Protein AF-A0A259NUP7-F1 (afdb_monomer)

Foldseek 3Di:
DDDPPVLCQFPPDCCGPHQLNVQLVVVVVVLVVCVVVVNDDPVRSVVVSVVSSVVSSVVSVVVSVVVVVLVVVLVVLVVVLVVLVVVLVVLVVVLVVLVVVLVVLVVVVVVVVVVVVVVVVVVVVVVVVVVVVVVVVVVVVVVVVVVVVVVVVVVVVVVVVVVVVVVVVVVVVVVVVVVVVVVVVVCVVCVVPDPDDDPPPVPVVVVVVVVVVVVVVVVVVVVVVVVVVVVVVVVVVVVVVVVVVVVVVVVVVVVVVVVVVVVVVVVVVVVVVVVVVVVSVVVSVVSVVVSVVSVVVSVVSVVVSVVSVVVSLVSCVVPPVPPDDCPDPSNVVVVVVVVVVVVVVLVVLVVVLVVLVVVVVVCVVDDHPDDQDVVVQNDPVSSVVSVVVNVVPVPD

Radius of gyration: 72.41 Å; Cα contacts (8 Å, |Δi|>4): 118; chains: 1; bounding box: 136×45×206 Å

Secondary structure (DSSP, 8-state):
-----HHHH--SSTT--SHHHHHHHHHHHHHHHHHHTTSS-HHHHHHHHHHHHHHHHHHHHHHHHHHHHHHHHHHHHHHHHHHHHHHHHHHHHHHHHHHHHHHHHHHHHHHHHHHHHHHHHHHHHHHHHHHHHHHHHHHHHHHHHHHHHHHHHHHHHHHHHHHHHHHHHHHHHHHHHHHHHHHHHHHHHHTTS-TTSSTTSHHHHHHHHHHHHHHHHHHHHHHHHHHHHHHHHHHHHHHHHHHHHHHHHHHHHHHHHHHHHHHHHHHHHHHHHHHHHHHHHHHHHHHHHHHHHHHHHHHHHHHHHHHHHHHHHHHHHHH-STT--TTSHHHHHHHHHHHHHHHHHHHHHHHHHHHHHHHHHHHHHS---S---TTTT-SHHHHHHHHHHHHHTS--

Mean predicted aligned error: 19.87 Å

Sequence (396 aa):
MSEIPTSALTEAKVDGTGLFDILMQATKAHLEQEYTKGRIKGPEYAQVYLGSLTQILQTSASFLLEQRKSALEEQMLQAQIAETNARVLLVQAQTELAKQEKLNAENQWLLLAEQKAKMTAETALLGEQVLNAQADRDILTWQKQKIEAEVQILGEQVITAAVERELMEAQRDKARNDIAISAQQKINLATENLLMIEQRAKVVAETAMITQQKANAVKEGEILSEQKLKVVAEVAMLNQQKANAVIEGQVMTEQKIKVAAESKLLGQNYLNAQVEFQVLEQQVCKLKAEFDLLQEQKLKVIQETTLLGQKVQTEKAQTVALGVDADSVIGRQKLLYKAQTDGFKRDAEQKAAKLLVDSWNVRRTTDEGTVADSTNMLNDATIGRAVKKLMAGVEA

pLDDT: mean 81.07, std 10.04, range [42.0, 93.69]

Structure (mmCIF, N/CA/C/O backbone):
data_AF-A0A259NUP7-F1
#
_entry.id   AF-A0A259NUP7-F1
#
loop_
_atom_site.group_PDB
_atom_site.id
_atom_site.type_symbol
_atom_site.label_atom_id
_atom_site.label_alt_id
_atom_site.label_comp_id
_atom_site.label_asym_id
_atom_site.label_entity_id
_atom_site.label_seq_id
_atom_site.pdbx_PDB_ins_code
_atom_site.Cartn_x
_atom_site.Cartn_y
_atom_site.Cartn_z
_atom_site.occupancy
_atom_site.B_iso_or_equiv
_atom_site.auth_seq_id
_atom_site.auth_comp_id
_atom_site.auth_asym_id
_atom_site.auth_atom_id
_atom_site.pdbx_PDB_model_num
ATOM 1 N N . MET A 1 1 ? -16.994 15.512 45.311 1.00 47.38 1 MET A N 1
ATOM 2 C CA . MET A 1 1 ? -17.634 14.394 46.037 1.00 47.38 1 MET A CA 1
ATOM 3 C C . MET A 1 1 ? -18.508 14.997 47.116 1.00 47.38 1 MET A C 1
ATOM 5 O O . MET A 1 1 ? -17.981 15.744 47.922 1.00 47.38 1 MET A O 1
ATOM 9 N N . SER A 1 2 ? -19.820 14.763 47.090 1.00 53.69 2 SER A N 1
ATOM 10 C CA . SER A 1 2 ? -20.697 15.233 48.172 1.00 53.69 2 SER A CA 1
ATOM 11 C C . SER A 1 2 ? -20.518 14.321 49.386 1.00 53.69 2 SER A C 1
ATOM 13 O O . SER A 1 2 ? -20.668 13.103 49.242 1.00 53.69 2 SER A O 1
ATOM 15 N N . GLU A 1 3 ? -20.173 14.885 50.541 1.00 63.09 3 GLU A N 1
ATOM 16 C CA . GLU A 1 3 ? -20.185 14.187 51.833 1.00 63.09 3 GLU A CA 1
ATOM 17 C C . GLU A 1 3 ? -21.602 13.694 52.162 1.00 63.09 3 GLU A C 1
ATOM 19 O O . GLU A 1 3 ? -22.582 14.241 51.647 1.00 63.09 3 GLU A O 1
ATOM 24 N N . ILE A 1 4 ? -21.713 12.648 52.991 1.00 70.50 4 ILE A N 1
ATOM 25 C CA . ILE A 1 4 ? -22.996 12.281 53.602 1.00 70.50 4 ILE A CA 1
ATOM 26 C C . ILE A 1 4 ? -23.333 13.429 54.558 1.00 70.50 4 ILE A C 1
ATOM 28 O O . ILE A 1 4 ? -22.603 13.613 55.535 1.00 70.50 4 ILE A O 1
ATOM 32 N N . PRO A 1 5 ? -24.377 14.230 54.290 1.00 77.69 5 PRO A N 1
ATOM 33 C CA . PRO A 1 5 ? -24.715 15.315 55.188 1.00 77.69 5 PRO A CA 1
ATOM 34 C C . PRO A 1 5 ? -25.143 14.710 56.523 1.00 77.69 5 PRO A C 1
ATOM 36 O O . PRO A 1 5 ? -25.856 13.706 56.559 1.00 77.69 5 PRO A O 1
ATOM 39 N N . THR A 1 6 ? -24.722 15.320 57.628 1.00 74.88 6 THR A N 1
ATOM 40 C CA . THR A 1 6 ? -25.058 14.857 58.981 1.00 74.88 6 THR A CA 1
ATOM 41 C C . THR A 1 6 ? -26.566 14.705 59.172 1.00 74.88 6 THR A C 1
ATOM 43 O O . THR A 1 6 ? -26.982 13.765 59.841 1.00 74.88 6 THR A O 1
ATOM 46 N N . SER A 1 7 ? -27.370 15.524 58.482 1.00 81.00 7 SER A N 1
ATOM 47 C CA . SER A 1 7 ? -28.835 15.438 58.444 1.00 81.00 7 SER A CA 1
ATOM 48 C C . SER A 1 7 ? -29.392 14.112 57.914 1.00 81.00 7 SER A C 1
ATOM 50 O O . SER A 1 7 ? -30.491 13.729 58.298 1.00 81.00 7 SER A O 1
ATOM 52 N N . ALA A 1 8 ? -28.657 13.378 57.069 1.00 79.94 8 ALA A N 1
ATOM 53 C CA . ALA A 1 8 ? -29.079 12.050 56.614 1.00 79.94 8 ALA A CA 1
ATOM 54 C C . ALA A 1 8 ? -29.005 11.008 57.743 1.00 79.94 8 ALA A C 1
ATOM 56 O O . ALA A 1 8 ? -29.806 10.071 57.780 1.00 79.94 8 ALA A O 1
ATOM 57 N N . LEU A 1 9 ? -28.063 11.182 58.678 1.00 85.25 9 LEU A N 1
ATOM 58 C CA . LEU A 1 9 ? -27.943 10.345 59.867 1.00 85.25 9 LEU A CA 1
ATOM 59 C C . LEU A 1 9 ? -28.870 10.845 60.976 1.00 85.25 9 LEU A C 1
ATOM 61 O O . LEU A 1 9 ? -29.708 10.075 61.433 1.00 85.25 9 LEU A O 1
ATOM 65 N N . THR A 1 10 ? -28.743 12.107 61.387 1.00 83.56 10 THR A N 1
ATOM 66 C CA . THR A 1 10 ? -29.527 12.720 62.467 1.00 83.56 10 THR A CA 1
ATOM 67 C C . THR A 1 10 ? -29.635 14.237 62.298 1.00 83.56 10 THR A C 1
ATOM 69 O O . THR A 1 10 ? -28.703 14.906 61.851 1.00 83.56 10 THR A O 1
ATOM 72 N N . GLU A 1 11 ? -30.758 14.802 62.719 1.00 85.31 11 GLU A N 1
ATOM 73 C CA . GLU A 1 11 ? -30.993 16.245 62.817 1.00 85.31 11 GLU A CA 1
ATOM 74 C C . GLU A 1 11 ? -30.820 16.773 64.249 1.00 85.31 11 GLU A C 1
ATOM 76 O O . GLU A 1 11 ? -31.199 17.907 64.541 1.00 85.31 11 GLU A O 1
ATOM 81 N N . ALA A 1 12 ? -30.248 15.959 65.145 1.00 80.56 12 ALA A N 1
ATOM 82 C CA . ALA A 1 12 ? -30.005 16.284 66.552 1.00 80.56 12 ALA A CA 1
ATOM 83 C C . ALA A 1 12 ? -31.271 16.712 67.325 1.00 80.56 12 ALA A C 1
ATOM 85 O O . ALA A 1 12 ? -31.200 17.479 68.288 1.00 80.56 12 ALA A O 1
ATOM 86 N N . LYS A 1 13 ? -32.436 16.198 66.922 1.00 80.19 13 LYS A N 1
A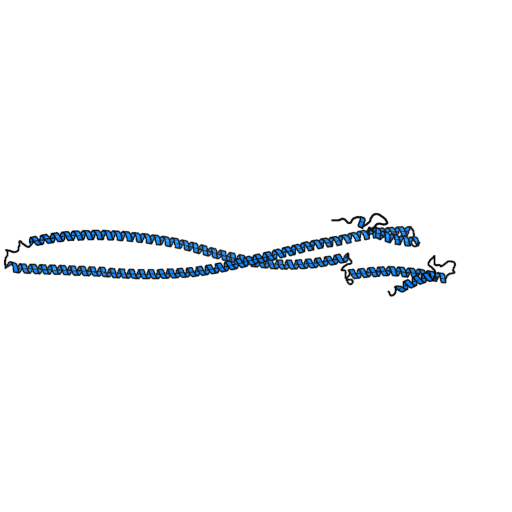TOM 87 C CA . LYS A 1 13 ? -33.733 16.450 67.559 1.00 80.19 13 LYS A CA 1
ATOM 88 C C . LYS A 1 13 ? -34.535 15.156 67.673 1.00 80.19 13 LYS A C 1
ATOM 90 O O . LYS A 1 13 ? -34.374 14.235 66.879 1.00 80.19 13 LYS A O 1
ATOM 95 N N . VAL A 1 14 ? -35.399 15.081 68.684 1.00 72.69 14 VAL A N 1
ATOM 96 C CA . VAL A 1 14 ? -36.145 13.854 69.026 1.00 72.69 14 VAL A CA 1
ATOM 97 C C . VAL A 1 14 ? -37.166 13.487 67.941 1.00 72.69 14 VAL A C 1
ATOM 99 O O . VAL A 1 14 ? -37.463 12.313 67.753 1.00 72.69 14 VAL A O 1
ATOM 102 N N . ASP A 1 15 ? -37.656 14.477 67.202 1.00 79.12 15 ASP A N 1
ATOM 103 C CA . ASP A 1 15 ? -38.590 14.387 66.075 1.00 79.12 15 ASP A CA 1
ATOM 104 C C . ASP A 1 15 ? -37.884 14.522 64.702 1.00 79.12 15 ASP A C 1
ATOM 106 O O . ASP A 1 15 ? -38.477 14.960 63.717 1.00 79.12 15 ASP A O 1
ATOM 110 N N . GLY A 1 16 ? -36.592 14.183 64.633 1.00 82.44 16 GLY A N 1
ATOM 111 C CA . GLY A 1 16 ? -35.782 14.294 63.420 1.00 82.44 16 GLY A CA 1
ATOM 112 C C . GLY A 1 16 ? -36.179 13.338 62.300 1.00 82.44 16 GLY A C 1
ATOM 113 O O . GLY A 1 16 ? -36.775 12.286 62.537 1.00 82.44 16 GLY A O 1
ATOM 114 N N . THR A 1 17 ? -35.834 13.718 61.067 1.00 86.00 17 THR A N 1
ATOM 115 C CA . THR A 1 17 ? -36.060 12.910 59.858 1.00 86.00 17 THR A CA 1
ATOM 116 C C . THR A 1 17 ? -34.831 12.127 59.391 1.00 86.00 17 THR A C 1
ATOM 118 O O . THR A 1 17 ? -34.911 11.410 58.393 1.00 86.00 17 THR A O 1
ATOM 121 N N . GLY A 1 18 ? -33.709 12.210 60.114 1.00 85.94 18 GLY A N 1
ATOM 122 C CA . GLY A 1 18 ? -32.542 11.366 59.863 1.00 85.94 18 GLY A CA 1
ATOM 123 C C . GLY A 1 18 ? -32.843 9.889 60.133 1.00 85.94 18 GLY A C 1
ATOM 124 O O . GLY A 1 18 ? -33.717 9.554 60.936 1.00 85.94 18 GLY A O 1
ATOM 125 N N . LEU A 1 19 ? -32.112 8.980 59.479 1.00 85.38 19 LEU A N 1
ATOM 126 C CA . LEU A 1 19 ? -32.356 7.538 59.613 1.00 85.38 19 LEU A CA 1
ATOM 127 C C . LEU A 1 19 ? -32.255 7.062 61.072 1.00 85.38 19 LEU A C 1
ATOM 129 O O . LEU A 1 19 ? -33.068 6.249 61.514 1.00 85.38 19 LEU A O 1
ATOM 133 N N . PHE A 1 20 ? -31.293 7.601 61.826 1.00 87.81 20 PHE A N 1
ATOM 134 C CA . PHE A 1 20 ? -31.155 7.326 63.254 1.00 87.81 20 PHE A CA 1
ATOM 135 C C . PHE A 1 20 ? -32.360 7.844 64.042 1.00 87.81 20 PHE A C 1
ATOM 137 O O . PHE A 1 20 ? -32.910 7.111 64.861 1.00 87.81 20 PHE A O 1
ATOM 144 N N . ASP A 1 21 ? -32.799 9.076 63.771 1.00 87.00 21 ASP A N 1
ATOM 145 C CA . ASP A 1 21 ? -33.898 9.716 64.500 1.00 87.00 21 ASP A CA 1
ATOM 146 C C . ASP A 1 21 ? -35.212 8.943 64.321 1.00 87.00 21 ASP A C 1
ATOM 148 O O . ASP A 1 21 ? -35.905 8.663 65.299 1.00 87.00 21 ASP A O 1
ATOM 152 N N . ILE A 1 22 ? -35.516 8.516 63.090 1.00 86.12 22 ILE A N 1
ATOM 153 C CA . ILE A 1 22 ? -36.723 7.743 62.761 1.00 86.12 22 ILE A CA 1
ATOM 154 C C . ILE A 1 22 ? -36.708 6.377 63.460 1.00 86.12 22 ILE A C 1
ATOM 156 O O . ILE A 1 22 ? -37.693 5.977 64.090 1.00 86.12 22 ILE A O 1
ATOM 160 N N . LEU A 1 23 ? -35.590 5.647 63.375 1.00 86.44 23 LEU A N 1
ATOM 161 C CA . LEU A 1 23 ? -35.462 4.337 64.020 1.00 86.44 23 LEU A CA 1
ATOM 162 C C . LEU A 1 23 ? -35.516 4.453 65.552 1.00 86.44 23 LEU A C 1
ATOM 164 O O . LEU A 1 23 ? -36.096 3.593 66.227 1.00 86.44 23 LEU A O 1
ATOM 168 N N . MET A 1 24 ? -34.966 5.535 66.107 1.00 87.81 24 MET A N 1
ATOM 169 C CA . MET A 1 24 ? -34.981 5.794 67.542 1.00 87.81 24 MET A CA 1
ATOM 170 C C . MET A 1 24 ? -36.365 6.232 68.040 1.00 87.81 24 MET A C 1
ATOM 172 O O . MET A 1 24 ? -36.779 5.795 69.113 1.00 87.81 24 MET A O 1
ATOM 176 N N . GLN A 1 25 ? -37.136 6.998 67.261 1.00 86.19 25 GLN A N 1
ATOM 177 C CA . GLN A 1 25 ? -38.542 7.306 67.566 1.00 86.19 25 GLN A CA 1
ATOM 178 C C . GLN A 1 25 ? -39.397 6.043 67.640 1.00 86.19 25 GLN A C 1
ATOM 180 O O . GLN A 1 25 ? -40.134 5.856 68.611 1.00 86.19 25 GLN A O 1
ATOM 185 N N . ALA A 1 26 ? -39.273 5.155 66.649 1.00 85.94 26 ALA A N 1
ATOM 186 C CA . ALA A 1 26 ? -40.008 3.893 66.629 1.00 85.94 26 ALA A CA 1
ATOM 187 C C . ALA A 1 26 ? -39.663 3.029 67.852 1.00 85.94 26 ALA A C 1
ATOM 189 O O . ALA A 1 26 ? -40.543 2.498 68.531 1.00 85.94 26 ALA A O 1
ATOM 190 N N . THR A 1 27 ? -38.375 2.940 68.179 1.00 86.00 27 THR A N 1
ATOM 191 C CA . THR A 1 27 ? -37.907 2.129 69.307 1.00 86.00 27 THR A CA 1
ATOM 192 C C . THR A 1 27 ? -38.312 2.726 70.651 1.00 86.00 27 THR A C 1
ATOM 194 O O . THR A 1 27 ? -38.767 1.996 71.533 1.00 86.00 27 THR A O 1
ATOM 197 N N . LYS A 1 28 ? -38.243 4.055 70.791 1.00 85.81 28 LYS A N 1
ATOM 198 C CA . LYS A 1 28 ? -38.748 4.773 71.963 1.00 85.81 28 LYS A CA 1
ATOM 199 C C . LYS A 1 28 ? -40.245 4.528 72.153 1.00 85.81 28 LYS A C 1
ATOM 201 O O . LYS A 1 28 ? -40.643 4.184 73.257 1.00 85.81 28 LYS A O 1
ATOM 206 N N . ALA A 1 29 ? -41.055 4.603 71.094 1.00 85.50 29 ALA A N 1
ATOM 207 C CA . ALA A 1 29 ? -42.493 4.343 71.180 1.00 85.50 29 ALA A CA 1
ATOM 208 C C . ALA A 1 29 ? -42.808 2.928 71.709 1.00 85.50 29 ALA A C 1
ATOM 210 O O . ALA A 1 29 ? -43.704 2.765 72.539 1.00 85.50 29 ALA A O 1
ATOM 211 N N . HIS A 1 30 ? -42.045 1.912 71.290 1.00 84.31 30 HIS A N 1
ATOM 212 C CA . HIS A 1 30 ? -42.178 0.547 71.812 1.00 84.31 30 HIS A CA 1
ATOM 213 C C . HIS A 1 30 ? -41.743 0.419 73.277 1.00 84.31 30 HIS A C 1
ATOM 215 O O . HIS A 1 30 ? -42.447 -0.189 74.083 1.00 84.31 30 HIS A O 1
ATOM 221 N N . LEU A 1 31 ? -40.605 1.009 73.636 1.00 85.56 31 LEU A N 1
ATOM 222 C CA . LEU A 1 31 ? -40.099 1.029 75.010 1.00 85.56 31 LEU A CA 1
ATOM 223 C C . LEU A 1 31 ? -41.083 1.713 75.965 1.00 85.56 31 LEU A C 1
ATOM 225 O O . LEU A 1 31 ? -41.409 1.182 77.026 1.00 85.56 31 LEU A O 1
ATOM 229 N N . GLU A 1 32 ? -41.594 2.872 75.572 1.00 85.12 32 GLU A N 1
ATOM 230 C CA . GLU A 1 32 ? -42.513 3.690 76.361 1.00 85.12 32 GLU A CA 1
ATOM 231 C C . GLU A 1 32 ? -43.866 2.985 76.524 1.00 85.12 32 GLU A C 1
ATOM 233 O O . GLU A 1 32 ? -44.438 2.962 77.616 1.00 85.12 32 GLU A O 1
ATOM 238 N N . GLN A 1 33 ? -44.326 2.280 75.487 1.00 87.38 33 GLN A N 1
ATOM 239 C CA . GLN A 1 33 ? -45.497 1.414 75.567 1.00 87.38 33 GLN A CA 1
ATOM 240 C C . GLN A 1 33 ? -45.331 0.294 76.613 1.00 87.38 33 GLN A C 1
ATOM 242 O O . GLN A 1 33 ? -46.254 0.047 77.394 1.00 87.38 33 GLN A O 1
ATOM 247 N N . GLU A 1 34 ? -44.192 -0.398 76.647 1.00 82.06 34 GLU A N 1
ATOM 248 C CA . GLU A 1 34 ? -43.974 -1.507 77.588 1.00 82.06 34 GLU A CA 1
ATOM 249 C C . GLU A 1 34 ? -43.711 -1.019 79.025 1.00 82.06 34 GLU A C 1
ATOM 251 O O . GLU A 1 34 ? -44.126 -1.679 79.984 1.00 82.06 34 GLU A O 1
ATOM 256 N N . TYR A 1 35 ? -43.122 0.171 79.180 1.00 83.19 35 TYR A N 1
ATOM 257 C CA . TYR A 1 35 ? -42.968 0.853 80.468 1.00 83.19 35 TYR A CA 1
ATOM 258 C C . TYR A 1 35 ? -44.314 1.280 81.058 1.00 83.19 35 TYR A C 1
ATOM 260 O O . TYR A 1 35 ? -44.614 0.972 82.210 1.00 83.19 35 TYR A O 1
ATOM 268 N N . THR A 1 36 ? -45.172 1.910 80.249 1.00 85.44 36 THR A N 1
ATOM 269 C CA . THR A 1 36 ? -46.499 2.378 80.690 1.00 85.44 36 THR A CA 1
ATOM 270 C C . THR A 1 36 ? -47.405 1.211 81.100 1.00 85.44 36 THR A C 1
ATOM 272 O O . THR A 1 36 ? -48.238 1.342 81.992 1.00 85.44 36 THR A O 1
ATOM 275 N N . LYS A 1 37 ? -47.212 0.031 80.495 1.00 88.62 37 LYS A N 1
ATOM 276 C CA . LYS A 1 37 ? -47.893 -1.220 80.872 1.00 88.62 37 LYS A CA 1
ATOM 277 C C . LYS A 1 37 ? -47.275 -1.926 82.091 1.00 88.62 37 LYS A C 1
ATOM 279 O O . LYS A 1 37 ? -47.740 -3.007 82.446 1.00 88.62 37 LYS A O 1
ATOM 284 N N . GLY A 1 38 ? -46.225 -1.371 82.700 1.00 84.81 38 GLY A N 1
ATOM 285 C CA . GLY A 1 38 ? -45.572 -1.907 83.899 1.00 84.81 38 GLY A CA 1
ATOM 286 C C . GLY A 1 38 ? -44.754 -3.187 83.686 1.00 84.81 38 GLY A C 1
ATOM 287 O O . GLY A 1 38 ? -44.458 -3.882 84.656 1.00 84.81 38 GLY A O 1
ATOM 288 N N . ARG A 1 39 ? -44.405 -3.531 82.439 1.00 81.44 39 ARG A N 1
ATOM 289 C CA . ARG A 1 39 ? -43.707 -4.790 82.101 1.00 81.44 39 ARG A CA 1
ATOM 290 C C . ARG A 1 39 ? -42.189 -4.699 82.237 1.00 81.44 39 ARG A C 1
ATOM 292 O O . ARG A 1 39 ? -41.534 -5.717 82.425 1.00 81.44 39 ARG A O 1
ATOM 299 N N . ILE A 1 40 ? -41.652 -3.486 82.156 1.00 81.94 40 ILE A N 1
ATOM 300 C CA . ILE A 1 40 ? -40.248 -3.140 82.390 1.00 81.94 40 ILE A CA 1
ATOM 301 C C . ILE A 1 40 ? -40.205 -1.993 83.400 1.00 81.94 40 ILE A C 1
ATOM 303 O O . ILE A 1 40 ? -41.030 -1.079 83.330 1.00 81.94 40 ILE A O 1
ATOM 307 N N . LYS A 1 41 ? -39.283 -2.036 84.363 1.00 81.75 41 LYS A N 1
ATOM 308 C CA . LYS A 1 41 ? -39.106 -0.997 85.386 1.00 81.75 41 LYS A CA 1
ATOM 309 C C . LYS A 1 41 ? -37.930 -0.097 85.012 1.00 81.75 41 LYS A C 1
ATOM 311 O O . LYS A 1 41 ? -37.200 -0.356 84.061 1.00 81.75 41 LYS A O 1
ATOM 316 N N . GLY A 1 42 ? -37.763 1.004 85.748 1.00 81.06 42 GLY A N 1
ATOM 317 C CA . GLY A 1 42 ? -36.783 2.057 85.435 1.00 81.06 42 GLY A CA 1
ATOM 318 C C . GLY A 1 42 ? -35.367 1.559 85.085 1.00 81.06 42 GLY A C 1
ATOM 319 O O . GLY A 1 42 ? -34.823 2.013 84.078 1.00 81.06 42 GLY A O 1
ATOM 320 N N . PRO A 1 43 ? -34.783 0.607 85.840 1.00 85.12 43 PRO A N 1
ATOM 321 C CA . PRO A 1 43 ? -33.471 0.047 85.515 1.00 85.12 43 PRO A CA 1
ATOM 322 C C . PRO A 1 43 ? -33.452 -0.749 84.201 1.00 85.12 43 PRO A C 1
ATOM 324 O O . PRO A 1 43 ? -32.559 -0.536 83.381 1.00 85.12 43 PRO A O 1
ATOM 327 N N . GLU A 1 44 ? -34.447 -1.613 83.954 1.00 81.56 44 GLU A N 1
ATOM 328 C CA . GLU A 1 44 ? -34.514 -2.385 82.704 1.00 81.56 44 GLU A CA 1
ATOM 329 C C . GLU A 1 44 ? -34.814 -1.486 81.497 1.00 81.56 44 GLU A C 1
ATOM 331 O O . GLU A 1 44 ? -34.257 -1.694 80.421 1.00 81.56 44 GLU A O 1
ATOM 336 N N . TYR A 1 45 ? -35.631 -0.443 81.679 1.00 82.12 45 TYR A N 1
ATOM 337 C CA . TYR A 1 45 ? -35.908 0.555 80.646 1.00 82.12 45 TYR A CA 1
ATOM 338 C C . TYR A 1 45 ? -34.627 1.254 80.188 1.00 82.12 45 TYR A C 1
ATOM 340 O O . TYR A 1 45 ? -34.357 1.310 78.992 1.00 82.12 45 TYR A O 1
ATOM 348 N N . ALA A 1 46 ? -33.812 1.750 81.125 1.00 82.62 46 ALA A N 1
ATOM 349 C CA . ALA A 1 46 ? -32.558 2.428 80.801 1.00 82.62 46 ALA A CA 1
ATOM 350 C C . ALA A 1 46 ? -31.563 1.493 80.095 1.00 82.62 46 ALA A C 1
ATOM 352 O O . ALA A 1 46 ? -30.897 1.904 79.144 1.00 82.62 46 ALA A O 1
ATOM 353 N N . GLN A 1 47 ? -31.496 0.229 80.519 1.00 84.2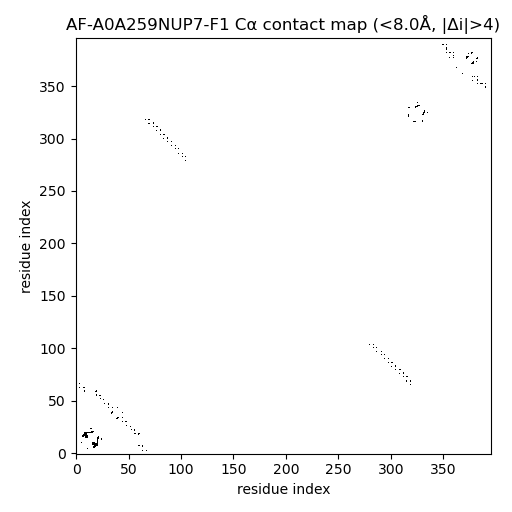5 47 GLN A N 1
ATOM 354 C CA . GLN A 1 47 ? -30.596 -0.763 79.936 1.00 84.25 47 GLN A CA 1
ATOM 355 C C . GLN A 1 47 ? -31.010 -1.157 78.509 1.00 84.25 47 GLN A C 1
ATOM 357 O O . GLN A 1 47 ? -30.166 -1.187 77.611 1.00 84.25 47 GLN A O 1
ATOM 362 N N . VAL A 1 48 ? -32.304 -1.397 78.271 1.00 84.44 48 VAL A N 1
ATOM 363 C CA . VAL A 1 48 ? -32.835 -1.699 76.931 1.00 84.44 48 VAL A CA 1
ATOM 364 C C . VAL A 1 48 ? -32.767 -0.464 76.029 1.00 84.44 48 VAL A C 1
ATOM 366 O O . VAL A 1 48 ? -32.379 -0.582 74.868 1.00 84.44 48 VAL A O 1
ATOM 369 N N . TYR A 1 49 ? -33.056 0.730 76.556 1.00 85.25 49 TYR A N 1
ATOM 370 C CA . TYR A 1 49 ? -32.926 1.988 75.820 1.00 85.25 49 TYR A CA 1
ATOM 371 C C . TYR A 1 49 ? -31.482 2.216 75.361 1.00 85.25 49 TYR A C 1
ATOM 373 O O . TYR A 1 49 ? -31.255 2.415 74.173 1.00 85.25 49 TYR A O 1
ATOM 381 N N . LEU A 1 50 ? -30.493 2.098 76.253 1.00 83.25 50 LEU A N 1
ATOM 382 C CA . LEU A 1 50 ? -29.081 2.270 75.897 1.00 83.25 50 LEU A CA 1
ATOM 383 C C . LEU A 1 50 ? -28.606 1.213 74.885 1.00 83.25 50 LEU A C 1
ATOM 385 O O . LEU A 1 50 ? -27.931 1.550 73.910 1.00 83.25 50 LEU A O 1
ATOM 389 N N . GLY A 1 51 ? -28.989 -0.054 75.079 1.00 85.12 51 GLY A N 1
ATOM 390 C CA . GLY A 1 51 ? -28.659 -1.134 74.145 1.00 85.12 51 GLY A CA 1
ATOM 391 C C . GLY A 1 51 ? -29.258 -0.901 72.757 1.00 85.12 51 GLY A C 1
ATOM 392 O O . GLY A 1 51 ? -28.555 -0.997 71.751 1.00 85.12 51 GLY A O 1
ATOM 393 N N . SER A 1 52 ? -30.532 -0.510 72.702 1.00 84.50 52 SER A N 1
ATOM 394 C CA . SER A 1 52 ? -31.212 -0.184 71.447 1.00 84.50 52 SER A CA 1
ATOM 395 C C . SER A 1 52 ? -30.626 1.054 70.769 1.00 84.50 52 SER A C 1
ATOM 397 O O . SER A 1 52 ? -30.387 1.020 69.568 1.00 84.50 52 SER A O 1
ATOM 399 N N . LEU A 1 53 ? -30.290 2.102 71.523 1.00 85.69 53 LEU A N 1
ATOM 400 C CA . LEU A 1 53 ? -29.685 3.326 71.000 1.00 85.69 53 LEU A CA 1
ATOM 401 C C . LEU A 1 53 ? -28.323 3.049 70.357 1.00 85.69 53 LEU A C 1
ATOM 403 O O . LEU A 1 53 ? -28.059 3.511 69.247 1.00 85.69 53 LEU A O 1
ATOM 407 N N . THR A 1 54 ? -27.490 2.241 71.015 1.00 84.62 54 THR A N 1
ATOM 408 C CA . THR A 1 54 ? -26.181 1.838 70.480 1.00 84.62 54 THR A CA 1
ATOM 409 C C . THR A 1 54 ? -26.349 1.015 69.197 1.00 84.62 54 THR A C 1
ATOM 411 O O . THR A 1 54 ? -25.712 1.311 68.186 1.00 84.62 54 THR A O 1
ATOM 414 N N . GLN A 1 55 ? -27.270 0.043 69.196 1.00 85.56 55 GLN A N 1
ATOM 415 C CA . GLN A 1 55 ? -27.540 -0.813 68.036 1.00 85.56 55 GLN A CA 1
ATOM 416 C C . GLN A 1 55 ? -28.126 -0.031 66.850 1.00 85.56 55 GLN A C 1
ATOM 418 O O . GLN A 1 55 ? -27.739 -0.259 65.701 1.00 85.56 55 GLN A O 1
ATOM 423 N N . ILE A 1 56 ? -29.050 0.895 67.109 1.00 87.31 56 ILE A N 1
ATOM 424 C CA . ILE A 1 56 ? -29.687 1.726 66.084 1.00 87.31 56 ILE A CA 1
ATOM 425 C C . ILE A 1 56 ? -28.666 2.682 65.486 1.00 87.31 56 ILE A C 1
ATOM 427 O O . ILE A 1 56 ? -28.596 2.772 64.264 1.00 87.31 56 ILE A O 1
ATOM 431 N N . LEU A 1 57 ? -27.827 3.334 66.298 1.00 85.88 57 LEU A N 1
ATOM 432 C CA . LEU A 1 57 ? -26.757 4.200 65.794 1.00 85.88 57 LEU A CA 1
ATOM 433 C C . LEU A 1 57 ? -25.821 3.433 64.858 1.00 85.88 57 LEU A C 1
ATOM 435 O O . LEU A 1 57 ? -25.556 3.875 63.739 1.00 85.88 57 LEU A O 1
ATOM 439 N N . GLN A 1 58 ? -25.384 2.249 65.287 1.00 85.12 58 GLN A N 1
ATOM 440 C CA . GLN A 1 58 ? -24.466 1.410 64.524 1.00 85.12 58 GLN A CA 1
ATOM 441 C C . GLN A 1 58 ? -25.101 0.901 63.219 1.00 85.12 58 GLN A C 1
ATOM 443 O O . GLN A 1 58 ? -24.462 0.933 62.165 1.00 85.12 58 GLN A O 1
ATOM 448 N N . THR A 1 59 ? -26.379 0.511 63.256 1.00 84.38 59 THR A N 1
ATOM 449 C CA . THR A 1 59 ? -27.131 0.056 62.073 1.00 84.38 59 THR A CA 1
ATOM 450 C C . THR A 1 59 ? -27.398 1.206 61.097 1.00 84.38 59 THR A C 1
ATOM 452 O O . THR A 1 59 ? -27.211 1.044 59.894 1.00 84.38 59 THR A O 1
ATOM 455 N N . SER A 1 60 ? -27.770 2.386 61.602 1.00 84.50 60 SER A N 1
ATOM 456 C CA . SER A 1 60 ? -28.070 3.575 60.790 1.00 84.50 60 SER A CA 1
ATOM 457 C C . SER A 1 60 ? -26.830 4.079 60.056 1.00 84.50 60 SER A C 1
ATOM 459 O O . SER A 1 60 ? -26.876 4.330 58.852 1.00 84.50 60 SER A O 1
ATOM 461 N N . ALA A 1 61 ? -25.703 4.179 60.768 1.00 83.94 61 ALA A N 1
ATOM 462 C CA . ALA A 1 61 ? -24.428 4.575 60.181 1.00 83.94 61 ALA A CA 1
ATOM 463 C C . ALA A 1 61 ? -23.961 3.564 59.121 1.00 83.94 61 ALA A C 1
ATOM 465 O O . ALA A 1 61 ? -23.550 3.966 58.033 1.00 83.94 61 ALA A O 1
ATOM 466 N N . SER A 1 62 ? -24.086 2.262 59.403 1.00 83.81 62 SER A N 1
ATOM 467 C CA . SER A 1 62 ? -23.713 1.202 58.455 1.00 83.81 62 SER A CA 1
ATOM 468 C C . SER A 1 62 ? -24.586 1.222 57.198 1.00 83.81 62 SER A C 1
ATOM 470 O O . SER A 1 62 ? -24.060 1.136 56.094 1.00 83.81 62 SER A O 1
ATOM 472 N N . PHE A 1 63 ? -25.904 1.400 57.337 1.00 84.75 63 PHE A N 1
ATOM 473 C CA . PHE A 1 63 ? -26.824 1.464 56.199 1.00 84.75 63 PHE A CA 1
ATOM 474 C C . PHE A 1 63 ? -26.533 2.656 55.279 1.00 84.75 63 PHE A C 1
ATOM 476 O O . PHE A 1 63 ? -26.485 2.493 54.062 1.00 84.75 63 PHE A O 1
ATOM 483 N N . LEU A 1 64 ? -26.300 3.847 55.844 1.00 83.06 64 LEU A N 1
ATOM 484 C CA . LEU A 1 64 ? -25.970 5.041 55.056 1.00 83.06 64 LEU A CA 1
ATOM 485 C C . LEU A 1 64 ? -24.623 4.903 54.337 1.00 83.06 64 LEU A C 1
ATOM 487 O O . LEU A 1 64 ? -24.497 5.319 53.184 1.00 83.06 64 LEU A O 1
ATOM 491 N N . LEU A 1 65 ? -23.628 4.304 54.997 1.00 84.50 65 LEU A N 1
ATOM 492 C CA . LEU A 1 65 ? -22.337 4.005 54.379 1.00 84.50 65 LEU A CA 1
ATOM 493 C C . LEU A 1 65 ? -22.485 3.009 53.222 1.00 84.50 65 LEU A C 1
ATOM 495 O O . LEU A 1 65 ? -21.941 3.262 52.148 1.00 84.50 65 LEU A O 1
ATOM 499 N N . GLU A 1 66 ? -23.257 1.935 53.398 1.00 82.12 66 GLU A N 1
ATOM 500 C CA . GLU A 1 66 ? -23.470 0.926 52.353 1.00 82.12 66 GLU A CA 1
ATOM 501 C C . GLU A 1 66 ? -24.265 1.496 51.167 1.00 82.12 66 GLU A C 1
ATOM 503 O O . GLU A 1 66 ? -23.873 1.326 50.012 1.00 82.12 66 GLU A O 1
ATOM 508 N N . GLN A 1 67 ? -25.319 2.276 51.437 1.00 82.06 67 GLN A N 1
ATOM 509 C CA . GLN A 1 67 ? -26.081 2.981 50.401 1.00 82.06 67 GLN A CA 1
ATOM 510 C C . GLN A 1 67 ? -25.179 3.925 49.593 1.00 82.06 67 GLN A C 1
ATOM 512 O O . GLN A 1 67 ? -25.281 4.002 48.365 1.00 82.06 67 GLN A O 1
ATOM 517 N N . ARG A 1 68 ? -24.270 4.642 50.269 1.00 82.94 68 ARG A N 1
ATOM 518 C CA . ARG A 1 68 ? -23.328 5.547 49.607 1.00 82.94 68 ARG A CA 1
ATOM 519 C C . ARG A 1 68 ? -22.302 4.789 48.774 1.00 82.94 68 ARG A C 1
ATOM 521 O O . ARG A 1 68 ? -22.011 5.222 47.659 1.00 82.94 68 ARG A O 1
ATOM 528 N N . LYS A 1 69 ? -21.771 3.690 49.303 1.00 81.88 69 LYS A N 1
ATOM 529 C CA . LYS A 1 69 ? -20.801 2.833 48.622 1.00 81.88 69 LYS A CA 1
ATOM 530 C C . LYS A 1 69 ? -21.383 2.264 47.327 1.00 81.88 69 LYS A C 1
ATOM 532 O O . LYS A 1 69 ? -20.780 2.475 46.280 1.00 81.88 69 LYS A O 1
ATOM 537 N N . SER A 1 70 ? -22.593 1.702 47.370 1.00 74.38 70 SER A N 1
ATOM 538 C CA . SER A 1 70 ? -23.282 1.183 46.177 1.00 74.38 70 SER A CA 1
ATOM 539 C C . SER A 1 70 ? -23.534 2.280 45.126 1.00 74.38 70 SER A C 1
ATOM 541 O O . SER A 1 70 ? -23.259 2.093 43.942 1.00 74.38 70 SER A O 1
ATOM 543 N N . ALA A 1 71 ? -23.942 3.488 45.543 1.00 80.62 71 ALA A N 1
ATOM 544 C CA . ALA A 1 71 ? -24.130 4.609 44.613 1.00 80.62 71 ALA A CA 1
ATOM 545 C C . ALA A 1 71 ? -22.818 5.084 43.947 1.00 80.62 71 ALA A C 1
ATOM 547 O O . ALA A 1 71 ? -22.814 5.480 42.780 1.00 80.62 71 ALA A O 1
ATOM 548 N N . LEU A 1 72 ? -21.701 5.073 44.685 1.00 82.69 72 LEU A N 1
ATOM 549 C CA . LEU A 1 72 ? -20.372 5.395 44.152 1.00 82.69 72 LEU A CA 1
ATOM 550 C C . LEU A 1 72 ? -19.860 4.308 43.202 1.00 82.69 72 LEU A C 1
ATOM 552 O O . LEU A 1 72 ? -19.294 4.638 42.160 1.00 82.69 72 LEU A O 1
ATOM 556 N N . GLU A 1 73 ? -20.086 3.038 43.533 1.00 82.69 73 GLU A N 1
ATOM 557 C CA . GLU A 1 73 ? -19.769 1.902 42.665 1.00 82.69 73 GLU A CA 1
ATOM 558 C C . GLU A 1 73 ? -20.566 1.969 41.353 1.00 82.69 73 GLU A C 1
ATOM 560 O O . GLU A 1 73 ? -19.975 1.810 40.284 1.00 82.69 73 GLU A O 1
ATOM 565 N N . GLU A 1 74 ? -21.855 2.333 41.393 1.00 80.81 74 GLU A N 1
ATOM 566 C CA . GLU A 1 74 ? -22.656 2.579 40.184 1.00 80.81 74 GLU A CA 1
ATOM 567 C C . GLU A 1 74 ? -22.072 3.716 39.331 1.00 80.81 74 GLU A C 1
ATOM 569 O O . GLU A 1 74 ? -21.912 3.561 38.118 1.00 80.81 74 GLU A O 1
ATOM 574 N N . GLN A 1 75 ? -21.732 4.858 39.942 1.00 85.56 75 GLN A N 1
ATOM 575 C CA . GLN A 1 75 ? -21.155 5.996 39.215 1.00 85.56 75 GLN A CA 1
ATOM 576 C C . GLN A 1 75 ? -19.812 5.653 38.566 1.00 85.56 75 GLN A C 1
ATOM 578 O O . GLN A 1 75 ? -19.579 6.010 37.410 1.00 85.56 75 GLN A O 1
ATOM 583 N N . MET A 1 76 ? -18.938 4.952 39.288 1.00 83.81 76 MET A N 1
ATOM 584 C CA . MET A 1 76 ? -17.655 4.493 38.760 1.00 83.81 76 MET A CA 1
ATOM 585 C C . MET A 1 76 ? -17.863 3.538 37.581 1.00 83.81 76 MET A C 1
ATOM 587 O O . MET A 1 76 ? -17.211 3.682 36.548 1.00 83.81 76 MET A O 1
ATOM 591 N N . LEU A 1 77 ? -18.810 2.608 37.703 1.00 83.56 77 LEU A N 1
ATOM 592 C CA . LEU A 1 77 ? -19.130 1.645 36.657 1.00 83.56 77 LEU A CA 1
ATOM 593 C C . LEU A 1 77 ? -19.712 2.326 35.406 1.00 83.56 77 LEU A C 1
ATOM 595 O O . LEU A 1 77 ? -19.326 1.990 34.288 1.00 83.56 77 LEU A O 1
ATOM 599 N N . GLN A 1 78 ? -20.570 3.336 35.581 1.00 83.56 78 GLN A N 1
ATOM 600 C CA . GLN A 1 78 ? -21.074 4.180 34.489 1.00 83.56 78 GLN A CA 1
ATOM 601 C C . GLN A 1 78 ? -19.951 4.954 33.790 1.00 83.56 78 GLN A C 1
ATOM 603 O O . GLN A 1 78 ? -19.895 4.983 32.560 1.00 83.56 78 GLN A O 1
ATOM 608 N N . ALA A 1 79 ? -19.029 5.543 34.555 1.00 84.81 79 ALA A N 1
ATOM 609 C CA . ALA A 1 79 ? -17.865 6.223 33.993 1.00 84.81 79 ALA A CA 1
ATOM 610 C C . ALA A 1 79 ? -16.976 5.254 33.193 1.00 84.81 79 ALA A C 1
ATOM 612 O O . ALA A 1 79 ? -16.528 5.589 32.096 1.00 84.81 79 ALA A O 1
ATOM 613 N N . GLN A 1 80 ? -16.790 4.029 33.691 1.00 85.69 80 GLN A N 1
ATOM 614 C CA . GLN A 1 80 ? -16.021 2.989 33.013 1.00 85.69 80 GLN A CA 1
ATOM 615 C C . GLN A 1 80 ? -16.703 2.529 31.712 1.00 85.69 80 GLN A C 1
ATOM 617 O O . GLN A 1 80 ? -16.032 2.376 30.693 1.00 85.69 80 GLN A O 1
ATOM 622 N N . ILE A 1 81 ? -18.037 2.395 31.691 1.00 86.88 81 ILE A N 1
ATOM 623 C CA . ILE A 1 81 ? -18.815 2.130 30.465 1.00 86.88 81 ILE A CA 1
ATOM 624 C C . ILE A 1 81 ? -18.637 3.266 29.449 1.00 86.88 81 ILE A C 1
ATOM 626 O O . ILE A 1 81 ? -18.428 2.998 28.266 1.00 86.88 81 ILE A O 1
ATOM 630 N N . ALA A 1 82 ? -18.686 4.525 29.892 1.00 86.88 82 ALA A N 1
ATOM 631 C CA . ALA A 1 82 ? -18.490 5.678 29.016 1.00 86.88 82 ALA A CA 1
ATOM 632 C C . ALA A 1 82 ? -17.078 5.704 28.400 1.00 86.88 82 ALA A C 1
ATOM 634 O O . ALA A 1 82 ? -16.951 5.902 27.191 1.00 86.88 82 ALA A O 1
ATOM 635 N N . GLU A 1 83 ? -16.032 5.431 29.190 1.00 88.00 83 GLU A N 1
ATOM 636 C CA . GLU A 1 83 ? -14.657 5.285 28.681 1.00 88.00 83 GLU A CA 1
ATOM 637 C C . GLU A 1 83 ? -14.564 4.143 27.658 1.00 88.00 83 GLU A C 1
ATOM 639 O O . GLU A 1 83 ? -13.987 4.296 26.580 1.00 88.00 83 GLU A O 1
ATOM 644 N N . THR A 1 84 ? -15.181 3.006 27.972 1.00 83.19 84 THR A N 1
ATOM 645 C CA . THR A 1 84 ? -15.189 1.816 27.116 1.00 83.19 84 THR A CA 1
ATOM 646 C C . THR A 1 84 ? -15.883 2.105 25.780 1.00 83.19 84 THR A C 1
ATOM 648 O O . THR A 1 84 ? -15.343 1.789 24.721 1.00 83.19 84 THR A O 1
ATOM 651 N N . ASN A 1 85 ? -17.022 2.805 25.794 1.00 85.31 85 ASN A N 1
ATOM 652 C CA . ASN A 1 85 ? -17.720 3.250 24.584 1.00 85.31 85 ASN A CA 1
ATOM 653 C C . ASN A 1 85 ? -16.882 4.237 23.757 1.00 85.31 85 ASN A C 1
ATOM 655 O O . ASN A 1 85 ? -16.846 4.137 22.529 1.00 85.31 85 ASN A O 1
ATOM 659 N N . ALA A 1 86 ? -16.168 5.160 24.409 1.00 86.88 86 ALA A N 1
ATOM 660 C CA . ALA A 1 86 ? -15.242 6.059 23.723 1.00 86.88 86 ALA A CA 1
ATOM 661 C C . ALA A 1 86 ? -14.097 5.281 23.047 1.00 86.88 86 ALA A C 1
ATOM 663 O O . ALA A 1 86 ? -13.747 5.579 21.903 1.00 86.88 86 ALA A O 1
ATOM 664 N N . ARG A 1 87 ? -13.570 4.229 23.691 1.00 85.25 87 ARG A N 1
ATOM 665 C CA . ARG A 1 87 ? -12.601 3.315 23.063 1.00 85.25 87 ARG A CA 1
ATOM 666 C C . ARG A 1 87 ? -13.190 2.563 21.872 1.00 85.25 87 ARG A C 1
ATOM 668 O O . ARG A 1 87 ? -12.495 2.441 20.869 1.00 85.25 87 ARG A O 1
ATOM 675 N N . VAL A 1 88 ? -14.447 2.105 21.929 1.00 86.50 88 VAL A N 1
ATOM 676 C CA . VAL A 1 88 ? -15.113 1.475 20.768 1.00 86.50 88 VAL A CA 1
ATOM 677 C C . VAL A 1 88 ? -15.137 2.428 19.577 1.00 86.50 88 VAL A C 1
ATOM 679 O O . VAL A 1 88 ? -14.776 2.023 18.473 1.00 86.50 88 VAL A O 1
ATOM 682 N N . LEU A 1 89 ? -15.531 3.686 19.791 1.00 89.44 89 LEU A N 1
ATOM 683 C CA . LEU A 1 89 ? -15.567 4.699 18.732 1.00 89.44 89 LEU A CA 1
ATOM 684 C C . LEU A 1 89 ? -14.172 4.973 18.157 1.00 89.44 89 LEU A C 1
ATOM 686 O O . LEU A 1 89 ? -14.016 5.069 16.941 1.00 89.44 89 LEU A O 1
ATOM 690 N N . LEU A 1 90 ? -13.149 5.038 19.011 1.00 90.19 90 LEU A N 1
ATOM 691 C CA . LEU A 1 90 ? -11.766 5.223 18.577 1.00 90.19 90 LEU A CA 1
ATOM 692 C C . LEU A 1 90 ? -11.262 4.034 17.744 1.00 90.19 90 LEU A C 1
ATOM 694 O O . LEU A 1 90 ? -10.691 4.239 16.676 1.00 90.19 90 LEU A O 1
ATOM 698 N N . VAL A 1 91 ? -11.538 2.800 18.174 1.00 88.94 91 VAL A N 1
ATOM 699 C CA . VAL A 1 91 ? -11.195 1.582 17.418 1.00 88.94 91 VAL A CA 1
ATOM 700 C C . VAL A 1 91 ? -11.957 1.521 16.092 1.00 88.94 91 VAL A C 1
ATOM 702 O O . VAL A 1 91 ? -11.390 1.120 15.076 1.00 88.94 91 VAL A O 1
ATOM 705 N N . GLN A 1 92 ? -13.222 1.950 16.053 1.00 87.44 92 GLN A N 1
ATOM 706 C CA . GLN A 1 92 ? -13.985 2.060 14.805 1.00 87.44 92 GLN A CA 1
ATOM 707 C C . GLN A 1 92 ? -13.349 3.068 13.840 1.00 87.44 92 GLN A C 1
ATOM 709 O O . GLN A 1 92 ? -13.175 2.747 12.666 1.00 87.44 92 GLN A O 1
ATOM 714 N N . ALA A 1 93 ? -12.948 4.244 14.331 1.00 85.31 93 ALA A N 1
ATOM 715 C CA . ALA A 1 93 ? -12.258 5.243 13.520 1.00 85.31 93 ALA A CA 1
ATOM 716 C C . ALA A 1 93 ? -10.914 4.717 12.983 1.00 85.31 93 ALA A C 1
ATOM 718 O O . ALA A 1 93 ? -10.622 4.872 11.799 1.00 85.31 93 ALA A O 1
ATOM 719 N N . GLN A 1 94 ? -10.129 4.027 13.817 1.00 84.81 94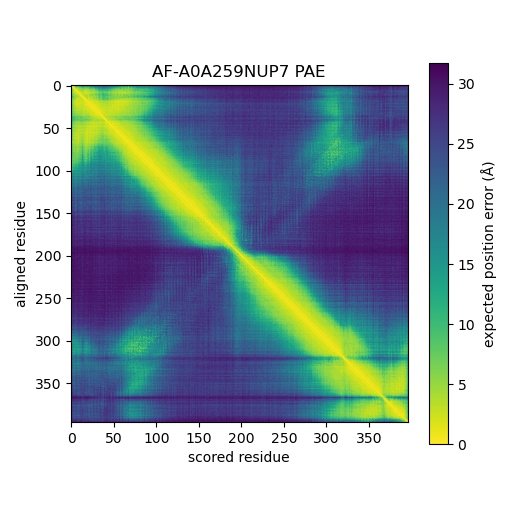 GLN A N 1
ATOM 720 C CA . GLN A 1 94 ? -8.876 3.383 13.401 1.00 84.81 94 GLN A CA 1
ATOM 721 C C . GLN A 1 94 ? -9.103 2.267 12.372 1.00 84.81 94 GLN A C 1
ATOM 723 O O . GLN A 1 94 ? -8.343 2.148 11.416 1.00 84.81 94 GLN A O 1
ATOM 728 N N . THR A 1 95 ? -10.173 1.481 12.526 1.00 84.94 95 THR A N 1
ATOM 729 C CA . THR A 1 95 ? -10.554 0.434 11.564 1.00 84.94 95 THR A CA 1
ATOM 730 C C . THR A 1 95 ? -10.844 1.028 10.185 1.00 84.94 95 THR A C 1
ATOM 732 O O . THR A 1 95 ? -10.443 0.462 9.167 1.00 84.94 95 THR A O 1
ATOM 735 N N . GLU A 1 96 ? -11.554 2.157 10.138 1.00 88.88 96 GLU A N 1
ATOM 736 C CA . GLU A 1 96 ? -11.906 2.803 8.874 1.00 88.88 96 GLU A CA 1
ATOM 737 C C . GLU A 1 96 ? -10.686 3.457 8.212 1.00 88.88 96 GLU A C 1
ATOM 739 O O . GLU A 1 96 ? -10.503 3.316 7.003 1.00 88.88 96 GLU A O 1
ATOM 744 N N . LEU A 1 97 ? -9.791 4.060 9.004 1.00 88.31 97 LEU A N 1
ATOM 745 C CA . LEU A 1 97 ? -8.501 4.556 8.517 1.00 88.31 97 LEU A CA 1
ATOM 746 C C . LEU A 1 97 ? -7.663 3.425 7.896 1.00 88.31 97 LEU A C 1
ATOM 748 O O . LEU A 1 97 ? -7.198 3.557 6.766 1.00 88.31 97 LEU A O 1
ATOM 752 N N . ALA A 1 98 ? -7.548 2.282 8.580 1.00 83.19 98 ALA A N 1
ATOM 753 C CA . ALA A 1 98 ? -6.790 1.128 8.093 1.00 83.19 98 ALA A CA 1
ATOM 754 C C . ALA A 1 98 ? -7.358 0.550 6.781 1.00 83.19 98 ALA A C 1
ATOM 756 O O . ALA A 1 98 ? -6.601 0.159 5.889 1.00 83.19 98 ALA A O 1
ATOM 757 N N . LYS A 1 99 ? -8.690 0.524 6.608 1.00 87.69 99 LYS A N 1
ATOM 758 C CA . LYS A 1 99 ? -9.304 0.156 5.316 1.00 87.69 99 LY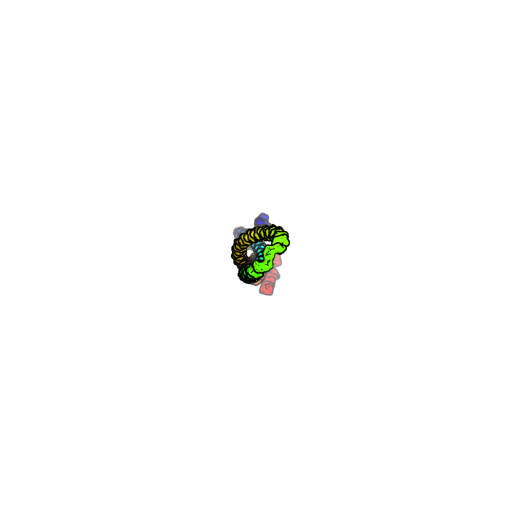S A CA 1
ATOM 759 C C . LYS A 1 99 ? -8.889 1.108 4.200 1.00 87.6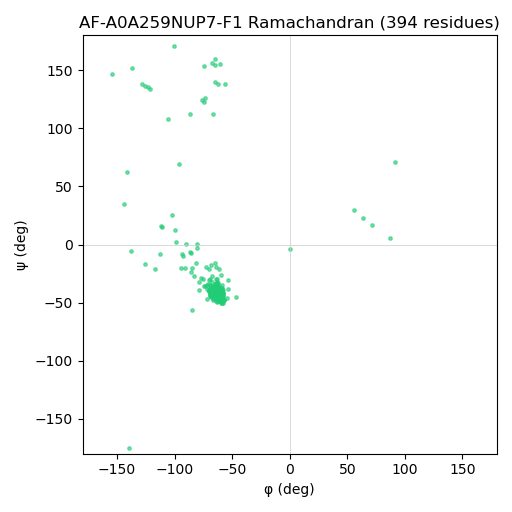9 99 LYS A C 1
ATOM 761 O O . LYS A 1 99 ? -8.643 0.661 3.081 1.00 87.69 99 LYS A O 1
ATOM 766 N N . GLN A 1 100 ? -8.851 2.404 4.490 1.00 86.44 100 GLN A N 1
ATOM 767 C CA . GLN A 1 100 ? -8.511 3.418 3.502 1.00 86.44 100 GLN A CA 1
ATOM 768 C C . GLN A 1 100 ? -7.029 3.341 3.112 1.00 86.44 100 GLN A C 1
ATOM 770 O O . GLN A 1 100 ? -6.704 3.406 1.928 1.00 86.44 100 GLN A O 1
ATOM 775 N N . GLU A 1 101 ? -6.139 3.104 4.078 1.00 86.06 101 GLU A N 1
ATOM 776 C CA . GLU A 1 101 ? -4.718 2.836 3.824 1.00 86.06 101 GLU A CA 1
ATOM 777 C C . GLU A 1 101 ? -4.512 1.576 2.976 1.00 86.06 101 GLU A C 1
ATOM 779 O O . GLU A 1 101 ? -3.756 1.609 2.003 1.00 86.06 101 GLU A O 1
ATOM 784 N N . LYS A 1 102 ? -5.248 0.494 3.266 1.00 87.25 102 LYS A N 1
ATOM 785 C CA . LYS A 1 102 ? -5.235 -0.723 2.445 1.00 87.25 102 LYS A CA 1
ATOM 786 C C . LYS A 1 102 ? -5.648 -0.438 0.996 1.00 87.25 102 LYS A C 1
ATOM 788 O O . LYS A 1 102 ? -4.957 -0.870 0.077 1.00 87.25 102 LYS A O 1
ATOM 793 N N . LEU A 1 103 ? -6.745 0.291 0.787 1.00 90.31 103 LEU A N 1
ATOM 794 C CA . LEU A 1 103 ? -7.218 0.639 -0.557 1.00 90.31 103 LEU A CA 1
ATOM 795 C C . LEU A 1 103 ? -6.190 1.498 -1.313 1.00 90.31 103 LEU A C 1
ATOM 797 O O . LEU A 1 103 ? -5.959 1.297 -2.504 1.00 90.31 103 LEU A O 1
ATOM 801 N N . ASN A 1 104 ? -5.540 2.437 -0.622 1.00 85.50 104 ASN A N 1
ATOM 802 C CA . ASN A 1 104 ? -4.480 3.252 -1.213 1.00 85.50 104 ASN A CA 1
ATOM 803 C C . ASN A 1 104 ? -3.280 2.396 -1.647 1.00 85.50 104 ASN A C 1
ATOM 805 O O . ASN A 1 104 ? -2.771 2.596 -2.751 1.00 85.50 104 ASN A O 1
ATOM 809 N N . ALA A 1 105 ? -2.868 1.422 -0.832 1.00 80.81 105 ALA A N 1
ATOM 810 C CA . ALA A 1 105 ? -1.802 0.484 -1.185 1.00 80.81 105 ALA A CA 1
ATOM 811 C C . ALA A 1 105 ? -2.183 -0.405 -2.387 1.00 80.81 105 ALA A C 1
ATOM 813 O O . ALA A 1 105 ? -1.372 -0.600 -3.291 1.00 80.81 105 ALA A O 1
ATOM 814 N N . GLU A 1 106 ? -3.429 -0.888 -2.452 1.00 86.44 106 GLU A N 1
ATOM 815 C CA . GLU A 1 106 ? -3.944 -1.657 -3.598 1.00 86.44 106 GLU A CA 1
ATOM 816 C C . GLU A 1 106 ? -3.938 -0.832 -4.898 1.00 86.44 106 GLU A C 1
ATOM 818 O O . GLU A 1 106 ? -3.536 -1.328 -5.952 1.00 86.44 106 GLU A O 1
ATOM 823 N N . ASN A 1 107 ? -4.309 0.450 -4.833 1.00 86.50 107 ASN A N 1
ATOM 824 C CA . ASN A 1 107 ? -4.249 1.346 -5.991 1.00 86.50 107 ASN A CA 1
ATOM 825 C C . ASN A 1 107 ? -2.804 1.625 -6.437 1.00 86.50 107 ASN A C 1
ATOM 827 O O . ASN A 1 107 ? -2.521 1.639 -7.637 1.00 86.50 107 ASN A O 1
ATOM 831 N N . GLN A 1 108 ? -1.876 1.813 -5.492 1.00 84.69 108 GLN A N 1
ATOM 832 C CA . GLN A 1 108 ? -0.448 1.969 -5.799 1.00 84.69 108 GLN A CA 1
ATOM 833 C C . GLN A 1 108 ? 0.129 0.714 -6.462 1.00 84.69 108 GLN A C 1
ATOM 835 O O . GLN A 1 108 ? 0.893 0.818 -7.423 1.00 84.69 108 GLN A O 1
ATOM 840 N N . TRP A 1 109 ? -0.284 -0.470 -6.010 1.00 81.75 109 TRP A N 1
ATOM 841 C CA . TRP A 1 109 ? 0.095 -1.735 -6.629 1.00 81.75 109 TRP A CA 1
ATOM 842 C C . TRP A 1 109 ? -0.369 -1.850 -8.082 1.00 81.75 109 TRP A C 1
ATOM 844 O O . TRP A 1 109 ? 0.406 -2.250 -8.953 1.00 81.75 109 TRP A O 1
ATOM 854 N N . LEU A 1 110 ? -1.626 -1.485 -8.352 1.00 89.12 110 LEU A N 1
ATOM 855 C CA . LEU A 1 110 ? -2.192 -1.531 -9.698 1.00 89.12 110 LEU A CA 1
ATOM 856 C C . LEU A 1 110 ? -1.411 -0.622 -10.660 1.00 89.12 110 LEU A C 1
ATOM 858 O O . LEU A 1 110 ? -1.064 -1.042 -11.764 1.00 89.12 110 LEU A O 1
ATOM 862 N N . LEU A 1 111 ? -1.065 0.587 -10.205 1.00 88.50 111 LEU A N 1
ATOM 863 C CA . LEU A 1 111 ? -0.255 1.533 -10.972 1.00 88.50 111 LEU A CA 1
ATOM 864 C C . LEU A 1 111 ? 1.138 0.967 -11.283 1.00 88.50 111 LEU A C 1
ATOM 866 O O . LEU A 1 111 ? 1.631 1.096 -12.404 1.00 88.50 111 LEU A O 1
ATOM 870 N N . LEU A 1 112 ? 1.770 0.308 -10.310 1.00 84.38 112 LEU A N 1
ATOM 871 C CA . LEU A 1 112 ? 3.089 -0.295 -10.496 1.00 84.38 112 LEU A CA 1
ATOM 872 C C . LEU A 1 112 ? 3.039 -1.477 -11.480 1.00 84.38 112 LEU A C 1
ATOM 874 O O . LEU A 1 112 ? 3.939 -1.642 -12.309 1.00 84.38 112 LEU A O 1
ATOM 878 N N . ALA A 1 113 ? 1.970 -2.277 -11.439 1.00 83.38 113 ALA A N 1
ATOM 879 C CA . ALA A 1 113 ? 1.737 -3.353 -12.401 1.00 83.38 113 ALA A CA 1
ATOM 880 C C . ALA A 1 113 ? 1.576 -2.813 -13.834 1.00 83.38 113 ALA A C 1
ATOM 882 O O . ALA A 1 113 ? 2.148 -3.377 -14.772 1.00 83.38 113 ALA A O 1
ATOM 883 N N . GLU A 1 114 ? 0.867 -1.694 -14.001 1.00 88.19 114 GLU A N 1
ATOM 884 C CA . GLU A 1 114 ? 0.725 -1.010 -15.288 1.00 88.19 114 GLU A CA 1
ATOM 885 C C . GLU A 1 114 ? 2.067 -0.449 -15.792 1.00 88.19 114 GLU A C 1
ATOM 887 O O . GLU A 1 114 ? 2.441 -0.668 -16.948 1.00 88.19 114 GLU A O 1
ATOM 892 N N . GLN A 1 115 ? 2.858 0.184 -14.918 1.00 87.06 115 GLN A N 1
ATOM 893 C CA . GLN A 1 115 ? 4.207 0.657 -15.260 1.00 87.06 115 GLN A CA 1
ATOM 894 C C . GLN A 1 115 ? 5.133 -0.490 -15.688 1.00 87.06 115 GLN A C 1
ATOM 896 O O . GLN A 1 115 ? 5.859 -0.362 -16.677 1.00 87.06 115 GLN A O 1
ATOM 901 N N . LYS A 1 116 ? 5.071 -1.641 -15.007 1.00 82.94 116 LYS A N 1
ATOM 902 C CA . LYS A 1 116 ? 5.821 -2.847 -15.386 1.00 82.94 116 LYS A CA 1
ATOM 903 C C . LYS A 1 116 ? 5.408 -3.364 -16.768 1.00 82.94 116 LYS A C 1
ATOM 905 O O . LYS A 1 116 ? 6.275 -3.745 -17.561 1.00 82.94 116 LYS A O 1
ATOM 910 N N . ALA A 1 117 ? 4.109 -3.371 -17.074 1.00 86.38 117 ALA A N 1
ATOM 911 C CA . ALA A 1 117 ? 3.609 -3.762 -18.391 1.00 86.38 117 ALA A CA 1
ATOM 912 C C . ALA A 1 117 ? 4.126 -2.814 -19.487 1.00 86.38 117 ALA A C 1
ATOM 914 O O . ALA A 1 117 ? 4.624 -3.279 -20.514 1.00 86.38 117 ALA A O 1
ATOM 915 N N . LYS A 1 118 ? 4.113 -1.499 -19.228 1.00 86.75 118 LYS A N 1
ATOM 916 C CA . LYS A 1 118 ? 4.668 -0.487 -20.136 1.00 86.75 118 LYS A CA 1
ATOM 917 C C . LYS A 1 118 ? 6.167 -0.684 -20.382 1.00 86.75 118 LYS A C 1
ATOM 919 O O . LYS A 1 118 ? 6.582 -0.727 -21.535 1.00 86.75 118 LYS A O 1
ATOM 924 N N . MET A 1 119 ? 6.962 -0.892 -19.332 1.00 85.69 119 MET A N 1
ATOM 925 C CA . MET A 1 119 ? 8.399 -1.189 -19.456 1.00 85.69 119 MET A CA 1
ATOM 926 C C . MET A 1 119 ? 8.665 -2.451 -20.285 1.00 85.69 119 MET A C 1
ATOM 928 O O . MET A 1 119 ? 9.614 -2.506 -21.066 1.00 85.69 119 MET A O 1
ATOM 932 N N . THR A 1 120 ? 7.825 -3.476 -20.126 1.00 85.75 120 THR A N 1
ATOM 933 C CA . THR A 1 120 ? 7.939 -4.721 -20.897 1.00 85.75 120 THR A CA 1
ATOM 934 C C . THR A 1 120 ? 7.675 -4.464 -22.383 1.00 85.75 120 THR A C 1
ATOM 936 O O . THR A 1 120 ? 8.435 -4.932 -23.229 1.00 85.75 120 THR A O 1
ATOM 939 N N . ALA A 1 121 ? 6.649 -3.669 -22.703 1.00 87.94 121 ALA A N 1
ATOM 940 C CA . ALA A 1 121 ? 6.348 -3.262 -24.075 1.00 87.94 121 ALA A CA 1
ATOM 941 C C . ALA A 1 121 ? 7.463 -2.391 -24.686 1.00 87.94 121 ALA A C 1
ATOM 943 O O . ALA A 1 121 ? 7.870 -2.630 -25.821 1.00 87.94 121 ALA A O 1
ATOM 944 N N . GLU A 1 122 ? 8.011 -1.435 -23.929 1.00 87.88 122 GLU A N 1
ATOM 945 C CA . GLU A 1 122 ? 9.153 -0.614 -24.361 1.00 87.88 122 GLU A CA 1
ATOM 946 C C . GLU A 1 122 ? 10.404 -1.466 -24.620 1.00 87.88 122 GLU A C 1
ATOM 948 O O . GLU A 1 122 ? 11.101 -1.254 -25.611 1.00 87.88 122 GLU A O 1
ATOM 953 N N . THR A 1 123 ? 10.657 -2.481 -23.787 1.00 79.38 123 THR A N 1
ATOM 954 C CA . THR A 1 123 ? 11.769 -3.428 -23.982 1.00 79.38 123 THR A CA 1
ATOM 955 C C . THR A 1 123 ? 11.590 -4.248 -25.263 1.00 79.38 123 THR A C 1
ATOM 957 O O . THR A 1 123 ? 12.555 -4.447 -26.001 1.00 79.38 123 THR A O 1
ATOM 960 N N . ALA A 1 124 ? 10.365 -4.697 -25.559 1.00 88.56 124 ALA A N 1
ATOM 961 C CA . ALA A 1 124 ? 10.061 -5.412 -26.798 1.00 88.56 124 ALA A CA 1
ATOM 962 C C . ALA A 1 124 ? 10.277 -4.522 -28.035 1.00 88.56 124 ALA A C 1
ATOM 964 O O . ALA A 1 124 ? 10.929 -4.949 -28.988 1.00 88.56 124 ALA A O 1
ATOM 965 N N . LEU A 1 125 ? 9.816 -3.266 -27.984 1.00 92.44 125 LEU A N 1
ATOM 966 C CA . LEU A 1 125 ? 10.019 -2.289 -29.057 1.00 92.44 125 LEU A CA 1
ATOM 967 C C . LEU A 1 125 ? 11.510 -2.014 -29.310 1.00 92.44 125 LEU A C 1
ATOM 969 O O . LEU A 1 125 ? 11.944 -1.967 -30.459 1.00 92.44 125 LEU A O 1
ATOM 973 N N . LEU A 1 126 ? 12.303 -1.873 -28.246 1.00 87.94 126 LEU A N 1
ATOM 974 C CA . LEU A 1 126 ? 13.760 -1.734 -28.332 1.00 87.94 126 LEU A CA 1
ATOM 975 C C . LEU A 1 126 ? 14.414 -2.956 -28.988 1.00 87.94 126 LEU A C 1
ATOM 977 O O . LEU A 1 126 ? 15.300 -2.798 -29.827 1.00 87.94 126 LEU A O 1
ATOM 981 N N . GLY A 1 127 ? 13.962 -4.166 -28.646 1.00 86.00 127 GLY A N 1
ATOM 982 C CA . GLY A 1 127 ? 14.418 -5.398 -29.292 1.00 86.00 127 GLY A CA 1
ATOM 983 C C . GLY A 1 127 ? 14.175 -5.386 -30.803 1.00 86.00 127 GLY A C 1
ATOM 984 O O . GLY A 1 127 ? 15.071 -5.724 -31.577 1.00 86.00 127 GLY A O 1
ATOM 985 N N . GLU A 1 128 ? 13.003 -4.923 -31.231 1.00 91.00 128 GLU A N 1
ATOM 986 C CA . GLU A 1 128 ? 12.658 -4.816 -32.650 1.00 91.00 128 GLU A CA 1
ATOM 987 C C . GLU A 1 128 ? 13.462 -3.724 -33.375 1.00 91.00 128 GLU A C 1
ATOM 989 O O . GLU A 1 128 ? 13.947 -3.941 -34.486 1.00 91.00 128 GLU A O 1
ATOM 994 N N . GLN A 1 129 ? 13.721 -2.586 -32.725 1.00 87.62 129 GLN A N 1
ATOM 995 C CA . GLN A 1 129 ? 14.610 -1.548 -33.263 1.00 87.62 129 GLN A CA 1
ATOM 996 C C . GLN A 1 129 ? 16.048 -2.047 -33.459 1.00 87.62 129 GLN A C 1
ATOM 998 O O . GLN A 1 129 ? 16.677 -1.716 -34.464 1.00 87.62 129 GLN A O 1
ATOM 1003 N N . VAL A 1 130 ? 16.568 -2.861 -32.534 1.00 89.56 130 VAL A N 1
ATOM 1004 C CA . VAL A 1 130 ? 17.899 -3.476 -32.668 1.00 89.56 130 VAL A CA 1
ATOM 1005 C C . VAL A 1 130 ? 17.940 -4.446 -33.850 1.00 89.56 130 VAL A C 1
ATOM 1007 O O . VAL A 1 130 ? 18.913 -4.431 -34.603 1.00 89.56 130 VAL A O 1
ATOM 1010 N N . LEU A 1 131 ? 16.893 -5.255 -34.044 1.00 91.06 131 LEU A N 1
ATOM 1011 C CA . LEU A 1 131 ? 16.790 -6.158 -35.196 1.00 91.06 131 LEU A CA 1
ATOM 1012 C C . LEU A 1 131 ? 16.753 -5.389 -36.520 1.00 91.06 131 LEU A C 1
ATOM 1014 O O . LEU A 1 131 ? 17.489 -5.739 -37.441 1.00 91.06 131 LEU A O 1
ATOM 1018 N N . ASN A 1 132 ? 15.973 -4.309 -36.594 1.00 88.56 132 ASN A N 1
ATOM 1019 C CA . ASN A 1 132 ? 15.919 -3.456 -37.782 1.00 88.56 132 ASN A CA 1
ATOM 1020 C C . ASN A 1 132 ? 17.275 -2.799 -38.072 1.00 88.56 132 ASN A C 1
ATOM 1022 O O . ASN A 1 132 ? 17.759 -2.862 -39.198 1.00 88.56 132 ASN A O 1
ATOM 1026 N N . ALA A 1 133 ? 17.948 -2.257 -37.053 1.00 86.56 133 ALA A N 1
ATOM 1027 C CA . ALA A 1 133 ? 19.282 -1.678 -37.216 1.00 86.56 133 ALA A CA 1
ATOM 1028 C C . ALA A 1 133 ? 20.329 -2.719 -37.658 1.00 86.56 133 ALA A C 1
ATOM 1030 O O . ALA A 1 133 ? 21.266 -2.395 -38.393 1.00 86.56 133 ALA A O 1
ATOM 1031 N N . GLN A 1 134 ? 20.188 -3.974 -37.220 1.00 90.31 134 GLN A N 1
ATOM 1032 C CA . GLN A 1 134 ? 21.037 -5.066 -37.685 1.00 90.31 134 GLN A CA 1
ATOM 1033 C C . GLN A 1 134 ? 20.745 -5.414 -39.152 1.00 90.31 134 GLN A C 1
ATOM 1035 O O . GLN A 1 134 ? 21.691 -5.563 -39.922 1.00 90.31 134 GLN A O 1
ATOM 1040 N N . ALA A 1 135 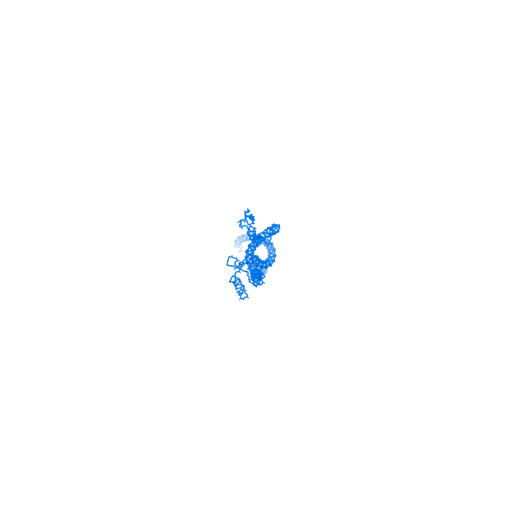? 19.473 -5.457 -39.560 1.00 90.31 135 ALA A N 1
ATOM 1041 C CA . ALA A 1 135 ? 19.097 -5.655 -40.959 1.00 90.31 135 ALA A CA 1
ATOM 1042 C C . ALA A 1 135 ? 19.651 -4.537 -41.864 1.00 90.31 135 ALA A C 1
ATOM 1044 O O . ALA A 1 135 ? 20.239 -4.828 -42.907 1.00 90.31 135 ALA A O 1
ATOM 1045 N N . ASP A 1 136 ? 19.561 -3.274 -41.436 1.00 90.19 136 ASP A N 1
ATOM 1046 C CA . ASP A 1 136 ? 20.144 -2.135 -42.157 1.00 90.19 136 ASP A CA 1
ATOM 1047 C C . ASP A 1 136 ? 21.668 -2.270 -42.295 1.00 90.19 136 ASP A C 1
ATOM 1049 O O . ASP A 1 136 ? 22.232 -2.031 -43.367 1.00 90.19 136 ASP A O 1
ATOM 1053 N N . ARG A 1 137 ? 22.357 -2.711 -41.233 1.00 90.38 137 ARG A N 1
ATOM 1054 C CA . ARG A 1 137 ? 23.802 -2.983 -41.275 1.00 90.38 137 ARG A CA 1
ATOM 1055 C C . ARG A 1 137 ? 24.145 -4.087 -42.275 1.00 90.38 137 ARG A C 1
ATOM 1057 O O . ARG A 1 137 ? 25.138 -3.960 -42.998 1.00 90.38 137 ARG A O 1
ATOM 1064 N N . ASP A 1 138 ? 23.361 -5.157 -42.319 1.00 92.62 138 ASP A N 1
ATOM 1065 C CA . ASP A 1 138 ? 23.591 -6.274 -43.236 1.00 92.62 138 ASP A CA 1
ATOM 1066 C C . ASP A 1 138 ? 23.389 -5.830 -44.696 1.00 92.62 138 ASP A C 1
ATOM 1068 O O . ASP A 1 138 ? 24.221 -6.135 -45.555 1.00 92.62 138 ASP A O 1
ATOM 1072 N N . ILE A 1 139 ? 22.365 -5.009 -44.966 1.00 92.31 139 ILE A N 1
ATOM 1073 C CA . ILE A 1 139 ? 22.135 -4.383 -46.280 1.00 92.31 139 ILE A CA 1
ATOM 1074 C C . ILE A 1 139 ? 23.326 -3.507 -46.685 1.00 92.31 139 ILE A C 1
ATOM 1076 O O . ILE A 1 139 ? 23.835 -3.640 -47.799 1.00 92.31 139 ILE A O 1
ATOM 1080 N N . LEU A 1 140 ? 23.803 -2.637 -45.791 1.00 91.56 140 LEU A N 1
ATOM 1081 C CA . LEU A 1 140 ? 24.960 -1.776 -46.060 1.00 91.56 140 LEU A CA 1
ATOM 1082 C C . LEU A 1 140 ? 26.234 -2.591 -46.314 1.00 91.56 140 LEU A C 1
ATOM 1084 O O . LEU A 1 140 ? 27.031 -2.252 -47.190 1.00 91.56 140 LEU A O 1
ATOM 1088 N N . THR A 1 141 ? 26.414 -3.692 -45.586 1.00 93.69 141 THR A N 1
ATOM 1089 C CA . THR A 1 141 ? 27.546 -4.608 -45.781 1.00 93.69 141 THR A CA 1
ATOM 1090 C C . THR A 1 141 ? 27.494 -5.250 -47.164 1.00 93.69 141 THR A C 1
ATOM 1092 O O . THR A 1 141 ? 28.505 -5.280 -47.869 1.00 93.69 141 THR A O 1
ATOM 1095 N N . TRP A 1 142 ? 26.313 -5.701 -47.589 1.00 93.19 142 TRP A N 1
ATOM 1096 C CA . TRP A 1 142 ? 26.112 -6.243 -48.930 1.00 93.19 142 TRP A CA 1
ATOM 1097 C C . TRP A 1 142 ? 26.361 -5.190 -50.022 1.00 93.19 142 TRP A C 1
ATOM 1099 O O . TRP A 1 142 ? 27.060 -5.461 -50.999 1.00 93.19 142 TRP A O 1
ATOM 1109 N N . GLN A 1 143 ? 25.859 -3.962 -49.843 1.00 90.81 143 GLN A N 1
ATOM 1110 C CA . GLN A 1 143 ? 26.103 -2.855 -50.776 1.00 90.81 143 GLN A CA 1
ATOM 1111 C C . GLN A 1 143 ? 27.596 -2.533 -50.906 1.00 90.81 143 GLN A C 1
ATOM 1113 O O . GLN A 1 143 ? 28.085 -2.340 -52.019 1.00 90.81 143 GLN A O 1
ATOM 1118 N N . LYS A 1 144 ? 28.335 -2.534 -49.790 1.00 90.56 144 LYS A N 1
ATOM 1119 C CA . LYS A 1 144 ? 29.788 -2.347 -49.789 1.00 90.56 144 LYS A CA 1
ATOM 1120 C C . LYS A 1 144 ? 30.495 -3.419 -50.625 1.00 90.56 144 LYS A C 1
ATOM 1122 O O . LYS A 1 144 ? 31.296 -3.067 -51.484 1.00 90.56 144 LYS A O 1
ATOM 1127 N N . GLN A 1 145 ? 30.169 -4.697 -50.420 1.00 92.12 145 GLN A N 1
ATOM 1128 C CA . GLN A 1 145 ? 30.765 -5.801 -51.186 1.00 92.12 145 GLN A CA 1
ATOM 1129 C C . GLN A 1 145 ? 30.476 -5.688 -52.687 1.00 92.12 145 GLN A C 1
ATOM 1131 O O . GLN A 1 145 ? 31.352 -5.945 -53.511 1.00 92.12 145 GLN A O 1
ATOM 1136 N N . LYS A 1 146 ? 29.259 -5.267 -53.052 1.00 92.00 146 LYS A N 1
ATOM 1137 C CA . LYS A 1 146 ? 28.896 -5.030 -54.452 1.00 92.00 146 LYS A CA 1
ATOM 1138 C C . LYS A 1 146 ? 29.766 -3.937 -55.082 1.00 92.00 146 LYS A C 1
ATOM 1140 O O . LYS A 1 146 ? 30.285 -4.139 -56.176 1.00 92.00 146 LYS A O 1
ATOM 1145 N N . ILE A 1 147 ? 29.956 -2.815 -54.386 1.00 89.25 147 ILE A N 1
ATOM 1146 C CA . ILE A 1 147 ? 30.809 -1.714 -54.859 1.00 89.25 147 ILE A CA 1
ATOM 1147 C C . ILE A 1 147 ? 32.269 -2.170 -54.976 1.00 89.25 147 ILE A C 1
ATOM 1149 O O . ILE A 1 147 ? 32.919 -1.872 -55.973 1.00 89.25 147 ILE A O 1
ATOM 1153 N N . GLU A 1 148 ? 32.788 -2.917 -53.997 1.00 90.12 148 GLU A N 1
ATOM 1154 C CA . GLU A 1 148 ? 34.152 -3.464 -54.048 1.00 90.12 148 GLU A CA 1
ATOM 1155 C C . GLU A 1 148 ? 34.362 -4.354 -55.287 1.00 90.12 148 GLU A C 1
ATOM 1157 O O . GLU A 1 148 ? 35.378 -4.220 -55.972 1.00 90.12 148 GLU A O 1
ATOM 1162 N N . ALA A 1 149 ? 33.378 -5.193 -55.631 1.00 87.25 149 ALA A N 1
ATOM 1163 C CA . ALA A 1 149 ? 33.415 -6.010 -56.843 1.00 87.25 149 ALA A CA 1
ATOM 1164 C C . ALA A 1 149 ? 33.353 -5.168 -58.133 1.00 87.25 149 ALA A C 1
ATOM 1166 O O . ALA A 1 149 ? 34.106 -5.424 -59.072 1.00 87.25 149 ALA A O 1
ATOM 1167 N N . GLU A 1 150 ? 32.499 -4.139 -58.185 1.00 87.69 150 GLU A N 1
ATOM 1168 C CA . GLU A 1 150 ? 32.424 -3.215 -59.329 1.00 87.69 150 GLU A CA 1
ATOM 1169 C C . GLU A 1 150 ? 33.750 -2.464 -59.544 1.00 87.69 150 GLU A C 1
ATOM 1171 O O . GLU A 1 150 ? 34.221 -2.353 -60.678 1.00 87.69 150 GLU A O 1
ATOM 1176 N N . VAL A 1 151 ? 34.399 -2.012 -58.464 1.00 87.62 151 VAL A N 1
ATOM 1177 C CA . VAL A 1 151 ? 35.724 -1.369 -58.512 1.00 87.62 151 VAL A CA 1
ATOM 1178 C C . VAL A 1 151 ? 36.790 -2.328 -59.042 1.00 87.62 151 VAL A C 1
ATOM 1180 O O . VAL A 1 151 ? 37.631 -1.918 -59.843 1.00 87.62 151 VAL A O 1
ATOM 1183 N N . GLN A 1 152 ? 36.755 -3.600 -58.640 1.00 89.38 152 GLN A N 1
ATOM 1184 C CA . GLN A 1 152 ? 37.701 -4.603 -59.130 1.00 89.38 152 GLN A CA 1
ATOM 1185 C C . GLN A 1 152 ? 37.551 -4.833 -60.643 1.00 89.38 152 GLN A C 1
ATOM 1187 O O . GLN A 1 152 ? 38.551 -4.814 -61.361 1.00 89.38 152 GLN A O 1
ATOM 1192 N N . ILE A 1 153 ? 36.313 -4.967 -61.135 1.00 87.94 153 ILE A N 1
ATOM 1193 C CA . ILE A 1 153 ? 36.021 -5.115 -62.572 1.00 87.94 153 ILE A CA 1
ATOM 1194 C C . ILE A 1 153 ? 36.515 -3.892 -63.356 1.00 87.94 153 ILE A C 1
ATOM 1196 O O . ILE A 1 153 ? 37.156 -4.035 -64.398 1.00 87.94 153 ILE A O 1
ATOM 1200 N N . LEU A 1 154 ? 36.259 -2.685 -62.846 1.00 84.12 154 LEU A N 1
ATOM 1201 C CA . LEU A 1 154 ? 36.771 -1.447 -63.441 1.00 84.12 154 LEU A CA 1
ATOM 1202 C C . LEU A 1 154 ? 38.308 -1.436 -63.492 1.00 84.12 154 LEU A C 1
ATOM 1204 O O . LEU A 1 154 ? 38.883 -1.027 -64.500 1.00 84.12 154 LEU A O 1
ATOM 1208 N N . GLY A 1 155 ? 38.979 -1.928 -62.448 1.00 83.88 155 GLY A N 1
ATOM 1209 C CA . GLY A 1 155 ? 40.435 -2.086 -62.423 1.00 83.88 155 GLY A CA 1
ATOM 1210 C C . GLY A 1 155 ? 40.961 -3.013 -63.525 1.00 83.88 155 GLY A C 1
ATOM 1211 O O . GLY A 1 155 ? 41.909 -2.658 -64.228 1.00 83.88 155 GLY A O 1
ATOM 1212 N N . GLU A 1 156 ? 40.321 -4.166 -63.734 1.00 81.75 156 GLU A N 1
ATOM 1213 C CA . GLU A 1 156 ? 40.676 -5.111 -64.806 1.00 81.75 156 GLU A CA 1
ATOM 1214 C C . GLU A 1 156 ? 40.468 -4.511 -66.208 1.00 81.75 156 GLU A C 1
ATOM 1216 O O . GLU A 1 156 ? 41.306 -4.690 -67.100 1.00 81.75 156 GLU A O 1
ATOM 1221 N N . GLN A 1 157 ? 39.400 -3.732 -66.402 1.00 81.75 157 GLN A N 1
ATOM 1222 C CA . GLN A 1 157 ? 39.145 -3.021 -67.660 1.00 81.75 157 GLN A CA 1
ATOM 1223 C C . GLN A 1 157 ? 40.222 -1.971 -67.966 1.00 81.75 157 GLN A C 1
ATOM 1225 O O . GLN A 1 157 ? 40.672 -1.875 -69.109 1.00 81.75 157 GLN A O 1
ATOM 1230 N N . VAL A 1 158 ? 40.683 -1.218 -66.959 1.00 82.75 158 VAL A N 1
ATOM 1231 C CA . VAL A 1 158 ? 41.767 -0.230 -67.120 1.00 82.75 158 VAL A CA 1
ATOM 1232 C C . VAL A 1 158 ? 43.074 -0.903 -67.550 1.00 82.75 158 VAL A C 1
ATOM 1234 O O . VAL A 1 158 ? 43.749 -0.403 -68.452 1.00 82.75 158 VAL A O 1
ATOM 1237 N N . ILE A 1 159 ? 43.418 -2.047 -66.951 1.00 83.94 159 ILE A N 1
ATOM 1238 C CA . ILE A 1 159 ? 44.612 -2.822 -67.330 1.00 83.94 159 ILE A CA 1
ATOM 1239 C C . ILE A 1 159 ? 44.486 -3.326 -68.773 1.00 83.94 159 ILE A C 1
ATOM 1241 O O . ILE A 1 159 ? 45.426 -3.191 -69.555 1.00 83.94 159 ILE A O 1
ATOM 1245 N N . THR A 1 160 ? 43.318 -3.847 -69.152 1.00 80.69 160 THR A N 1
ATOM 1246 C CA . THR A 1 160 ? 43.065 -4.343 -70.515 1.00 80.69 160 THR A CA 1
ATOM 1247 C C . THR A 1 160 ? 43.216 -3.227 -71.553 1.00 80.69 160 THR A C 1
ATOM 1249 O O . THR A 1 160 ? 43.928 -3.395 -72.542 1.00 80.69 160 THR A O 1
ATOM 1252 N N . ALA A 1 161 ? 42.645 -2.049 -71.289 1.00 79.75 161 ALA A N 1
ATOM 1253 C CA . ALA A 1 161 ? 42.776 -0.885 -72.165 1.00 79.75 161 ALA A CA 1
ATOM 1254 C C . ALA A 1 161 ? 44.233 -0.393 -72.295 1.00 79.75 161 ALA A C 1
ATOM 1256 O O . ALA A 1 161 ? 44.641 0.076 -73.361 1.00 79.75 161 ALA A O 1
ATOM 1257 N N . ALA A 1 162 ? 45.041 -0.506 -71.233 1.00 77.88 162 ALA A N 1
ATOM 1258 C CA . ALA A 1 162 ? 46.466 -0.180 -71.284 1.00 77.88 162 ALA A CA 1
ATOM 1259 C C . ALA A 1 162 ? 47.242 -1.142 -72.202 1.00 77.88 162 ALA A C 1
ATOM 1261 O O . ALA A 1 162 ? 48.035 -0.689 -73.027 1.00 77.88 162 ALA A O 1
ATOM 1262 N N . VAL A 1 163 ? 46.959 -2.447 -72.120 1.00 81.94 163 VAL A N 1
ATOM 1263 C CA . VAL A 1 163 ? 47.567 -3.467 -72.994 1.00 81.94 163 VAL A CA 1
ATOM 1264 C C . VAL A 1 163 ? 47.164 -3.259 -74.460 1.00 81.94 163 VAL A C 1
ATOM 1266 O O . VAL A 1 163 ? 48.009 -3.326 -75.355 1.00 81.94 163 VAL A O 1
ATOM 1269 N N . GLU A 1 164 ? 45.896 -2.945 -74.733 1.00 82.12 164 GLU A N 1
ATOM 1270 C CA . GLU A 1 164 ? 45.429 -2.623 -76.090 1.00 82.12 164 GLU A CA 1
ATOM 1271 C C . GLU A 1 164 ? 46.124 -1.378 -76.663 1.00 82.12 164 GLU A C 1
ATOM 1273 O O . GLU A 1 164 ? 46.479 -1.348 -77.845 1.00 82.12 164 GLU A O 1
ATOM 1278 N N . ARG A 1 165 ? 46.376 -0.360 -75.829 1.00 79.38 165 ARG A N 1
ATOM 1279 C CA . ARG A 1 165 ? 47.126 0.838 -76.225 1.00 79.38 165 ARG A CA 1
ATOM 1280 C C . ARG A 1 165 ? 48.566 0.506 -76.620 1.00 79.38 165 ARG A C 1
ATOM 1282 O O . ARG A 1 165 ? 49.014 1.000 -77.655 1.00 79.38 165 ARG A O 1
ATOM 1289 N N . GLU A 1 166 ? 49.267 -0.316 -75.841 1.00 81.25 166 GLU A N 1
ATOM 1290 C CA . GLU A 1 166 ? 50.631 -0.759 -76.171 1.00 81.25 166 GLU A CA 1
ATOM 1291 C C . GLU A 1 166 ? 50.669 -1.548 -77.488 1.00 81.25 166 GLU A C 1
ATOM 1293 O O . GLU A 1 166 ? 51.535 -1.313 -78.334 1.00 81.25 166 GLU A O 1
ATOM 1298 N N . LEU A 1 167 ? 49.687 -2.427 -77.721 1.00 80.69 167 LEU A N 1
ATOM 1299 C CA . LEU A 1 167 ? 49.570 -3.170 -78.978 1.00 80.69 167 LEU A CA 1
ATOM 1300 C C . LEU A 1 167 ? 49.358 -2.232 -80.178 1.00 80.69 167 LEU A C 1
ATOM 1302 O O . LEU A 1 167 ? 49.992 -2.398 -81.224 1.00 80.69 167 LEU A O 1
ATOM 1306 N N . MET A 1 168 ? 48.485 -1.235 -80.030 1.00 79.44 168 MET A N 1
ATOM 1307 C CA . MET A 1 168 ? 48.227 -0.226 -81.062 1.00 79.44 168 MET A CA 1
ATOM 1308 C C . MET A 1 168 ? 49.458 0.650 -81.335 1.00 79.44 168 MET A C 1
ATOM 1310 O O . MET A 1 168 ? 49.705 1.029 -82.482 1.00 79.44 168 MET A O 1
ATOM 1314 N N . GLU A 1 169 ? 50.250 0.964 -80.310 1.00 79.12 169 GLU A N 1
ATOM 1315 C CA . GLU A 1 169 ? 51.514 1.690 -80.450 1.00 79.12 169 GLU A CA 1
ATOM 1316 C C . GLU A 1 169 ? 52.555 0.863 -81.218 1.00 79.12 169 GLU A C 1
ATOM 1318 O O . GLU A 1 169 ? 53.111 1.350 -82.205 1.00 79.12 169 GLU A O 1
ATOM 1323 N N . ALA A 1 170 ? 52.701 -0.423 -80.894 1.00 75.44 170 ALA A N 1
ATOM 1324 C CA . ALA A 1 170 ? 53.562 -1.342 -81.638 1.00 75.44 170 ALA A CA 1
ATOM 1325 C C . ALA A 1 170 ? 53.133 -1.503 -83.113 1.00 75.44 170 ALA A C 1
ATOM 1327 O O . ALA A 1 170 ? 53.976 -1.549 -84.015 1.00 75.44 170 ALA A O 1
ATOM 1328 N N . GLN A 1 171 ? 51.825 -1.547 -83.398 1.00 77.38 171 GLN A N 1
ATOM 1329 C CA . GLN A 1 171 ? 51.311 -1.573 -84.775 1.00 77.38 171 GLN A CA 1
ATOM 1330 C C . GLN A 1 171 ? 51.600 -0.270 -85.531 1.00 77.38 171 GLN A C 1
ATOM 1332 O O . GLN A 1 171 ? 51.947 -0.310 -86.715 1.00 77.38 171 GLN A O 1
ATOM 1337 N N . ARG A 1 172 ? 51.494 0.881 -84.856 1.00 77.00 172 ARG A N 1
ATOM 1338 C CA . ARG A 1 172 ? 51.845 2.188 -85.427 1.00 77.00 172 ARG A CA 1
ATOM 1339 C C . ARG A 1 172 ? 53.324 2.241 -85.804 1.00 77.00 172 ARG A C 1
ATOM 1341 O O . ARG A 1 172 ? 53.651 2.730 -86.886 1.00 77.00 172 ARG A O 1
ATOM 1348 N N . ASP A 1 173 ? 54.199 1.718 -84.954 1.00 80.12 173 ASP A N 1
ATOM 1349 C CA . ASP A 1 173 ? 55.635 1.669 -85.228 1.00 80.12 173 ASP A CA 1
ATOM 1350 C C . ASP A 1 173 ? 55.971 0.708 -86.371 1.00 80.12 173 ASP A C 1
ATOM 1352 O O . ASP A 1 173 ? 56.768 1.055 -87.245 1.00 80.12 173 ASP A O 1
ATOM 1356 N N . LYS A 1 174 ? 55.291 -0.443 -86.459 1.00 75.69 174 LYS A N 1
ATOM 1357 C CA . LYS A 1 174 ? 55.391 -1.334 -87.625 1.00 75.69 174 LYS A CA 1
ATOM 1358 C C . LYS A 1 174 ? 54.981 -0.621 -88.920 1.00 75.69 174 LYS A C 1
ATOM 1360 O O . LYS A 1 174 ? 55.735 -0.648 -89.887 1.00 75.69 174 LYS A O 1
ATOM 1365 N N . ALA A 1 175 ? 53.844 0.079 -88.923 1.00 76.12 175 ALA A N 1
ATOM 1366 C CA . ALA A 1 175 ? 53.382 0.838 -90.086 1.00 76.12 175 ALA A CA 1
ATOM 1367 C C . ALA A 1 175 ? 54.350 1.973 -90.471 1.00 76.12 175 ALA A C 1
ATOM 1369 O O . ALA A 1 175 ? 54.593 2.202 -91.655 1.00 76.12 175 ALA A O 1
ATOM 1370 N N . ARG A 1 176 ? 54.952 2.663 -89.490 1.00 75.56 176 ARG A N 1
ATOM 1371 C CA . ARG A 1 176 ? 56.026 3.643 -89.738 1.00 75.56 176 ARG A CA 1
ATOM 1372 C C . ARG A 1 176 ? 57.234 3.001 -90.412 1.00 75.56 176 ARG A C 1
ATOM 1374 O O . ARG A 1 176 ? 57.793 3.601 -91.328 1.00 75.56 176 ARG A O 1
ATOM 1381 N N . ASN A 1 177 ? 57.616 1.800 -89.986 1.00 74.06 177 ASN A N 1
ATOM 1382 C CA . ASN A 1 177 ? 58.742 1.076 -90.565 1.00 74.06 177 ASN A CA 1
ATOM 1383 C C . ASN A 1 177 ? 58.439 0.620 -92.005 1.00 74.06 177 ASN A C 1
ATOM 1385 O O . ASN A 1 177 ? 59.266 0.812 -92.892 1.00 74.06 177 ASN A O 1
ATOM 1389 N N . ASP A 1 178 ? 57.225 0.133 -92.274 1.00 76.00 178 ASP A N 1
ATOM 1390 C CA . ASP A 1 178 ? 56.773 -0.223 -93.629 1.00 76.00 178 ASP A CA 1
ATOM 1391 C C . ASP A 1 178 ? 56.742 1.007 -94.562 1.00 76.00 178 ASP A C 1
ATOM 1393 O O . ASP A 1 178 ? 57.179 0.937 -95.715 1.00 76.00 178 ASP A O 1
ATOM 1397 N N . ILE A 1 179 ? 56.300 2.168 -94.056 1.00 73.69 179 ILE A N 1
ATOM 1398 C CA . ILE A 1 179 ? 56.361 3.449 -94.782 1.00 73.69 179 ILE A CA 1
ATOM 1399 C C . ILE A 1 179 ? 57.816 3.843 -95.071 1.00 73.69 179 ILE A C 1
ATOM 1401 O O . ILE A 1 179 ? 58.116 4.262 -96.190 1.00 73.69 179 ILE A O 1
ATOM 1405 N N . ALA A 1 180 ? 58.724 3.696 -94.102 1.00 74.56 180 ALA A N 1
ATOM 1406 C CA . ALA A 1 180 ? 60.145 3.997 -94.280 1.00 74.56 180 ALA A CA 1
ATOM 1407 C C . ALA A 1 180 ? 60.804 3.074 -95.323 1.00 74.56 180 ALA A C 1
ATOM 1409 O O . ALA A 1 180 ? 61.537 3.552 -96.189 1.00 74.56 180 ALA A O 1
ATOM 1410 N N . ILE A 1 181 ? 60.481 1.776 -95.309 1.00 73.38 181 ILE A N 1
ATOM 1411 C CA . ILE A 1 181 ? 60.943 0.796 -96.305 1.00 73.38 181 ILE A CA 1
ATOM 1412 C C . ILE A 1 181 ? 60.401 1.140 -97.702 1.00 73.38 181 ILE A C 1
ATOM 1414 O O . ILE A 1 181 ? 61.160 1.142 -98.675 1.00 73.38 181 ILE A O 1
ATOM 1418 N N . SER A 1 182 ? 59.118 1.503 -97.816 1.00 70.12 182 SER A N 1
ATOM 1419 C CA . SER A 1 182 ? 58.510 1.925 -99.087 1.00 70.12 182 SER A CA 1
ATOM 1420 C C . SER A 1 182 ? 59.121 3.229 -99.621 1.00 70.12 182 SER A C 1
ATOM 1422 O O . SER A 1 182 ? 59.374 3.361 -100.823 1.00 70.12 182 SER A O 1
ATOM 1424 N N . ALA A 1 183 ? 59.428 4.181 -98.735 1.00 66.19 183 ALA A N 1
ATOM 1425 C CA . ALA A 1 183 ? 60.146 5.403 -99.085 1.00 66.19 183 ALA A CA 1
ATOM 1426 C C . ALA A 1 183 ? 61.568 5.099 -99.593 1.00 66.19 183 ALA A C 1
ATOM 1428 O O . ALA A 1 183 ? 61.979 5.656 -100.611 1.00 66.19 183 ALA A O 1
ATOM 1429 N N . GLN A 1 184 ? 62.281 4.161 -98.960 1.00 61.72 184 GLN A N 1
ATOM 1430 C CA . GLN A 1 184 ? 63.614 3.730 -99.390 1.00 61.72 184 GLN A CA 1
ATOM 1431 C C . GLN A 1 184 ? 63.592 3.019 -100.759 1.00 61.72 184 GLN A C 1
ATOM 1433 O O . GLN A 1 184 ? 64.461 3.268 -101.595 1.00 61.72 184 GLN A O 1
ATOM 1438 N N . GLN A 1 185 ? 62.577 2.191 -101.042 1.00 63.19 185 GLN A N 1
ATOM 1439 C CA . GLN A 1 185 ? 62.382 1.565 -102.362 1.00 63.19 185 GLN A CA 1
ATOM 1440 C C . GLN A 1 185 ? 62.058 2.583 -103.466 1.00 63.19 185 GLN A C 1
ATOM 1442 O O . GLN A 1 185 ? 62.579 2.462 -104.577 1.00 63.19 185 GLN A O 1
ATOM 1447 N N . LYS A 1 186 ? 61.250 3.613 -103.170 1.00 60.16 186 LYS A N 1
ATOM 1448 C CA . LYS A 1 186 ? 60.991 4.720 -104.107 1.00 60.16 186 LYS A CA 1
ATOM 1449 C C . LYS A 1 186 ? 62.255 5.519 -104.429 1.00 60.16 186 LYS A C 1
ATOM 1451 O O . LYS A 1 186 ? 62.428 5.900 -105.580 1.00 60.16 186 LYS A O 1
ATOM 1456 N N . ILE A 1 187 ? 63.149 5.736 -103.461 1.00 57.44 187 ILE A N 1
ATOM 1457 C CA . ILE A 1 187 ? 64.428 6.437 -103.679 1.00 57.44 187 ILE A CA 1
ATOM 1458 C C . ILE A 1 187 ? 65.332 5.652 -104.641 1.00 57.44 187 ILE A C 1
ATOM 1460 O O . ILE A 1 187 ? 65.892 6.245 -105.561 1.00 57.44 187 ILE A O 1
ATOM 1464 N N . ASN A 1 188 ? 65.413 4.326 -104.511 1.00 58.41 188 ASN A N 1
ATOM 1465 C CA . ASN A 1 188 ? 66.231 3.499 -105.407 1.00 58.41 188 ASN A CA 1
ATOM 1466 C C . ASN A 1 188 ? 65.723 3.508 -106.865 1.00 58.41 188 ASN A C 1
ATOM 1468 O O . ASN A 1 188 ? 66.534 3.484 -107.783 1.00 58.41 188 ASN A O 1
ATOM 1472 N N . LEU A 1 189 ? 64.404 3.601 -107.082 1.00 57.09 189 LEU A N 1
ATOM 1473 C CA . LEU A 1 189 ? 63.791 3.696 -108.418 1.00 57.09 189 LEU A CA 1
ATOM 1474 C C . LEU A 1 189 ? 63.774 5.134 -108.982 1.00 57.09 189 LEU A C 1
ATOM 1476 O O . LEU A 1 189 ? 63.798 5.322 -110.194 1.00 57.09 189 LEU A O 1
ATOM 1480 N N . ALA A 1 190 ? 63.751 6.159 -108.123 1.00 51.06 190 ALA A N 1
ATOM 1481 C CA . ALA A 1 190 ? 63.757 7.576 -108.513 1.00 51.06 190 ALA A CA 1
ATOM 1482 C C . ALA A 1 190 ? 65.168 8.145 -108.770 1.00 51.06 190 ALA A C 1
ATOM 1484 O O . ALA A 1 190 ? 65.310 9.136 -109.485 1.00 51.06 190 ALA A O 1
ATOM 1485 N N . THR A 1 191 ? 66.219 7.502 -108.249 1.00 52.84 191 THR A N 1
ATOM 1486 C CA . THR A 1 191 ? 67.628 7.878 -108.499 1.00 52.84 191 THR A CA 1
ATOM 1487 C C . THR A 1 191 ? 68.030 7.692 -109.974 1.00 52.84 191 THR A C 1
ATOM 1489 O O . THR A 1 191 ? 68.995 8.299 -110.428 1.00 52.84 191 THR A O 1
ATOM 1492 N N . GLU A 1 192 ? 67.246 6.945 -110.758 1.00 46.88 192 GLU A N 1
ATOM 1493 C CA . GLU A 1 192 ? 67.469 6.735 -112.195 1.00 46.88 192 GLU A CA 1
ATOM 1494 C C . GLU A 1 192 ? 66.707 7.744 -113.098 1.00 46.88 192 GLU A C 1
ATOM 1496 O O . GLU A 1 192 ? 67.006 7.833 -114.283 1.00 46.88 192 GLU A O 1
ATOM 1501 N N . ASN A 1 193 ? 65.774 8.563 -112.568 1.00 47.97 193 ASN A N 1
ATOM 1502 C CA . ASN A 1 193 ? 64.857 9.407 -113.369 1.00 47.97 193 ASN A CA 1
ATOM 1503 C C . ASN A 1 193 ? 64.571 10.826 -112.785 1.00 47.97 193 ASN A C 1
ATOM 1505 O O . ASN A 1 193 ? 63.424 11.193 -112.564 1.00 47.97 193 ASN A O 1
ATOM 1509 N N . LEU A 1 194 ? 65.602 11.679 -112.652 1.00 44.81 194 LEU A N 1
ATOM 1510 C CA . LEU A 1 194 ? 65.533 13.163 -112.497 1.00 44.81 194 LEU A CA 1
ATOM 1511 C C . LEU A 1 194 ? 65.482 13.818 -111.091 1.00 44.81 194 LEU A C 1
ATOM 1513 O O . LEU A 1 194 ? 64.562 14.540 -110.717 1.00 44.81 194 LEU A O 1
ATOM 1517 N N . LEU A 1 195 ? 66.625 13.741 -110.420 1.00 51.25 195 LEU A N 1
ATOM 1518 C CA . LEU A 1 195 ? 67.466 14.799 -109.813 1.00 51.25 195 LEU A CA 1
ATOM 1519 C C . LEU A 1 195 ? 67.135 16.334 -109.859 1.00 51.25 195 LEU A C 1
ATOM 1521 O O . LEU A 1 195 ? 67.915 17.049 -109.244 1.00 51.25 195 LEU A O 1
ATOM 1525 N N . MET A 1 196 ? 66.110 16.939 -110.498 1.00 46.31 196 MET A N 1
ATOM 1526 C CA . MET A 1 196 ? 66.158 18.426 -110.710 1.00 46.31 196 MET A CA 1
ATOM 1527 C C . MET A 1 196 ? 64.926 19.338 -110.520 1.00 46.31 196 MET A C 1
ATOM 1529 O O . MET A 1 196 ? 65.117 20.550 -110.599 1.00 46.31 196 MET A O 1
ATOM 1533 N N . ILE A 1 197 ? 63.692 18.883 -110.252 1.00 53.91 197 ILE A N 1
ATOM 1534 C CA . ILE A 1 197 ? 62.532 19.825 -110.271 1.00 53.91 197 ILE A CA 1
ATOM 1535 C C . ILE A 1 197 ? 61.666 19.850 -108.988 1.00 53.91 197 ILE A C 1
ATOM 1537 O O . ILE A 1 197 ? 60.989 20.842 -108.728 1.00 53.91 197 ILE A O 1
ATOM 1541 N N . GLU A 1 198 ? 61.739 18.861 -108.094 1.00 49.75 198 GLU A N 1
ATOM 1542 C CA . GLU A 1 198 ? 60.731 18.702 -107.021 1.00 49.75 198 GLU A CA 1
ATOM 1543 C C . GLU A 1 198 ? 61.064 19.376 -105.659 1.00 49.75 198 GLU A C 1
ATOM 1545 O O . GLU A 1 198 ? 60.219 19.470 -104.769 1.00 49.75 198 GLU A O 1
ATOM 1550 N N . GLN A 1 199 ? 62.273 19.916 -105.458 1.00 44.75 199 GLN A N 1
ATOM 1551 C CA . GLN A 1 199 ? 62.801 20.202 -104.106 1.00 44.75 199 GLN A CA 1
ATOM 1552 C C . GLN A 1 199 ? 62.414 21.561 -103.469 1.00 44.75 199 GLN A C 1
ATOM 1554 O O . GLN A 1 199 ? 62.682 21.771 -102.288 1.00 44.75 199 GLN A O 1
ATOM 1559 N N . ARG A 1 200 ? 61.754 22.490 -104.185 1.00 52.06 200 ARG A N 1
ATOM 1560 C CA . ARG A 1 200 ? 61.401 23.834 -103.650 1.00 52.06 200 ARG A CA 1
ATOM 1561 C C . ARG A 1 200 ? 59.992 23.969 -103.048 1.00 52.06 200 ARG A C 1
ATOM 1563 O O . ARG A 1 200 ? 59.781 24.882 -102.257 1.00 52.06 200 ARG A O 1
ATOM 1570 N N . ALA A 1 201 ? 59.043 23.085 -103.365 1.00 51.41 201 ALA A N 1
ATOM 1571 C CA . ALA A 1 201 ? 57.647 23.213 -102.911 1.00 51.41 201 ALA A CA 1
ATOM 1572 C C . ALA A 1 201 ? 57.343 22.504 -101.567 1.00 51.41 201 ALA A C 1
ATOM 1574 O O . ALA A 1 201 ? 56.384 22.855 -100.884 1.00 51.41 201 ALA A O 1
ATOM 1575 N N . LYS A 1 202 ? 58.177 21.542 -101.149 1.00 50.12 202 LYS A N 1
ATOM 1576 C CA . LYS A 1 202 ? 57.949 20.677 -99.973 1.00 50.12 202 LYS A CA 1
ATOM 1577 C C . LYS A 1 202 ? 58.274 21.339 -98.615 1.00 50.12 202 LYS A C 1
ATOM 1579 O O . LYS A 1 202 ? 57.573 21.110 -97.634 1.00 50.12 202 LYS A O 1
ATOM 1584 N N . VAL A 1 203 ? 59.264 22.239 -98.573 1.00 55.84 203 VAL A N 1
ATOM 1585 C CA . VAL A 1 203 ? 59.783 22.875 -97.336 1.00 55.84 203 VAL A CA 1
ATOM 1586 C C . VAL A 1 203 ? 58.787 23.860 -96.689 1.00 55.84 203 VAL A C 1
ATOM 1588 O O . VAL A 1 203 ? 58.746 24.018 -95.467 1.00 55.84 203 VAL A O 1
ATOM 1591 N N . VAL A 1 204 ? 57.931 24.509 -97.487 1.00 57.94 204 VAL A N 1
ATOM 1592 C CA . VAL A 1 204 ? 56.925 25.467 -96.984 1.00 57.94 204 VAL A CA 1
ATOM 1593 C C . VAL A 1 204 ? 55.761 24.745 -96.288 1.00 57.94 204 VAL A C 1
ATOM 1595 O O . VAL A 1 204 ? 55.277 25.211 -95.257 1.00 57.94 204 VAL A O 1
ATOM 1598 N N . ALA A 1 205 ? 55.361 23.571 -96.789 1.00 56.16 205 ALA A N 1
ATOM 1599 C CA . ALA A 1 205 ? 54.315 22.745 -96.181 1.00 56.16 205 ALA A CA 1
ATOM 1600 C C . ALA A 1 205 ? 54.772 22.069 -94.868 1.00 56.16 205 ALA A C 1
ATOM 1602 O O . ALA A 1 205 ? 53.989 21.961 -93.923 1.00 56.16 205 ALA A O 1
ATOM 1603 N N . GLU A 1 206 ? 56.049 21.680 -94.764 1.00 54.28 206 GLU A N 1
ATOM 1604 C CA . GLU A 1 206 ? 56.636 21.102 -93.540 1.00 54.28 206 GLU A CA 1
ATOM 1605 C C . GLU A 1 206 ? 56.723 22.129 -92.387 1.00 54.28 206 GLU A C 1
ATOM 1607 O O . GLU A 1 206 ? 56.497 21.781 -91.226 1.00 54.28 206 GLU A O 1
ATOM 1612 N N . THR A 1 207 ? 56.933 23.416 -92.692 1.00 56.88 207 THR A N 1
ATOM 1613 C CA . THR A 1 207 ? 57.018 24.498 -91.686 1.00 56.88 207 THR A CA 1
ATOM 1614 C C . THR A 1 207 ? 55.652 24.820 -91.045 1.00 56.88 207 THR A C 1
ATOM 1616 O O . THR A 1 207 ? 55.560 25.105 -89.845 1.00 56.88 207 THR A O 1
ATOM 1619 N N . ALA A 1 208 ? 54.561 24.713 -91.811 1.00 59.41 208 ALA A N 1
ATOM 1620 C CA . ALA A 1 208 ? 53.197 24.918 -91.315 1.00 59.41 208 ALA A CA 1
ATOM 1621 C C . ALA A 1 208 ? 52.728 23.789 -90.370 1.00 59.41 208 ALA A C 1
ATOM 1623 O O . ALA A 1 208 ? 52.113 24.067 -89.338 1.00 59.41 208 ALA A O 1
ATOM 1624 N N . MET A 1 209 ? 53.081 22.526 -90.655 1.00 61.03 209 MET A N 1
ATOM 1625 C CA . MET A 1 209 ? 52.763 21.386 -89.777 1.00 61.03 209 MET A CA 1
ATOM 1626 C C . MET A 1 209 ? 53.485 21.447 -88.426 1.00 61.03 209 MET A C 1
ATOM 1628 O O . MET A 1 209 ? 52.862 21.175 -87.400 1.00 61.03 209 MET A O 1
ATOM 1632 N N . ILE A 1 210 ? 54.761 21.848 -88.398 1.00 66.94 210 ILE A N 1
ATOM 1633 C CA . ILE A 1 210 ? 55.525 21.993 -87.144 1.00 66.94 210 ILE A CA 1
ATOM 1634 C C . ILE A 1 210 ? 54.903 23.078 -86.246 1.00 66.94 210 ILE A C 1
ATOM 1636 O O . ILE A 1 210 ? 54.834 22.920 -85.025 1.00 66.94 210 ILE A O 1
ATOM 1640 N N . THR A 1 211 ? 54.384 24.158 -86.842 1.00 65.94 211 THR A N 1
ATOM 1641 C CA . THR A 1 211 ? 53.735 25.255 -86.103 1.00 65.94 211 THR A CA 1
ATOM 1642 C C . THR A 1 211 ? 52.399 24.809 -85.490 1.00 65.94 211 THR A C 1
ATOM 1644 O O . THR A 1 211 ? 52.124 25.114 -84.328 1.00 65.94 211 THR A O 1
ATOM 1647 N N . GLN A 1 212 ? 51.612 24.004 -86.216 1.00 68.00 212 GLN A N 1
ATOM 1648 C CA . GLN A 1 212 ? 50.379 23.387 -85.706 1.00 68.00 212 GLN A CA 1
ATOM 1649 C C . GLN A 1 212 ? 50.661 22.344 -84.605 1.00 68.00 212 GLN A C 1
ATOM 1651 O O . GLN A 1 212 ? 49.964 22.314 -83.590 1.00 68.00 212 GLN A O 1
ATOM 1656 N N . GLN A 1 213 ? 51.703 21.518 -84.759 1.00 63.09 213 GLN A N 1
ATOM 1657 C CA . GLN A 1 213 ? 52.108 20.527 -83.750 1.00 63.09 213 GLN A CA 1
ATOM 1658 C C . GLN A 1 213 ? 52.565 21.185 -82.440 1.00 63.09 213 GLN A C 1
ATOM 1660 O O . GLN A 1 213 ? 52.218 20.705 -81.362 1.00 63.09 213 GLN A O 1
ATOM 1665 N N . LYS A 1 214 ? 53.264 22.326 -82.513 1.00 70.50 214 LYS A N 1
ATOM 1666 C CA . LYS A 1 214 ? 53.659 23.097 -81.325 1.00 70.50 214 LYS A CA 1
ATOM 1667 C C . LYS A 1 214 ? 52.452 23.675 -80.573 1.00 70.50 214 LYS A C 1
ATOM 1669 O O . LYS A 1 214 ? 52.444 23.653 -79.347 1.00 70.50 214 LYS A O 1
ATOM 1674 N N . ALA A 1 215 ? 51.426 24.154 -81.282 1.00 68.56 215 ALA A N 1
ATOM 1675 C CA . ALA A 1 215 ? 50.196 24.664 -80.666 1.00 68.56 215 ALA A CA 1
ATOM 1676 C C . ALA A 1 215 ? 49.357 23.554 -80.001 1.00 68.56 215 ALA A C 1
ATOM 1678 O O . ALA A 1 215 ? 48.775 23.775 -78.939 1.00 68.56 215 ALA A O 1
ATOM 1679 N N . ASN A 1 216 ? 49.333 22.350 -80.584 1.00 72.19 216 ASN A N 1
ATOM 1680 C CA . ASN A 1 216 ? 48.657 21.196 -79.984 1.00 72.19 216 ASN A CA 1
ATOM 1681 C C . ASN A 1 216 ? 49.354 20.729 -78.693 1.00 72.19 216 ASN A C 1
ATOM 1683 O O . ASN A 1 216 ? 48.669 20.464 -77.710 1.00 72.19 216 ASN A O 1
ATOM 1687 N N . ALA A 1 217 ? 50.692 20.731 -78.647 1.00 69.06 217 ALA A N 1
ATOM 1688 C CA . ALA A 1 217 ? 51.447 20.388 -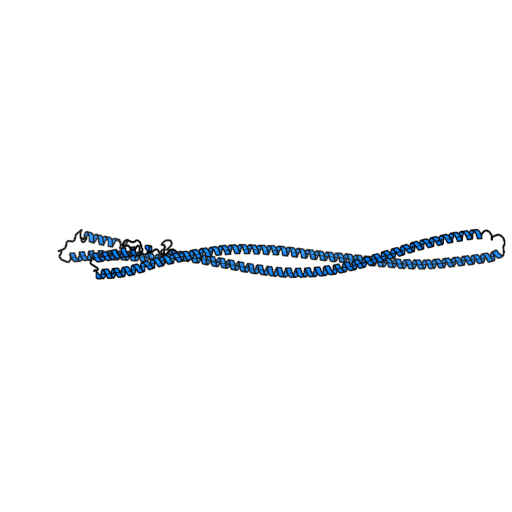77.438 1.00 69.06 217 ALA A CA 1
ATOM 1689 C C . ALA A 1 217 ? 51.202 21.368 -76.268 1.00 69.06 217 ALA A C 1
ATOM 1691 O O . ALA A 1 217 ? 51.202 20.963 -75.108 1.00 69.06 217 ALA A O 1
ATOM 1692 N N . VAL A 1 218 ? 50.951 22.653 -76.557 1.00 76.50 218 VAL A N 1
ATOM 1693 C CA . VAL A 1 218 ? 50.572 23.645 -75.530 1.00 76.50 218 VAL A CA 1
ATOM 1694 C C . VAL A 1 218 ? 49.184 23.338 -74.958 1.00 76.50 218 VAL A C 1
ATOM 1696 O O . VAL A 1 218 ? 49.033 23.314 -73.740 1.00 76.50 218 VAL A O 1
ATOM 1699 N N . LYS A 1 219 ? 48.201 23.016 -75.812 1.00 75.12 219 LYS A N 1
ATOM 1700 C CA . LYS A 1 219 ? 46.859 22.602 -75.361 1.00 75.12 219 LYS A CA 1
ATOM 1701 C C . LYS A 1 219 ? 46.886 21.308 -74.546 1.00 75.12 219 LYS A C 1
ATOM 1703 O O . LYS A 1 219 ? 46.181 21.206 -73.549 1.00 75.12 219 LYS A O 1
ATOM 1708 N N . GLU A 1 220 ? 47.712 20.335 -74.931 1.00 70.44 220 GLU A N 1
ATOM 1709 C CA . GLU A 1 220 ? 47.912 19.111 -74.141 1.00 70.44 220 GLU A CA 1
ATOM 1710 C C . GLU A 1 220 ? 48.508 19.419 -72.755 1.00 70.44 220 GLU A C 1
ATOM 1712 O O . GLU A 1 220 ? 48.068 18.845 -71.759 1.00 70.44 220 GLU A O 1
ATOM 1717 N N . GLY A 1 221 ? 49.440 20.376 -72.661 1.00 74.50 221 GLY A N 1
ATOM 1718 C CA . GLY A 1 221 ? 49.987 20.850 -71.385 1.00 74.50 221 GLY A CA 1
ATOM 1719 C C . GLY A 1 221 ? 48.963 21.570 -70.495 1.00 74.50 221 GLY A C 1
ATOM 1720 O O . GLY A 1 221 ? 48.950 21.356 -69.281 1.00 74.50 221 GLY A O 1
ATOM 1721 N N . GLU A 1 222 ? 48.079 22.381 -71.082 1.00 78.75 222 GLU A N 1
ATOM 1722 C CA . GLU A 1 222 ? 46.979 23.047 -70.365 1.00 78.75 222 GLU A CA 1
ATOM 1723 C C . GLU A 1 222 ? 45.965 22.032 -69.813 1.00 78.75 222 GLU A C 1
ATOM 1725 O O . GLU A 1 222 ? 45.627 22.094 -68.630 1.00 78.75 222 GLU A O 1
ATOM 1730 N N . ILE A 1 223 ? 45.570 21.034 -70.616 1.00 78.69 223 ILE A N 1
ATOM 1731 C CA . ILE A 1 223 ? 44.677 19.939 -70.189 1.00 78.69 223 ILE A CA 1
ATOM 1732 C C . ILE A 1 223 ? 45.300 19.142 -69.036 1.00 78.69 223 ILE A C 1
ATOM 1734 O O . ILE A 1 223 ? 44.620 18.820 -68.060 1.00 78.69 223 ILE A O 1
ATOM 1738 N N . LEU A 1 224 ? 46.601 18.847 -69.108 1.00 73.25 224 LEU A N 1
ATOM 1739 C CA . LEU A 1 224 ? 47.308 18.128 -68.046 1.00 73.25 224 LEU A CA 1
ATOM 1740 C C . LEU A 1 224 ? 47.358 18.943 -66.737 1.00 73.25 224 LEU A C 1
ATOM 1742 O O . LEU A 1 224 ? 47.229 18.386 -65.644 1.00 73.25 224 LEU A O 1
ATOM 1746 N N . SER A 1 225 ? 47.521 20.267 -66.837 1.00 78.62 225 SER A N 1
ATOM 1747 C CA . SER A 1 225 ? 47.497 21.183 -65.689 1.00 78.62 225 SER A CA 1
ATOM 1748 C C . SER A 1 225 ? 46.116 21.221 -65.021 1.00 78.62 225 SER A C 1
ATOM 1750 O O . SER A 1 225 ? 46.010 21.158 -63.792 1.00 78.62 225 SER A O 1
ATOM 1752 N N . GLU A 1 226 ? 45.050 21.236 -65.821 1.00 78.31 226 GLU A N 1
ATOM 1753 C CA . GLU A 1 226 ? 43.668 21.199 -65.335 1.00 78.31 226 GLU A CA 1
ATOM 1754 C C . GLU A 1 226 ? 43.330 19.846 -64.676 1.00 78.31 226 GLU A C 1
ATOM 1756 O O . GLU A 1 226 ? 42.750 19.803 -63.586 1.00 78.31 226 GLU A O 1
ATOM 1761 N N . GLN A 1 227 ? 43.800 18.732 -65.250 1.00 76.56 227 GLN A N 1
ATOM 1762 C CA . GLN A 1 227 ? 43.688 17.398 -64.644 1.00 76.56 227 GLN A CA 1
ATOM 1763 C C . GLN A 1 227 ? 44.429 17.299 -63.301 1.00 76.56 227 GLN A C 1
ATOM 1765 O O . GLN A 1 227 ? 43.897 16.727 -62.348 1.00 76.56 227 GLN A O 1
ATOM 1770 N N . LYS A 1 228 ? 45.619 17.901 -63.178 1.00 82.62 228 LYS A N 1
ATOM 1771 C CA . LYS A 1 228 ? 46.370 17.946 -61.913 1.00 82.62 228 LYS A CA 1
ATOM 1772 C C . LYS A 1 228 ? 45.593 18.677 -60.814 1.00 82.62 228 LYS A C 1
ATOM 1774 O O . LYS A 1 228 ? 45.568 18.205 -59.677 1.00 82.62 228 LYS A O 1
ATOM 1779 N N . LEU A 1 229 ? 44.944 19.798 -61.137 1.00 84.50 229 LEU A N 1
ATOM 1780 C CA . LEU A 1 229 ? 44.105 20.533 -60.181 1.00 84.50 229 LEU A CA 1
ATOM 1781 C C . LEU A 1 229 ? 42.893 19.707 -59.724 1.00 84.50 229 LEU A C 1
ATOM 1783 O O . LEU A 1 229 ? 42.573 19.712 -58.535 1.00 84.50 229 LEU A O 1
ATOM 1787 N N . LYS A 1 230 ? 42.271 18.942 -60.630 1.00 83.31 230 LYS A N 1
ATOM 1788 C CA . LYS A 1 230 ? 41.153 18.048 -60.293 1.00 83.31 230 LYS A CA 1
ATOM 1789 C C . LYS A 1 230 ? 41.566 16.935 -59.321 1.00 83.31 230 LYS A C 1
ATOM 1791 O O . LYS A 1 230 ? 40.872 16.711 -58.333 1.00 83.31 230 LYS A O 1
ATOM 1796 N N . VAL A 1 231 ? 42.726 16.309 -59.535 1.00 80.06 231 VAL A N 1
ATOM 1797 C CA . VAL A 1 231 ? 43.261 15.279 -58.623 1.00 80.06 231 VAL A CA 1
ATOM 1798 C C . VAL A 1 231 ? 43.574 15.862 -57.241 1.00 80.06 231 VAL A C 1
ATOM 1800 O O . VAL A 1 231 ? 43.279 15.239 -56.225 1.00 80.06 231 VAL A O 1
ATOM 1803 N N . VAL A 1 232 ? 44.120 17.083 -57.169 1.00 88.75 232 VAL A N 1
ATOM 1804 C CA . VAL A 1 232 ? 44.356 17.768 -55.883 1.00 88.75 232 VAL A CA 1
ATOM 1805 C C . VAL A 1 232 ? 43.040 18.014 -55.133 1.00 88.75 232 VAL A C 1
ATOM 1807 O O . VAL A 1 232 ? 42.983 17.805 -53.919 1.00 88.75 232 VAL A O 1
ATOM 1810 N N . ALA A 1 233 ? 41.977 18.406 -55.841 1.00 82.94 233 ALA A N 1
ATOM 1811 C CA . ALA A 1 233 ? 40.651 18.584 -55.252 1.00 82.94 233 ALA A CA 1
ATOM 1812 C C . ALA A 1 233 ? 40.036 17.255 -54.764 1.00 82.94 233 ALA A C 1
ATOM 1814 O O . ALA A 1 233 ? 39.474 17.211 -53.669 1.00 82.94 233 ALA A O 1
ATOM 1815 N N . GLU A 1 234 ? 40.190 16.163 -55.519 1.00 86.31 234 GLU A N 1
ATOM 1816 C CA . GLU A 1 234 ? 39.747 14.821 -55.108 1.00 86.31 234 GLU A CA 1
ATOM 1817 C C . GLU A 1 234 ? 40.484 14.335 -53.848 1.00 86.31 234 GLU A C 1
ATOM 1819 O O . GLU A 1 234 ? 39.843 13.858 -52.910 1.00 86.31 234 GLU A O 1
ATOM 1824 N N . VAL A 1 235 ? 41.804 14.540 -53.758 1.00 86.94 235 VAL A N 1
ATOM 1825 C CA . VAL A 1 235 ? 42.597 14.210 -52.557 1.00 86.94 235 VAL A CA 1
ATOM 1826 C C . VAL A 1 235 ? 42.132 15.014 -51.337 1.00 86.94 235 VAL A C 1
ATOM 1828 O O . VAL A 1 235 ? 42.029 14.466 -50.236 1.00 86.94 235 VAL A O 1
ATOM 1831 N N . ALA A 1 236 ? 41.821 16.303 -51.509 1.00 88.75 236 ALA A N 1
ATOM 1832 C CA . ALA A 1 236 ? 41.295 17.136 -50.428 1.00 88.75 236 ALA A CA 1
ATOM 1833 C C . ALA A 1 236 ? 39.928 16.630 -49.928 1.00 88.75 236 ALA A C 1
ATOM 1835 O O . ALA A 1 236 ? 39.712 16.533 -48.718 1.00 88.75 236 ALA A O 1
ATOM 1836 N N . MET A 1 237 ? 39.037 16.239 -50.843 1.00 88.25 237 MET A N 1
ATOM 1837 C CA . MET A 1 237 ? 37.725 15.686 -50.498 1.00 88.25 237 MET A CA 1
ATOM 1838 C C . MET A 1 237 ? 37.844 14.342 -49.763 1.00 88.25 237 MET A C 1
ATOM 1840 O O . MET A 1 237 ? 37.161 14.124 -48.762 1.00 88.25 237 MET A O 1
ATOM 1844 N N . LEU A 1 238 ? 38.757 13.469 -50.201 1.00 87.25 238 LEU A N 1
ATOM 1845 C CA . LEU A 1 238 ? 39.002 12.171 -49.566 1.00 87.25 238 LEU A CA 1
ATOM 1846 C C . LEU A 1 238 ? 39.530 12.329 -48.129 1.00 87.25 238 LEU A C 1
ATOM 1848 O O . LEU A 1 238 ? 39.112 11.615 -47.216 1.00 87.25 238 LEU A O 1
ATOM 1852 N N . ASN A 1 239 ? 40.416 13.305 -47.903 1.00 87.06 239 ASN A N 1
ATOM 1853 C CA . ASN A 1 239 ? 40.914 13.634 -46.566 1.00 87.06 239 ASN A CA 1
ATOM 1854 C C . ASN A 1 239 ? 39.799 14.168 -45.653 1.00 87.06 239 ASN A C 1
ATOM 1856 O O . ASN A 1 239 ? 39.749 13.796 -44.479 1.00 87.06 239 ASN A O 1
ATOM 1860 N N . GLN A 1 240 ? 38.877 14.975 -46.189 1.00 87.31 240 GLN A N 1
ATOM 1861 C CA . GLN A 1 240 ? 37.699 15.436 -45.449 1.00 87.31 240 GLN A CA 1
ATOM 1862 C C . GLN A 1 240 ? 36.772 14.266 -45.078 1.00 87.31 240 GLN A C 1
ATOM 1864 O O . GLN A 1 240 ? 36.333 14.171 -43.933 1.00 87.31 240 GLN A O 1
ATOM 1869 N N . GLN A 1 241 ? 36.513 13.340 -46.008 1.00 85.50 241 GLN A N 1
ATOM 1870 C CA . GLN A 1 241 ? 35.711 12.139 -45.742 1.00 85.50 241 GLN A CA 1
ATOM 1871 C C . GLN A 1 241 ? 36.346 11.255 -44.659 1.00 85.50 241 GLN A C 1
ATOM 1873 O O . GLN A 1 241 ? 35.652 10.788 -43.755 1.00 85.50 241 GLN A O 1
ATOM 1878 N N . LYS A 1 242 ? 37.673 11.082 -44.689 1.00 87.44 242 LYS A N 1
ATOM 1879 C CA . LYS A 1 242 ? 38.415 10.352 -43.652 1.00 87.44 242 LYS A CA 1
ATOM 1880 C C . LYS A 1 242 ? 38.278 11.009 -42.275 1.00 87.44 242 LYS A C 1
ATOM 1882 O O . LYS A 1 242 ? 38.086 10.301 -41.291 1.00 87.44 242 LYS A O 1
ATOM 1887 N N . ALA A 1 243 ? 38.368 12.338 -42.198 1.00 88.12 243 ALA A N 1
ATOM 1888 C CA . ALA A 1 243 ? 38.191 13.069 -40.943 1.00 88.12 243 ALA A CA 1
ATOM 1889 C C . ALA A 1 243 ? 36.770 12.895 -40.376 1.00 88.12 243 ALA A C 1
ATOM 1891 O O . ALA A 1 243 ? 36.618 12.627 -39.185 1.00 88.12 243 ALA A O 1
ATOM 1892 N N . ASN A 1 244 ? 35.743 12.956 -41.230 1.00 85.94 244 ASN A N 1
ATOM 1893 C CA . ASN A 1 244 ? 34.354 12.737 -40.820 1.00 85.94 244 ASN A CA 1
ATOM 1894 C C . ASN A 1 244 ? 34.133 11.315 -40.270 1.00 85.94 244 ASN A C 1
ATOM 1896 O O . ASN A 1 244 ? 33.543 11.166 -39.203 1.00 85.94 244 ASN A O 1
ATOM 1900 N N . ALA A 1 245 ? 34.676 10.283 -40.928 1.00 83.50 245 ALA A N 1
ATOM 1901 C CA . ALA A 1 245 ? 34.562 8.896 -40.465 1.00 83.50 245 ALA A CA 1
ATOM 1902 C C . ALA A 1 245 ? 35.219 8.664 -39.087 1.00 83.50 245 ALA A C 1
ATOM 1904 O O . ALA A 1 245 ? 34.734 7.866 -38.285 1.00 83.50 245 ALA A O 1
ATOM 1905 N N . VAL A 1 246 ? 36.312 9.377 -38.783 1.00 90.69 246 VAL A N 1
ATOM 1906 C CA . VAL A 1 246 ? 36.948 9.334 -37.454 1.00 90.69 246 VAL A CA 1
ATOM 1907 C C . VAL A 1 246 ? 36.036 9.951 -36.390 1.00 90.69 246 VAL A C 1
ATOM 1909 O O . VAL A 1 246 ? 35.873 9.358 -35.323 1.00 90.69 246 VAL A O 1
ATOM 1912 N N . ILE A 1 247 ? 35.419 11.100 -36.683 1.00 89.81 247 ILE A N 1
ATOM 1913 C CA . ILE A 1 247 ? 34.482 11.768 -35.767 1.00 89.81 247 ILE A CA 1
ATOM 1914 C C . ILE A 1 247 ? 33.261 10.877 -35.509 1.00 89.81 247 ILE A C 1
ATOM 1916 O O . ILE A 1 247 ? 32.889 10.679 -34.355 1.00 89.81 247 ILE A O 1
ATOM 1920 N N . GLU A 1 248 ? 32.679 10.272 -36.548 1.00 86.25 248 GLU A N 1
ATOM 1921 C CA . GLU A 1 248 ? 31.567 9.322 -36.396 1.00 86.25 248 GLU A CA 1
ATOM 1922 C C . GLU A 1 248 ? 31.946 8.134 -35.496 1.00 86.25 248 GLU A C 1
ATOM 1924 O O . GLU A 1 248 ? 31.181 7.759 -34.606 1.00 86.25 248 GLU A O 1
ATOM 1929 N N . GLY A 1 249 ? 33.157 7.585 -35.649 1.00 86.81 249 GLY A N 1
ATOM 1930 C CA . GLY A 1 249 ? 33.667 6.527 -34.772 1.00 86.81 249 GLY A CA 1
ATOM 1931 C C . GLY A 1 249 ? 33.803 6.955 -33.303 1.00 86.81 249 GLY A C 1
ATOM 1932 O O . GLY A 1 249 ? 33.493 6.173 -32.396 1.00 86.81 249 GLY A O 1
ATOM 1933 N N . GLN A 1 250 ? 34.226 8.197 -33.049 1.00 89.06 250 GLN A N 1
ATOM 1934 C CA . GLN A 1 250 ? 34.304 8.761 -31.696 1.00 89.06 250 GLN A CA 1
ATOM 1935 C C . GLN A 1 250 ? 32.910 8.943 -31.080 1.00 89.06 250 GLN A C 1
ATOM 1937 O O . GLN A 1 250 ? 32.680 8.470 -29.966 1.00 89.06 250 GLN A O 1
ATOM 1942 N N . VAL A 1 251 ? 31.959 9.513 -31.828 1.00 89.50 251 VAL A N 1
ATOM 1943 C CA . VAL A 1 251 ? 30.562 9.698 -31.389 1.00 89.50 251 VAL A CA 1
ATOM 1944 C C . VAL A 1 251 ? 29.907 8.359 -31.045 1.00 89.50 251 VAL A C 1
ATOM 1946 O O . VAL A 1 251 ? 29.299 8.215 -29.983 1.00 89.50 251 VAL A O 1
ATOM 1949 N N . MET A 1 252 ? 30.099 7.338 -31.884 1.00 83.25 252 MET A N 1
ATOM 1950 C CA . MET A 1 252 ? 29.581 5.990 -31.628 1.00 83.25 252 MET A CA 1
ATOM 1951 C C . MET A 1 252 ? 30.181 5.362 -30.363 1.00 83.25 252 MET A C 1
ATOM 1953 O O . MET A 1 252 ? 29.500 4.634 -29.636 1.00 83.25 252 MET A O 1
ATOM 1957 N N . THR A 1 253 ? 31.452 5.649 -30.072 1.00 88.62 253 THR A N 1
ATOM 1958 C CA . THR A 1 253 ? 32.120 5.170 -28.855 1.00 88.62 253 THR A CA 1
ATOM 1959 C C . THR A 1 253 ? 31.547 5.847 -27.609 1.00 88.62 253 THR A C 1
ATOM 1961 O O . THR A 1 253 ? 31.243 5.163 -26.629 1.00 88.62 253 THR A O 1
ATOM 1964 N N . GLU A 1 254 ? 31.324 7.161 -27.654 1.00 88.81 254 GLU A N 1
ATOM 1965 C CA . GLU A 1 254 ? 30.670 7.907 -26.571 1.00 88.81 254 GLU A CA 1
ATOM 1966 C C . GLU A 1 254 ? 29.232 7.425 -26.332 1.00 88.81 254 GLU A C 1
ATOM 1968 O O . GLU A 1 254 ? 28.849 7.157 -25.189 1.00 88.81 254 GLU A O 1
ATOM 1973 N N . GLN A 1 255 ? 28.451 7.217 -27.396 1.00 85.06 255 GLN A N 1
ATOM 1974 C CA . GLN A 1 255 ? 27.098 6.662 -27.298 1.00 85.06 255 GLN A CA 1
ATOM 1975 C C . GLN A 1 255 ? 27.089 5.256 -26.695 1.00 85.06 255 GLN A C 1
ATOM 1977 O O . GLN A 1 255 ? 26.250 4.970 -25.841 1.00 85.06 255 GLN A O 1
ATOM 1982 N N . LYS A 1 256 ? 28.046 4.392 -27.055 1.00 88.12 256 LYS A N 1
ATOM 1983 C CA . LYS A 1 256 ? 28.176 3.057 -26.451 1.00 88.12 256 LYS A CA 1
ATOM 1984 C C . LYS A 1 256 ? 28.417 3.134 -24.940 1.00 88.12 256 LYS A C 1
ATOM 1986 O O . LYS A 1 256 ? 27.812 2.367 -24.192 1.00 88.12 256 LYS A O 1
ATOM 1991 N N . ILE A 1 257 ? 29.271 4.055 -24.486 1.00 91.38 257 ILE A N 1
ATOM 1992 C CA . ILE A 1 257 ? 29.533 4.273 -23.054 1.00 91.38 257 ILE A CA 1
ATOM 1993 C C . ILE A 1 257 ? 28.266 4.775 -22.349 1.00 91.38 257 ILE A C 1
ATOM 1995 O O . ILE A 1 257 ? 27.924 4.271 -21.277 1.00 91.38 257 ILE A O 1
ATOM 1999 N N . LYS A 1 258 ? 27.540 5.716 -22.964 1.00 89.56 258 LYS A N 1
ATOM 2000 C CA . LYS A 1 258 ? 26.291 6.258 -22.417 1.00 89.56 258 LYS A CA 1
ATOM 2001 C C . LYS A 1 258 ? 25.216 5.179 -22.256 1.00 89.56 258 LYS A C 1
ATOM 2003 O O . LYS A 1 258 ? 24.672 5.032 -21.166 1.00 89.56 258 LYS A O 1
ATOM 2008 N N . VAL A 1 259 ? 24.976 4.372 -23.292 1.00 88.31 259 VAL A N 1
ATOM 2009 C CA . VAL A 1 259 ? 23.995 3.271 -23.253 1.00 88.31 259 VAL A CA 1
ATOM 2010 C C . VAL A 1 259 ? 24.383 2.221 -22.209 1.00 88.31 259 VAL A C 1
ATOM 2012 O O . VAL A 1 259 ? 23.523 1.717 -21.488 1.00 88.31 259 VAL A O 1
ATOM 2015 N N . ALA A 1 260 ? 25.677 1.915 -22.065 1.00 88.44 260 ALA A N 1
ATOM 2016 C CA . ALA A 1 260 ? 26.146 1.006 -21.020 1.00 88.44 260 ALA A CA 1
ATOM 2017 C C . ALA A 1 260 ? 25.874 1.555 -19.603 1.00 88.44 260 ALA A C 1
ATOM 2019 O O . ALA A 1 260 ? 25.459 0.801 -18.719 1.00 88.44 260 ALA A O 1
ATOM 2020 N N . ALA A 1 261 ? 26.066 2.860 -19.385 1.00 87.94 261 ALA A N 1
ATOM 2021 C CA . ALA A 1 261 ? 25.755 3.514 -18.114 1.00 87.94 261 ALA A CA 1
ATOM 2022 C C . ALA A 1 261 ? 24.240 3.538 -17.827 1.00 87.94 261 ALA A C 1
ATOM 2024 O O . ALA A 1 261 ? 23.826 3.199 -16.717 1.00 87.94 261 ALA A O 1
ATOM 2025 N N . GLU A 1 262 ? 23.417 3.868 -18.826 1.00 90.19 262 GLU A N 1
ATOM 2026 C CA . GLU A 1 262 ? 21.949 3.863 -18.730 1.00 90.19 262 GLU A CA 1
ATOM 2027 C C . GLU A 1 262 ? 21.402 2.454 -18.444 1.00 90.19 262 GLU A C 1
ATOM 2029 O O . GLU A 1 262 ? 20.551 2.290 -17.572 1.00 90.19 262 GLU A O 1
ATOM 2034 N N . SER A 1 263 ? 21.952 1.420 -19.090 1.00 86.12 263 SER A N 1
ATOM 2035 C CA . SER A 1 263 ? 21.597 0.014 -18.847 1.00 86.12 263 SER A CA 1
ATOM 2036 C C . SER A 1 263 ? 21.883 -0.412 -17.399 1.00 86.12 263 SER A C 1
ATOM 2038 O O . SER A 1 263 ? 21.044 -1.043 -16.750 1.00 86.12 263 SER A O 1
ATOM 2040 N N . LYS A 1 264 ? 23.030 0.003 -16.842 1.00 90.25 264 LYS A N 1
ATOM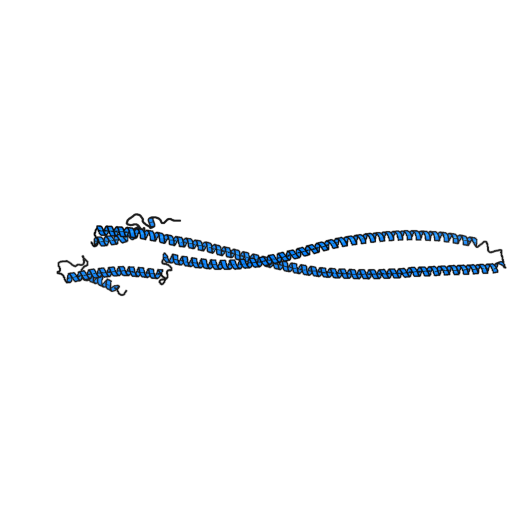 2041 C CA . LYS A 1 264 ? 23.379 -0.270 -15.439 1.00 90.25 264 LYS A CA 1
ATOM 2042 C C . LYS A 1 264 ? 22.446 0.452 -14.462 1.00 90.25 264 LYS A C 1
ATOM 2044 O O . LYS A 1 264 ? 22.014 -0.152 -13.481 1.00 90.25 264 LYS A O 1
ATOM 2049 N N . LEU A 1 265 ? 22.121 1.718 -14.733 1.00 90.56 265 LEU A N 1
ATOM 2050 C CA . LEU A 1 265 ? 21.187 2.498 -13.918 1.00 90.56 265 LEU A CA 1
ATOM 2051 C C . LEU A 1 265 ? 19.782 1.882 -13.936 1.00 90.56 265 LEU A C 1
ATOM 2053 O O . LEU A 1 265 ? 19.158 1.742 -12.887 1.00 90.56 265 LEU A O 1
ATOM 2057 N N . LEU A 1 266 ? 19.307 1.457 -15.108 1.00 9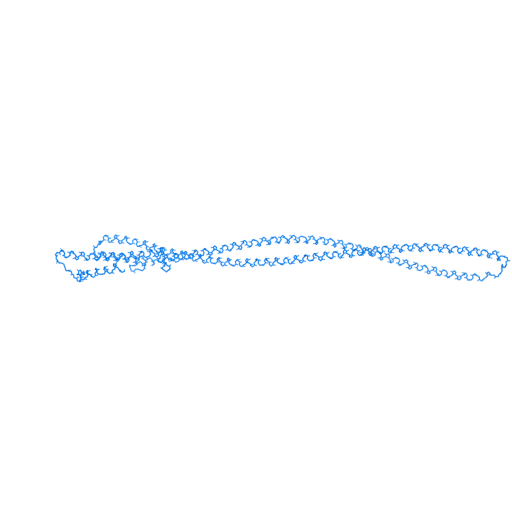0.69 266 LEU A N 1
ATOM 2058 C CA . LEU A 1 266 ? 18.011 0.800 -15.252 1.00 90.69 266 LEU A CA 1
ATOM 2059 C C . LEU A 1 266 ? 17.958 -0.528 -14.482 1.00 90.69 266 LEU A C 1
ATOM 2061 O O . LEU A 1 266 ? 16.983 -0.788 -13.780 1.00 90.69 266 LEU A O 1
ATOM 2065 N N . GLY A 1 267 ? 19.023 -1.334 -14.548 1.00 88.38 267 GLY A N 1
ATOM 2066 C CA . GLY A 1 267 ? 19.143 -2.557 -13.752 1.00 88.38 267 GLY A CA 1
ATOM 2067 C C . GLY A 1 267 ? 19.094 -2.286 -12.244 1.00 88.38 267 GLY A C 1
ATOM 2068 O O . GLY A 1 267 ? 18.387 -2.978 -11.515 1.00 88.38 267 GLY A O 1
ATOM 2069 N N . GLN A 1 268 ? 19.778 -1.238 -11.775 1.00 88.31 268 GLN A N 1
ATOM 2070 C CA . GLN A 1 268 ? 19.722 -0.810 -10.373 1.00 88.31 268 GLN A CA 1
ATOM 2071 C C . GLN A 1 268 ? 18.298 -0.392 -9.965 1.00 88.31 268 GLN A C 1
ATOM 2073 O O . GLN A 1 268 ? 17.805 -0.827 -8.925 1.00 88.31 268 GLN A O 1
ATOM 2078 N N . ASN A 1 269 ? 17.616 0.400 -10.799 1.00 84.25 269 ASN A N 1
ATOM 2079 C CA . ASN A 1 269 ? 16.237 0.829 -10.554 1.00 84.25 269 ASN A CA 1
ATOM 2080 C C . ASN A 1 269 ? 15.267 -0.359 -10.499 1.00 84.25 269 ASN A C 1
ATOM 2082 O O . ASN A 1 269 ? 14.379 -0.383 -9.652 1.00 84.25 269 ASN A O 1
ATOM 2086 N N . TYR A 1 270 ? 15.469 -1.372 -11.346 1.00 88.69 270 TYR A N 1
ATOM 2087 C CA . TYR A 1 270 ? 14.684 -2.604 -11.317 1.00 88.69 270 TYR A CA 1
ATOM 2088 C C . TYR A 1 270 ? 14.853 -3.375 -9.999 1.00 88.69 270 TYR A C 1
ATOM 2090 O O . TYR A 1 270 ? 13.859 -3.801 -9.411 1.00 88.69 270 TYR A O 1
ATOM 2098 N N . LEU A 1 271 ? 16.090 -3.525 -9.504 1.00 89.50 271 LEU A N 1
ATOM 2099 C CA . LEU A 1 271 ? 16.334 -4.157 -8.201 1.00 89.50 271 LEU A CA 1
ATOM 2100 C C . LEU A 1 271 ? 15.685 -3.362 -7.061 1.00 89.50 271 LEU A C 1
ATOM 2102 O O . LEU A 1 271 ? 15.045 -3.956 -6.197 1.00 89.50 271 LEU A O 1
ATOM 2106 N N . ASN A 1 272 ? 15.808 -2.033 -7.074 1.00 86.75 272 ASN A N 1
ATOM 2107 C CA . ASN A 1 272 ? 15.187 -1.178 -6.061 1.00 86.75 272 ASN A CA 1
ATOM 2108 C C . ASN A 1 272 ? 13.657 -1.327 -6.062 1.00 86.75 272 ASN A C 1
ATOM 2110 O O . ASN A 1 272 ? 13.072 -1.514 -4.999 1.00 86.75 272 ASN A O 1
ATOM 2114 N N . ALA A 1 273 ? 13.026 -1.336 -7.241 1.00 86.19 273 ALA A N 1
ATOM 2115 C CA . ALA A 1 273 ? 11.584 -1.541 -7.374 1.00 86.19 273 ALA A CA 1
ATOM 2116 C C . ALA A 1 273 ? 11.132 -2.927 -6.876 1.00 86.19 273 ALA A C 1
ATOM 2118 O O . ALA A 1 273 ? 10.065 -3.045 -6.277 1.00 86.19 273 ALA A O 1
ATOM 2119 N N . GLN A 1 274 ? 11.942 -3.979 -7.066 1.00 88.06 274 GLN A N 1
ATOM 2120 C CA . GLN A 1 274 ? 11.653 -5.291 -6.472 1.00 88.06 274 GLN A CA 1
ATOM 2121 C C . GLN A 1 274 ? 11.711 -5.272 -4.940 1.00 88.06 274 GLN A C 1
ATOM 2123 O O . GLN A 1 274 ? 10.855 -5.871 -4.291 1.00 88.06 274 GLN A O 1
ATOM 2128 N N . VAL A 1 275 ? 12.706 -4.600 -4.358 1.00 88.12 275 VAL A N 1
ATOM 2129 C CA . VAL A 1 275 ? 12.813 -4.471 -2.898 1.00 88.12 275 VAL A CA 1
ATOM 2130 C C . VAL A 1 275 ? 11.630 -3.673 -2.349 1.00 88.12 275 VAL A C 1
ATOM 2132 O O . VAL A 1 275 ? 11.019 -4.083 -1.366 1.00 88.12 275 VAL A O 1
ATOM 2135 N N . GLU A 1 276 ? 11.259 -2.574 -3.005 1.00 86.94 276 GLU A N 1
ATOM 2136 C CA . GLU A 1 276 ? 10.104 -1.752 -2.628 1.00 86.94 276 GLU A CA 1
ATOM 2137 C C . GLU A 1 276 ? 8.797 -2.556 -2.669 1.00 86.94 276 GLU A C 1
ATOM 2139 O O . GLU A 1 276 ? 8.014 -2.528 -1.719 1.00 86.94 276 GLU A O 1
ATOM 2144 N N . PHE A 1 277 ? 8.613 -3.368 -3.712 1.00 88.00 277 PHE A N 1
ATOM 2145 C CA . PHE A 1 277 ? 7.495 -4.300 -3.838 1.00 88.00 277 PHE A CA 1
ATOM 2146 C C . PHE A 1 277 ? 7.430 -5.307 -2.682 1.00 88.00 277 PHE A C 1
ATOM 2148 O O . PHE A 1 277 ? 6.360 -5.514 -2.111 1.00 88.00 277 PHE A O 1
ATOM 2155 N N . GLN A 1 278 ? 8.561 -5.908 -2.296 1.00 87.88 278 GLN A N 1
ATOM 2156 C CA . GLN A 1 278 ? 8.612 -6.837 -1.159 1.00 87.88 278 GLN A CA 1
ATOM 2157 C C . GLN A 1 278 ? 8.274 -6.140 0.165 1.00 87.88 278 GLN A C 1
ATOM 2159 O O . GLN A 1 278 ? 7.557 -6.700 0.993 1.00 87.88 278 GLN A O 1
ATOM 2164 N N . VAL A 1 279 ? 8.757 -4.912 0.373 1.00 89.38 279 VAL A N 1
ATOM 2165 C CA . VAL A 1 279 ? 8.441 -4.123 1.575 1.00 89.38 279 VAL A CA 1
ATOM 2166 C C . VAL A 1 279 ? 6.946 -3.809 1.644 1.00 89.38 279 VAL A C 1
ATOM 2168 O O . VAL A 1 279 ? 6.344 -3.967 2.707 1.00 89.38 279 VAL A O 1
ATOM 2171 N N . LEU A 1 280 ? 6.336 -3.421 0.523 1.00 88.94 280 LEU A N 1
ATOM 2172 C CA . LEU A 1 280 ? 4.896 -3.172 0.427 1.00 88.94 280 LEU A CA 1
ATOM 2173 C C . LEU A 1 280 ? 4.077 -4.439 0.708 1.00 88.94 280 LEU A C 1
ATOM 2175 O O . LEU A 1 280 ? 3.110 -4.388 1.465 1.00 88.94 280 LEU A O 1
ATOM 2179 N N . GLU A 1 281 ? 4.488 -5.591 0.177 1.00 88.56 281 GLU A N 1
ATOM 2180 C CA . GLU A 1 281 ? 3.834 -6.875 0.458 1.00 88.56 281 GLU A CA 1
ATOM 2181 C C . GLU A 1 281 ? 3.870 -7.210 1.962 1.00 88.56 281 GLU A C 1
ATOM 2183 O O . GLU A 1 281 ? 2.851 -7.580 2.555 1.00 88.56 281 GLU A O 1
ATOM 2188 N N . GLN A 1 282 ? 5.015 -6.992 2.616 1.00 87.38 282 GLN A N 1
ATOM 2189 C CA . GLN A 1 282 ? 5.140 -7.154 4.068 1.00 87.38 282 GLN A CA 1
ATOM 2190 C C . GLN A 1 282 ? 4.275 -6.147 4.845 1.00 87.38 282 GLN A C 1
ATOM 2192 O O . GLN A 1 282 ? 3.670 -6.513 5.857 1.00 87.38 282 GLN A O 1
ATOM 2197 N N . GLN A 1 283 ? 4.163 -4.899 4.379 1.00 85.19 283 GLN A N 1
ATOM 2198 C CA . GLN A 1 283 ? 3.288 -3.889 4.989 1.00 85.19 283 GLN A CA 1
ATOM 2199 C C . GLN A 1 283 ? 1.809 -4.274 4.894 1.00 85.19 283 GLN A C 1
ATOM 2201 O O . GLN A 1 283 ? 1.094 -4.142 5.887 1.00 85.19 283 GLN A O 1
ATOM 2206 N N . VAL A 1 284 ? 1.355 -4.813 3.758 1.00 89.31 284 VAL A N 1
ATOM 2207 C CA . VAL A 1 284 ? -0.022 -5.310 3.597 1.00 89.31 284 VAL A CA 1
ATOM 2208 C C . VAL A 1 284 ? -0.309 -6.446 4.580 1.00 89.31 284 VAL A C 1
ATOM 2210 O O . VAL A 1 284 ? -1.348 -6.438 5.245 1.00 89.31 284 VAL A O 1
ATOM 2213 N N . CYS A 1 285 ? 0.616 -7.399 4.728 1.00 88.00 285 CYS A N 1
ATOM 2214 C CA . CYS A 1 285 ? 0.484 -8.485 5.702 1.00 88.00 285 CYS A CA 1
ATOM 2215 C C . CYS A 1 285 ? 0.421 -7.963 7.146 1.00 88.00 285 CYS A C 1
ATOM 2217 O O . CYS A 1 285 ? -0.432 -8.404 7.919 1.00 88.00 285 CYS A O 1
ATOM 2219 N N . LYS A 1 286 ? 1.272 -6.991 7.499 1.00 88.06 286 LYS A N 1
ATOM 2220 C CA . LYS A 1 286 ? 1.268 -6.353 8.822 1.00 88.06 286 LYS A CA 1
ATOM 2221 C C . LYS A 1 286 ? -0.051 -5.626 9.100 1.00 88.06 286 LYS A C 1
ATOM 2223 O O . LYS A 1 286 ? -0.654 -5.863 10.142 1.00 88.06 286 LYS A O 1
ATOM 2228 N N . LEU A 1 287 ? -0.524 -4.806 8.161 1.00 87.12 287 LEU A N 1
ATOM 2229 C CA . LEU A 1 287 ? -1.796 -4.083 8.279 1.00 87.12 287 LEU A CA 1
ATOM 2230 C C . LEU A 1 287 ? -2.982 -5.041 8.429 1.00 87.12 287 LEU A C 1
ATOM 2232 O O . LEU A 1 287 ? -3.909 -4.768 9.187 1.00 87.12 287 LEU A O 1
ATOM 2236 N N . LYS A 1 288 ? -2.948 -6.191 7.746 1.00 88.88 288 LYS A N 1
ATOM 2237 C CA . LYS A 1 288 ? -3.984 -7.218 7.887 1.00 88.88 288 LYS A CA 1
ATOM 2238 C C . LYS A 1 288 ? -3.990 -7.841 9.285 1.00 88.88 288 LYS A C 1
ATOM 2240 O O . LYS A 1 288 ? -5.055 -7.955 9.882 1.00 88.88 288 LYS A O 1
ATOM 2245 N N . ALA A 1 289 ? -2.817 -8.162 9.829 1.00 87.56 289 ALA A N 1
ATOM 2246 C CA . ALA A 1 289 ? -2.700 -8.662 11.197 1.00 87.56 289 ALA A CA 1
ATOM 2247 C C . ALA A 1 289 ? -3.144 -7.619 12.243 1.00 87.56 289 ALA A C 1
ATOM 2249 O O . ALA A 1 289 ? -3.826 -7.961 13.208 1.00 87.56 289 ALA A O 1
ATOM 2250 N N . GLU A 1 290 ? -2.803 -6.341 12.045 1.00 85.56 290 GLU A N 1
ATOM 2251 C CA . GLU A 1 290 ? -3.259 -5.242 12.908 1.00 85.56 290 GLU A CA 1
ATOM 2252 C C . GLU A 1 290 ? -4.782 -5.048 12.832 1.00 85.56 290 GLU A C 1
ATOM 2254 O O . GLU A 1 290 ? -5.428 -4.844 13.862 1.00 85.56 290 GLU A O 1
ATOM 2259 N N . PHE A 1 291 ? -5.376 -5.177 11.641 1.00 89.50 291 PHE A N 1
ATOM 2260 C CA . PHE A 1 291 ? -6.827 -5.140 11.459 1.00 89.50 291 PHE A CA 1
ATOM 2261 C C . PHE A 1 291 ? -7.531 -6.279 12.207 1.00 89.50 291 PHE A C 1
ATOM 2263 O O . PHE A 1 291 ? -8.510 -6.026 12.914 1.00 89.50 291 PHE A O 1
ATOM 2270 N N . ASP A 1 292 ? -7.031 -7.511 12.083 1.00 87.06 292 ASP A N 1
ATOM 2271 C CA . ASP A 1 292 ? -7.604 -8.678 12.760 1.00 87.06 292 ASP A CA 1
ATOM 2272 C C . ASP A 1 292 ? -7.528 -8.512 14.291 1.00 87.06 292 ASP A C 1
ATOM 2274 O O . ASP A 1 292 ? -8.533 -8.683 14.987 1.00 87.06 292 ASP A O 1
ATOM 2278 N N . LEU A 1 293 ? -6.386 -8.043 14.812 1.00 90.81 293 LEU A N 1
ATOM 2279 C CA . LEU A 1 293 ? -6.214 -7.733 16.235 1.00 90.81 293 LEU A CA 1
ATOM 2280 C C . LEU A 1 293 ? -7.192 -6.648 16.721 1.00 90.81 293 LEU A C 1
ATOM 2282 O O . LEU A 1 293 ? -7.761 -6.767 17.808 1.00 90.81 293 LEU A O 1
ATOM 2286 N N . LEU A 1 294 ? -7.416 -5.593 15.932 1.00 85.44 294 LEU A N 1
ATOM 2287 C CA . LEU A 1 294 ? -8.377 -4.537 16.271 1.00 85.44 294 LEU A CA 1
ATOM 2288 C C . LEU A 1 294 ? -9.823 -5.055 16.294 1.00 85.44 294 LEU A C 1
ATOM 2290 O O . LEU A 1 294 ? -10.605 -4.633 17.151 1.00 85.44 294 LEU A O 1
ATOM 2294 N N . GLN A 1 295 ? -10.192 -5.989 15.408 1.00 85.12 295 GLN A N 1
ATOM 2295 C CA . GLN A 1 295 ? -11.514 -6.625 15.461 1.00 85.12 295 GLN A CA 1
ATOM 2296 C C . GLN A 1 295 ? -11.690 -7.479 16.720 1.00 85.12 295 GLN A C 1
ATOM 2298 O O . GLN A 1 295 ? -12.741 -7.408 17.364 1.00 85.12 295 GLN A O 1
ATOM 2303 N N . GLU A 1 296 ? -10.667 -8.235 17.117 1.00 89.38 296 GLU A N 1
ATOM 2304 C CA . GLU A 1 296 ? -10.695 -8.994 18.372 1.00 89.38 296 GLU A CA 1
ATOM 2305 C C . GLU A 1 296 ? -10.800 -8.070 19.592 1.00 89.38 296 GLU A C 1
ATOM 2307 O O . GLU A 1 296 ? -11.626 -8.302 20.480 1.00 89.38 296 GLU A O 1
ATOM 2312 N N . GLN A 1 297 ? -10.035 -6.973 19.618 1.00 81.38 297 GLN A N 1
ATOM 2313 C CA . GLN A 1 297 ? -10.131 -5.966 20.677 1.00 81.38 297 GLN A CA 1
ATOM 2314 C C . GLN A 1 297 ? -11.529 -5.343 20.739 1.00 81.38 297 GLN A C 1
ATOM 2316 O O . GLN A 1 297 ? -12.087 -5.215 21.828 1.00 81.38 297 GLN A O 1
ATOM 2321 N N . LYS A 1 298 ? -12.140 -5.020 19.594 1.00 84.81 298 LYS A N 1
ATOM 2322 C CA . LYS A 1 298 ? -13.521 -4.523 19.532 1.00 84.81 298 LYS A CA 1
ATOM 2323 C C . LYS A 1 298 ? -14.512 -5.521 20.142 1.00 84.81 298 LYS A C 1
ATOM 2325 O O . LYS A 1 298 ? -15.372 -5.113 20.921 1.00 84.81 298 LYS A O 1
ATOM 2330 N N . LEU A 1 299 ? -14.399 -6.810 19.815 1.00 86.56 299 LEU A N 1
ATOM 2331 C CA . LEU A 1 299 ? -15.263 -7.858 20.374 1.00 86.56 299 LEU A CA 1
ATOM 2332 C C . LEU A 1 299 ? -15.085 -8.000 21.888 1.00 86.56 299 LEU A C 1
ATOM 2334 O O . LEU A 1 299 ? -16.079 -8.039 22.614 1.00 86.56 299 LEU A O 1
ATOM 2338 N N . LYS A 1 300 ? -13.836 -8.014 22.367 1.00 90.25 300 LYS A N 1
ATOM 2339 C CA . LYS A 1 300 ? -13.520 -8.048 23.800 1.00 90.25 300 LYS A CA 1
ATOM 2340 C C . LYS A 1 300 ? -14.157 -6.868 24.535 1.00 90.25 300 LYS A C 1
ATOM 2342 O O . LYS A 1 300 ? -14.817 -7.058 25.551 1.00 90.25 300 LYS A O 1
ATOM 2347 N N . VAL A 1 301 ? -14.010 -5.664 23.988 1.00 85.25 301 VAL A N 1
ATOM 2348 C CA . VAL A 1 301 ? -14.563 -4.436 24.568 1.00 85.25 301 VAL A CA 1
ATOM 2349 C C . VAL A 1 301 ? -16.099 -4.488 24.620 1.00 85.25 301 VAL A C 1
ATOM 2351 O O . VAL A 1 301 ? -16.677 -4.150 25.646 1.00 85.25 301 VAL A O 1
ATOM 2354 N N . ILE A 1 302 ? -16.775 -4.997 23.582 1.00 84.38 302 ILE A N 1
ATOM 2355 C CA . ILE A 1 302 ? -18.242 -5.196 23.587 1.00 84.38 302 ILE A CA 1
ATOM 2356 C C . ILE A 1 302 ? -18.680 -6.174 24.692 1.00 84.38 302 ILE A C 1
ATOM 2358 O O . ILE A 1 302 ? -19.690 -5.946 25.370 1.00 84.38 302 ILE A O 1
ATOM 2362 N N . GLN A 1 303 ? -17.937 -7.267 24.882 1.00 86.94 303 GLN A N 1
ATOM 2363 C CA . GLN A 1 303 ? -18.214 -8.239 25.943 1.00 86.94 303 GLN A CA 1
ATOM 2364 C C . GLN A 1 303 ? -18.015 -7.624 27.333 1.00 86.94 303 GLN A C 1
ATOM 2366 O O . GLN A 1 303 ? -18.866 -7.807 28.206 1.00 86.94 303 GLN A O 1
ATOM 2371 N N . GLU A 1 304 ? -16.950 -6.842 27.525 1.00 84.62 304 GLU A N 1
ATOM 2372 C CA . GLU A 1 304 ? -16.711 -6.089 28.759 1.00 84.62 304 GLU A CA 1
ATOM 2373 C C . GLU A 1 304 ? -17.849 -5.094 29.029 1.00 84.62 304 GLU A C 1
ATOM 2375 O O . GLU A 1 304 ? -18.408 -5.109 30.124 1.00 84.62 304 GLU A O 1
ATOM 2380 N N . THR A 1 305 ? -18.290 -4.311 28.037 1.00 83.44 305 THR A N 1
ATOM 2381 C CA . THR A 1 305 ? -19.441 -3.399 28.181 1.00 83.44 305 THR A CA 1
ATOM 2382 C C . THR A 1 305 ? -20.714 -4.141 28.587 1.00 83.44 305 THR A C 1
ATOM 2384 O O . THR A 1 305 ? -21.445 -3.678 29.462 1.00 83.44 305 THR A O 1
ATOM 2387 N N . THR A 1 306 ? -20.974 -5.307 27.990 1.00 87.25 306 THR A N 1
ATOM 2388 C CA . THR A 1 306 ? -22.150 -6.130 28.316 1.00 87.25 306 THR A CA 1
ATOM 2389 C C . THR A 1 306 ? -22.096 -6.620 29.763 1.00 87.25 306 THR A C 1
ATOM 2391 O O . THR A 1 306 ? -23.080 -6.500 30.496 1.00 87.25 306 THR A O 1
ATOM 2394 N N . LEU A 1 307 ? -20.935 -7.115 30.203 1.00 88.44 307 LEU A N 1
ATOM 2395 C CA . LEU A 1 307 ? -20.720 -7.572 31.574 1.00 88.44 307 LEU A CA 1
ATOM 2396 C C . LEU A 1 307 ? -20.843 -6.425 32.588 1.00 88.44 307 LEU A C 1
ATOM 2398 O O . LEU A 1 307 ? -21.485 -6.587 33.626 1.00 88.44 307 LEU A O 1
ATOM 2402 N N . LEU A 1 308 ? -20.256 -5.259 32.301 1.00 85.25 308 LEU A N 1
ATOM 2403 C CA . LEU A 1 308 ? -20.387 -4.075 33.156 1.00 85.25 308 LEU A CA 1
ATOM 2404 C C . LEU A 1 308 ? -21.853 -3.614 33.222 1.00 85.25 308 LEU A C 1
ATOM 2406 O O . LEU A 1 308 ? -22.337 -3.292 34.303 1.00 85.25 308 LEU A O 1
ATOM 2410 N N . GLY A 1 309 ? -22.593 -3.670 32.111 1.00 82.06 309 GLY A N 1
ATOM 2411 C CA . GLY A 1 309 ? -24.033 -3.398 32.084 1.00 82.06 309 GLY A CA 1
ATOM 2412 C C . GLY A 1 309 ? -24.841 -4.334 32.991 1.00 82.06 309 GLY A C 1
ATOM 2413 O O . GLY A 1 309 ? -25.709 -3.871 33.731 1.00 82.06 309 GLY A O 1
ATOM 2414 N N . GLN A 1 310 ? -24.519 -5.631 33.003 1.00 83.75 310 GLN A N 1
ATOM 2415 C CA . GLN A 1 310 ? -25.127 -6.594 33.932 1.00 83.75 310 GLN A CA 1
ATOM 2416 C C . GLN A 1 310 ? -24.792 -6.268 35.394 1.00 83.75 310 GLN A C 1
ATOM 2418 O O . GLN A 1 310 ? -25.686 -6.284 36.238 1.00 83.75 310 GLN A O 1
ATOM 2423 N N . LYS A 1 311 ? -23.539 -5.898 35.691 1.00 82.75 311 LYS A N 1
ATOM 2424 C CA . LYS A 1 311 ? -23.126 -5.485 37.042 1.00 82.75 311 LYS A CA 1
ATOM 2425 C C . LYS A 1 311 ? -23.885 -4.250 37.537 1.00 82.75 311 LYS A C 1
ATOM 2427 O O . LYS A 1 311 ? -24.308 -4.224 38.688 1.00 82.75 311 LYS A O 1
ATOM 2432 N N . VAL A 1 312 ? -24.136 -3.260 36.672 1.00 82.50 312 VAL A N 1
ATOM 2433 C CA . VAL A 1 312 ? -24.981 -2.101 37.029 1.00 82.50 312 VAL A CA 1
ATOM 2434 C C . VAL A 1 312 ? -26.377 -2.567 37.440 1.00 82.50 312 VAL A C 1
ATOM 2436 O O . VAL A 1 312 ? -26.918 -2.076 38.428 1.00 82.50 312 VAL A O 1
ATOM 2439 N N . GLN A 1 313 ? -26.976 -3.506 36.700 1.00 80.31 313 GLN A N 1
ATOM 2440 C CA . GLN A 1 313 ? -28.306 -4.016 37.040 1.00 80.31 313 GLN A CA 1
ATOM 2441 C C . GLN A 1 313 ? -28.316 -4.734 38.393 1.00 80.31 313 GLN A C 1
ATOM 2443 O O . GLN A 1 313 ? -29.239 -4.518 39.178 1.00 80.31 313 GLN A O 1
ATOM 2448 N N . THR A 1 314 ? -27.292 -5.537 38.699 1.00 79.75 314 THR A N 1
ATOM 2449 C CA . THR A 1 314 ? -27.202 -6.221 39.997 1.00 79.75 314 THR A CA 1
ATOM 2450 C C . THR A 1 314 ? -26.971 -5.257 41.157 1.00 79.75 314 THR A C 1
ATOM 2452 O O . THR A 1 314 ? -27.559 -5.460 42.213 1.00 79.75 314 THR A O 1
ATOM 2455 N N . GLU A 1 315 ? -26.184 -4.193 40.971 1.00 81.19 315 GLU A N 1
ATOM 2456 C CA . GLU A 1 315 ? -26.005 -3.142 41.987 1.00 81.19 315 GLU A CA 1
ATOM 2457 C C . GLU A 1 315 ? -27.304 -2.356 42.222 1.00 81.19 315 GLU A C 1
ATOM 2459 O O . GLU A 1 315 ? -27.744 -2.180 43.359 1.00 81.19 315 GLU A O 1
ATOM 2464 N N . LYS A 1 316 ? -28.013 -1.978 41.149 1.00 78.12 316 LYS A N 1
ATOM 2465 C CA . LYS A 1 316 ? -29.325 -1.315 41.256 1.00 78.12 316 LYS A CA 1
ATOM 2466 C C . LYS A 1 316 ? -30.360 -2.166 41.979 1.00 78.12 316 LYS A C 1
ATOM 2468 O O . LYS A 1 316 ? -31.137 -1.633 42.768 1.00 78.12 316 LYS A O 1
ATOM 2473 N N . ALA A 1 317 ? -30.359 -3.476 41.740 1.00 77.44 317 ALA A N 1
ATOM 2474 C CA . ALA A 1 317 ? -31.268 -4.410 42.397 1.00 77.44 317 ALA A CA 1
ATOM 2475 C C . ALA A 1 317 ? -31.090 -4.458 43.929 1.00 77.44 317 ALA A C 1
ATOM 2477 O O . ALA A 1 317 ? -32.024 -4.848 44.630 1.00 77.44 317 ALA A O 1
ATOM 2478 N N . GLN A 1 318 ? -29.932 -4.045 44.462 1.00 73.31 318 GLN A N 1
ATOM 2479 C CA . GLN A 1 318 ? -29.691 -3.989 45.909 1.00 73.31 318 GLN A CA 1
ATOM 2480 C C . GLN A 1 318 ? -30.353 -2.775 46.578 1.00 73.31 318 GLN A C 1
ATOM 2482 O O . GLN A 1 318 ? -30.725 -2.850 47.748 1.00 73.31 318 GLN A O 1
ATOM 2487 N N . THR A 1 319 ? -30.531 -1.663 45.858 1.00 69.38 319 THR A N 1
ATOM 2488 C CA . THR A 1 319 ? -30.971 -0.382 46.446 1.00 69.38 319 THR A CA 1
ATOM 2489 C C . THR A 1 319 ? -32.323 0.110 45.929 1.00 69.38 319 THR A C 1
ATOM 2491 O O . THR A 1 319 ? -32.995 0.887 46.611 1.00 69.38 319 THR A O 1
ATOM 2494 N N . VAL A 1 320 ? -32.773 -0.360 44.763 1.00 72.25 320 VAL A N 1
ATOM 2495 C CA . VAL A 1 320 ? -34.017 0.072 44.115 1.00 72.25 320 VAL A CA 1
ATOM 2496 C C . VAL A 1 320 ? -34.922 -1.134 43.863 1.00 72.25 320 VAL A C 1
ATOM 2498 O O . VAL A 1 320 ? -34.492 -2.183 43.398 1.00 72.25 320 VAL A O 1
ATOM 2501 N N . ALA A 1 321 ? -36.218 -1.000 44.165 1.00 65.50 321 ALA A N 1
ATOM 2502 C CA . ALA A 1 321 ? -37.179 -2.094 43.997 1.00 65.50 321 ALA A CA 1
ATOM 2503 C C . ALA A 1 321 ? -37.537 -2.399 42.528 1.00 65.50 321 ALA A C 1
ATOM 2505 O O . ALA A 1 321 ? -38.065 -3.473 42.246 1.00 65.50 321 ALA A O 1
ATOM 2506 N N . LEU A 1 322 ? -37.291 -1.459 41.612 1.00 64.56 322 LEU A N 1
ATOM 2507 C CA . LEU A 1 322 ? -37.627 -1.575 40.194 1.00 64.56 322 LEU A CA 1
ATOM 2508 C C . LEU A 1 322 ? -36.669 -2.553 39.492 1.00 64.56 322 LEU A C 1
ATOM 2510 O O . LEU A 1 322 ? -35.458 -2.369 39.548 1.00 64.56 322 LEU A O 1
ATOM 2514 N N . GLY A 1 323 ? -37.211 -3.558 38.800 1.00 66.62 323 GLY A N 1
ATOM 2515 C CA . GLY A 1 323 ? -36.421 -4.522 38.018 1.00 66.62 323 GLY A CA 1
ATOM 2516 C C . GLY A 1 323 ? -35.908 -5.743 38.791 1.00 66.62 323 GLY A C 1
ATOM 2517 O O . GLY A 1 323 ? -35.189 -6.554 38.217 1.00 66.62 323 GLY A O 1
ATOM 2518 N N . VAL A 1 324 ? -36.289 -5.908 40.064 1.00 77.50 324 VAL A N 1
ATOM 2519 C CA . VAL A 1 324 ? -35.983 -7.118 40.843 1.00 77.50 324 VAL A CA 1
ATOM 2520 C C . VAL A 1 324 ? -37.061 -8.167 40.595 1.00 77.50 324 VAL A C 1
ATOM 2522 O O . VAL A 1 324 ? -38.204 -7.998 41.019 1.00 77.50 324 VAL A O 1
ATOM 2525 N N . ASP A 1 325 ? -36.690 -9.255 39.926 1.00 80.50 325 ASP A N 1
ATOM 2526 C CA . ASP A 1 325 ? -37.570 -10.405 39.727 1.00 80.50 325 ASP A CA 1
ATOM 2527 C C . ASP A 1 325 ? -37.945 -11.047 41.079 1.00 80.50 325 ASP A C 1
ATOM 2529 O O . ASP A 1 325 ? -37.091 -11.183 41.963 1.00 80.50 325 ASP A O 1
ATOM 2533 N N . ALA A 1 326 ? -39.212 -11.432 41.263 1.00 81.00 326 ALA A N 1
ATOM 2534 C CA . ALA A 1 326 ? -39.703 -12.010 42.518 1.00 81.00 326 ALA A CA 1
ATOM 2535 C C . ALA A 1 326 ? -39.034 -13.353 42.867 1.00 81.00 326 ALA A C 1
ATOM 2537 O O . ALA A 1 326 ? -38.853 -13.654 44.049 1.00 81.00 326 ALA A O 1
ATOM 2538 N N . ASP A 1 327 ? -38.622 -14.122 41.857 1.00 84.88 327 ASP A N 1
ATOM 2539 C CA . ASP A 1 327 ? -37.909 -15.390 42.003 1.00 84.88 327 ASP A CA 1
ATOM 2540 C C . ASP A 1 327 ? -36.386 -15.228 42.115 1.00 84.88 327 ASP A C 1
ATOM 2542 O O . ASP A 1 327 ? -35.688 -16.196 42.430 1.00 84.88 327 ASP A O 1
ATOM 2546 N N . SER A 1 328 ? -35.851 -14.015 41.939 1.00 85.44 328 SER A N 1
ATOM 2547 C CA . SER A 1 328 ? -34.438 -13.737 42.218 1.00 85.44 328 SER A CA 1
ATOM 2548 C C . SER A 1 328 ? -34.111 -13.894 43.708 1.00 85.44 328 SER A C 1
ATOM 2550 O O . SER A 1 328 ? -34.984 -13.785 44.568 1.00 85.44 328 SER A O 1
ATOM 2552 N N . VAL A 1 329 ? -32.829 -14.088 44.042 1.00 84.44 329 VAL A N 1
ATOM 2553 C CA . VAL A 1 329 ? -32.376 -14.193 45.445 1.00 84.44 329 VAL A CA 1
ATOM 2554 C C . VAL A 1 329 ? -32.820 -12.974 46.263 1.00 84.44 329 VAL A C 1
ATOM 2556 O O . VAL A 1 329 ? -33.389 -13.141 47.342 1.00 84.44 329 VAL A O 1
ATOM 2559 N N . ILE A 1 330 ? -32.643 -11.760 45.725 1.00 84.19 330 ILE A N 1
ATOM 2560 C CA . ILE A 1 330 ? -33.077 -10.516 46.381 1.00 84.19 330 ILE A CA 1
ATOM 2561 C C . ILE A 1 330 ? -34.611 -10.459 46.478 1.00 84.19 330 ILE A C 1
ATOM 2563 O O . ILE A 1 330 ? -35.149 -10.101 47.527 1.00 84.19 330 ILE A O 1
ATOM 2567 N N . GLY A 1 331 ? -35.333 -10.852 45.423 1.00 83.88 331 GLY A N 1
ATOM 2568 C CA . GLY A 1 331 ? -36.800 -10.915 45.414 1.00 83.88 331 GLY A CA 1
ATOM 2569 C C . GLY A 1 331 ? -37.360 -11.849 46.488 1.00 83.88 331 GLY A C 1
ATOM 2570 O O . GLY A 1 331 ? -38.184 -11.435 47.311 1.00 83.88 331 GLY A O 1
ATOM 2571 N N . ARG A 1 332 ? -36.839 -13.078 46.565 1.00 86.62 332 ARG A N 1
ATOM 2572 C CA . ARG A 1 332 ? -37.220 -14.061 47.586 1.00 86.62 332 ARG A CA 1
ATOM 2573 C C . ARG A 1 332 ? -36.855 -13.613 48.993 1.00 86.62 332 ARG A C 1
ATOM 2575 O O . ARG A 1 332 ? -37.642 -13.825 49.913 1.00 86.62 332 ARG A O 1
ATOM 2582 N N . GLN A 1 333 ? -35.719 -12.942 49.168 1.00 84.69 333 GLN A N 1
ATOM 2583 C CA . GLN A 1 333 ? -35.332 -12.382 50.461 1.00 84.69 333 GLN A CA 1
ATOM 2584 C C . GLN A 1 333 ? -36.301 -11.276 50.915 1.00 84.69 333 GLN A C 1
ATOM 2586 O O . GLN A 1 333 ? -36.715 -11.264 52.074 1.00 84.69 333 GLN A O 1
ATOM 2591 N N . LYS A 1 334 ? -36.754 -10.400 50.004 1.00 82.38 334 LYS A N 1
ATOM 2592 C CA . LYS A 1 334 ? -37.791 -9.392 50.301 1.00 82.38 334 LYS A CA 1
ATOM 2593 C C . LYS A 1 334 ? -39.124 -10.032 50.690 1.00 82.38 334 LYS A C 1
ATOM 2595 O O . LYS A 1 334 ? -39.749 -9.590 51.655 1.00 82.38 334 LYS A O 1
ATOM 2600 N N . LEU A 1 335 ? -39.555 -11.070 49.969 1.00 85.44 335 LEU A N 1
ATOM 2601 C CA . LEU A 1 335 ? -40.776 -11.815 50.296 1.00 85.44 335 LEU A CA 1
ATOM 2602 C C . LEU A 1 335 ? -40.677 -12.487 51.669 1.00 85.44 335 LEU A C 1
ATOM 2604 O O . LEU A 1 335 ? -41.622 -12.401 52.453 1.00 85.44 335 LEU A O 1
ATOM 2608 N N . LEU A 1 336 ? -39.525 -13.082 51.988 1.00 86.94 336 LEU A N 1
ATOM 2609 C CA . LEU A 1 336 ? -39.260 -13.668 53.298 1.00 86.94 336 LEU A CA 1
ATOM 2610 C C . LEU A 1 336 ? -39.350 -12.619 54.412 1.00 86.94 336 LEU A C 1
ATOM 2612 O O . LEU A 1 336 ? -40.059 -12.845 55.388 1.00 86.94 336 LEU A O 1
ATOM 2616 N N . TYR A 1 337 ? -38.696 -11.461 54.265 1.00 83.81 337 TYR A N 1
ATOM 2617 C CA . TYR A 1 337 ? -38.764 -10.394 55.272 1.00 83.81 337 TYR A CA 1
ATOM 2618 C C . TYR A 1 337 ? -40.183 -9.852 55.462 1.00 83.81 337 TYR A C 1
ATOM 2620 O O . TYR A 1 337 ? -40.597 -9.587 56.595 1.00 83.81 337 TYR A O 1
ATOM 2628 N N . LYS A 1 338 ? -40.965 -9.737 54.381 1.00 85.62 338 LYS A N 1
ATOM 2629 C CA . LYS A 1 338 ? -42.385 -9.382 54.477 1.00 85.62 338 LYS A CA 1
ATOM 2630 C C . LYS A 1 338 ? -43.167 -10.448 55.249 1.00 85.62 338 LYS A C 1
ATOM 2632 O O . LYS A 1 338 ? -43.870 -10.102 56.193 1.00 85.62 338 LYS A O 1
ATOM 2637 N N . ALA A 1 339 ? -43.006 -11.723 54.898 1.00 84.69 339 ALA A N 1
ATOM 2638 C CA . ALA A 1 339 ? -43.679 -12.831 55.573 1.00 84.69 339 ALA A CA 1
ATOM 2639 C C . ALA A 1 339 ? -43.303 -12.920 57.062 1.00 84.69 339 ALA A C 1
ATOM 2641 O O . ALA A 1 339 ? -44.172 -13.137 57.901 1.00 84.69 339 ALA A O 1
ATOM 2642 N N . GLN A 1 340 ? -42.035 -12.684 57.411 1.00 83.88 340 GLN A N 1
ATOM 2643 C CA . GLN A 1 340 ? -41.582 -12.599 58.802 1.00 83.88 340 GLN A CA 1
ATOM 2644 C C . GLN A 1 340 ? -42.225 -11.420 59.541 1.00 83.88 340 GLN A C 1
ATOM 2646 O O . GLN A 1 340 ? -42.704 -11.586 60.659 1.00 83.88 340 GLN A O 1
ATOM 2651 N N . THR A 1 341 ? -42.291 -10.243 58.909 1.00 80.00 341 THR A N 1
ATOM 2652 C CA . THR A 1 341 ? -42.948 -9.055 59.481 1.00 80.00 341 THR A CA 1
ATOM 2653 C C . THR A 1 341 ? -44.434 -9.305 59.732 1.00 80.00 341 THR A C 1
ATOM 2655 O O . THR A 1 341 ? -44.952 -8.976 60.801 1.00 80.00 341 THR A O 1
ATOM 2658 N N . ASP A 1 342 ? -45.121 -9.913 58.766 1.00 82.62 342 ASP A N 1
ATOM 2659 C CA . ASP A 1 342 ? -46.527 -10.288 58.894 1.00 82.62 342 ASP A CA 1
ATOM 2660 C C . ASP A 1 342 ? -46.705 -11.363 59.982 1.00 82.62 342 ASP A C 1
ATOM 2662 O O . ASP A 1 342 ? -47.615 -11.259 60.804 1.00 82.62 342 ASP A O 1
ATOM 2666 N N . GLY A 1 343 ? -45.775 -12.318 60.081 1.00 83.81 343 GLY A N 1
ATOM 2667 C CA . GLY A 1 343 ? -45.707 -13.310 61.154 1.00 83.81 343 GLY A CA 1
ATOM 2668 C C . GLY A 1 343 ? -45.562 -12.692 62.548 1.00 83.81 343 GLY A C 1
ATOM 2669 O O . GLY A 1 343 ? -46.295 -13.082 63.453 1.00 83.81 343 GLY A O 1
ATOM 2670 N N . PHE A 1 344 ? -44.699 -11.684 62.729 1.00 82.50 344 PHE A N 1
ATOM 2671 C CA . PHE A 1 344 ? -44.564 -10.974 64.009 1.00 82.50 344 PHE A CA 1
ATOM 2672 C C . PHE A 1 344 ? -45.834 -10.212 64.397 1.00 82.50 344 PHE A C 1
ATOM 2674 O O . PHE A 1 344 ? -46.235 -10.239 65.562 1.00 82.50 344 PHE A O 1
ATOM 2681 N N . LYS A 1 345 ? -46.506 -9.567 63.434 1.00 82.56 345 LYS A N 1
ATOM 2682 C CA . LYS A 1 345 ? -47.815 -8.938 63.681 1.00 82.56 345 LYS A CA 1
ATOM 2683 C C . LYS A 1 345 ? -48.842 -9.982 64.107 1.00 82.56 345 LYS A C 1
ATOM 2685 O O . LYS A 1 345 ? -49.556 -9.772 65.085 1.00 82.56 345 LYS A O 1
ATOM 2690 N N . ARG A 1 346 ? -48.874 -11.123 63.416 1.00 83.19 346 ARG A N 1
ATOM 2691 C CA . ARG A 1 346 ? -49.795 -12.222 63.710 1.00 83.19 346 ARG A CA 1
ATOM 2692 C C . ARG A 1 346 ? -49.543 -12.838 65.082 1.00 83.19 346 ARG A C 1
ATOM 2694 O O . ARG A 1 346 ? -50.494 -13.088 65.812 1.00 83.19 346 ARG A O 1
ATOM 2701 N N . ASP A 1 347 ? -48.285 -13.042 65.455 1.00 83.69 347 ASP A N 1
ATOM 2702 C CA . ASP A 1 347 ? -47.895 -13.527 66.782 1.00 83.69 347 ASP A CA 1
ATOM 2703 C C . ASP A 1 347 ? -48.317 -12.540 67.884 1.00 83.69 347 ASP A C 1
ATOM 2705 O O . ASP A 1 347 ? -48.891 -12.948 68.896 1.00 83.69 347 ASP A O 1
ATOM 2709 N N . ALA A 1 348 ? -48.135 -11.232 67.667 1.00 80.75 348 ALA A N 1
ATOM 2710 C CA . ALA A 1 348 ? -48.612 -10.207 68.595 1.00 80.75 348 ALA A CA 1
ATOM 2711 C C . ALA A 1 348 ? -50.146 -10.230 68.747 1.00 80.75 348 ALA A C 1
ATOM 2713 O O . ALA A 1 348 ? -50.655 -10.163 69.870 1.00 80.75 348 ALA A O 1
ATOM 2714 N N . GLU A 1 349 ? -50.884 -10.376 67.642 1.00 82.44 349 GLU A N 1
ATOM 2715 C CA . GLU A 1 349 ? -52.344 -10.535 67.647 1.00 82.44 349 GLU A CA 1
ATOM 2716 C C . GLU A 1 349 ? -52.781 -11.805 68.392 1.00 82.44 349 GLU A C 1
ATOM 2718 O O . GLU A 1 349 ? -53.681 -11.744 69.234 1.00 82.44 349 GLU A O 1
ATOM 2723 N N . GLN A 1 350 ? -52.122 -12.942 68.138 1.00 84.25 350 GLN A N 1
ATOM 2724 C CA . GLN A 1 350 ? -52.387 -14.221 68.806 1.00 84.25 350 GLN A CA 1
ATOM 2725 C C . GLN A 1 350 ? -52.145 -14.125 70.313 1.00 84.25 350 GLN A C 1
ATOM 2727 O O . GLN A 1 350 ? -53.001 -14.533 71.100 1.00 84.25 350 GLN A O 1
ATOM 2732 N N . LYS A 1 351 ? -51.021 -13.538 70.738 1.00 85.50 351 LYS A N 1
ATOM 2733 C CA . LYS A 1 351 ? -50.699 -13.334 72.158 1.00 85.50 351 LYS A CA 1
ATOM 2734 C C . LYS A 1 351 ? -51.691 -12.394 72.841 1.00 85.50 351 LYS A C 1
ATOM 2736 O O . LYS A 1 351 ? -52.107 -12.676 73.962 1.00 85.50 351 LYS A O 1
ATOM 2741 N N . ALA A 1 352 ? -52.108 -11.313 72.178 1.00 83.00 352 ALA A N 1
ATOM 2742 C CA . ALA A 1 352 ? -53.115 -10.397 72.712 1.00 83.00 352 ALA A CA 1
ATOM 2743 C C . ALA A 1 352 ? -54.483 -11.079 72.871 1.00 83.00 352 ALA A C 1
ATOM 2745 O O . ALA A 1 352 ? -55.104 -10.973 73.929 1.00 83.00 352 ALA A O 1
ATOM 2746 N N . ALA A 1 353 ? -54.931 -11.825 71.858 1.00 84.69 353 ALA A N 1
ATOM 2747 C CA . ALA A 1 353 ? -56.170 -12.594 71.929 1.00 84.69 353 ALA A CA 1
ATOM 2748 C C . ALA A 1 353 ? -56.104 -13.670 73.023 1.00 84.69 353 ALA A C 1
ATOM 2750 O O . ALA A 1 353 ? -57.044 -13.800 73.804 1.00 84.69 353 ALA A O 1
ATOM 2751 N N . LYS A 1 354 ? -54.975 -14.382 73.138 1.00 85.69 354 LYS A N 1
ATOM 2752 C CA . LYS A 1 354 ? -54.740 -15.360 74.203 1.00 85.69 354 LYS A CA 1
ATOM 2753 C C . LYS A 1 354 ? -54.835 -14.722 75.587 1.00 85.69 354 LYS A C 1
ATOM 2755 O O . LYS A 1 354 ? -55.551 -15.245 76.425 1.00 85.69 354 LYS A O 1
ATOM 2760 N N . LEU A 1 355 ? -54.182 -13.581 75.814 1.00 84.81 355 LEU A N 1
ATOM 2761 C CA . LEU A 1 355 ? -54.259 -12.860 77.091 1.00 84.81 355 LEU A CA 1
ATOM 2762 C C . LEU A 1 355 ? -55.697 -12.456 77.447 1.00 84.81 355 LEU A C 1
ATOM 2764 O O . LEU A 1 355 ? -56.097 -12.574 78.604 1.00 84.81 355 LEU A O 1
ATOM 2768 N N . LEU A 1 356 ? -56.481 -12.000 76.465 1.00 84.00 356 LEU A N 1
ATOM 2769 C CA . LEU A 1 356 ? -57.890 -11.649 76.667 1.00 84.00 356 LEU A CA 1
ATOM 2770 C C . LEU A 1 356 ? -58.737 -12.878 77.019 1.00 84.00 356 LEU A C 1
ATOM 2772 O O . LEU A 1 356 ? -59.526 -12.825 77.959 1.00 84.00 356 LEU A O 1
ATOM 2776 N N . VAL A 1 357 ? -58.551 -13.990 76.304 1.00 85.69 357 VAL A N 1
ATOM 2777 C CA . VAL A 1 357 ? -59.255 -15.254 76.573 1.00 85.69 357 VAL A CA 1
ATOM 2778 C C . VAL A 1 357 ? -58.838 -15.851 77.919 1.00 85.69 357 VAL A C 1
ATOM 2780 O O . VAL A 1 357 ? -59.698 -16.293 78.675 1.00 85.69 357 VAL A O 1
ATOM 2783 N N . ASP A 1 358 ? -57.551 -15.814 78.262 1.00 86.12 358 ASP A N 1
ATOM 2784 C CA . ASP A 1 358 ? -57.041 -16.283 79.552 1.00 86.12 358 ASP A CA 1
ATOM 2785 C C . ASP A 1 358 ? -57.614 -15.415 80.695 1.00 86.12 358 ASP A C 1
ATOM 2787 O O . ASP A 1 358 ? -58.056 -15.951 81.710 1.00 86.12 358 ASP A O 1
ATOM 2791 N N . SER A 1 359 ? -57.712 -14.088 80.513 1.00 82.12 359 SER A N 1
ATOM 2792 C CA . SER A 1 359 ? -58.369 -13.191 81.478 1.00 82.12 359 SER A CA 1
ATOM 2793 C C . SER A 1 359 ? -59.857 -13.506 81.652 1.00 82.12 359 SER A C 1
ATOM 2795 O O . SER A 1 359 ? -60.341 -13.544 82.785 1.00 82.12 359 SER A O 1
ATOM 2797 N N . TRP A 1 360 ? -60.572 -13.762 80.553 1.00 84.31 360 TRP A N 1
ATOM 2798 C CA . TRP A 1 360 ? -61.968 -14.199 80.584 1.00 84.31 360 TRP A CA 1
ATOM 2799 C C . TRP A 1 360 ? -62.134 -15.522 81.336 1.00 84.31 360 TRP A C 1
ATOM 2801 O O . TRP A 1 360 ? -62.995 -15.629 82.207 1.00 84.31 360 TRP A O 1
ATOM 2811 N N . ASN A 1 361 ? -61.276 -16.505 81.049 1.00 83.94 361 ASN A N 1
ATOM 2812 C CA . ASN A 1 361 ? -61.320 -17.825 81.670 1.00 83.94 361 ASN A CA 1
ATOM 2813 C C . ASN A 1 361 ? -61.094 -17.743 83.188 1.00 83.94 361 ASN A C 1
ATOM 2815 O O . ASN A 1 361 ? -61.877 -18.291 83.960 1.00 83.94 361 ASN A O 1
ATOM 2819 N N . VAL A 1 362 ? -60.079 -16.989 83.630 1.00 83.69 362 VAL A N 1
ATOM 2820 C CA . VAL A 1 362 ? -59.815 -16.772 85.063 1.00 83.69 362 VAL A CA 1
ATOM 2821 C C . VAL A 1 362 ? -61.038 -16.161 85.744 1.00 83.69 362 VAL A C 1
ATOM 2823 O O . VAL A 1 362 ? -61.530 -16.737 86.705 1.00 83.69 362 VAL A O 1
ATOM 2826 N N . ARG A 1 363 ? -61.607 -15.079 85.199 1.00 77.88 363 ARG A N 1
ATOM 2827 C CA . ARG A 1 363 ? -62.798 -14.422 85.775 1.00 77.88 363 ARG A CA 1
ATOM 2828 C C . ARG A 1 363 ? -64.000 -15.347 85.881 1.00 77.88 363 ARG A C 1
ATOM 2830 O O . ARG A 1 363 ? -64.705 -15.298 86.872 1.00 77.88 363 ARG A O 1
ATOM 2837 N N . ARG A 1 364 ? -64.199 -16.224 84.896 1.00 79.44 364 ARG A N 1
ATOM 2838 C CA . ARG A 1 364 ? -65.284 -17.213 84.921 1.00 79.44 364 ARG A CA 1
ATOM 2839 C C . ARG A 1 364 ? -65.093 -18.297 85.991 1.00 79.44 364 ARG A C 1
ATOM 2841 O O . ARG A 1 364 ? -66.039 -19.015 86.296 1.00 79.44 364 ARG A O 1
ATOM 2848 N N . THR A 1 365 ? -63.872 -18.453 86.510 1.00 79.62 365 THR A N 1
ATOM 2849 C CA . THR A 1 365 ? -63.482 -19.503 87.470 1.00 79.62 365 THR A CA 1
ATOM 2850 C C . THR A 1 365 ? -63.130 -18.972 88.867 1.00 79.62 365 THR A C 1
ATOM 2852 O O . THR A 1 365 ? -62.972 -19.772 89.786 1.00 79.62 365 THR A O 1
ATOM 2855 N N . THR A 1 366 ? -63.046 -17.649 89.059 1.00 67.50 366 THR A N 1
ATOM 2856 C CA . THR A 1 366 ? -62.743 -16.982 90.341 1.00 67.50 366 THR A CA 1
ATOM 2857 C C . THR A 1 366 ? -63.823 -15.956 90.698 1.00 67.50 366 THR A C 1
ATOM 2859 O O . THR A 1 366 ? -64.211 -15.180 89.835 1.00 67.50 366 THR A O 1
ATOM 2862 N N . ASP A 1 367 ? -64.262 -15.923 91.961 1.00 53.47 367 ASP A N 1
ATOM 2863 C CA . ASP A 1 367 ? -65.379 -15.094 92.461 1.00 53.47 367 ASP A CA 1
ATOM 2864 C C . ASP A 1 367 ? -65.221 -13.572 92.189 1.00 53.47 367 ASP A C 1
ATOM 2866 O O . ASP A 1 367 ? -64.132 -12.996 92.295 1.00 53.47 367 ASP A O 1
ATOM 2870 N N . GLU A 1 368 ? -66.324 -12.927 91.792 1.00 63.41 368 GLU A N 1
ATOM 2871 C CA . GLU A 1 368 ? -66.395 -11.769 90.881 1.00 63.41 368 GLU A CA 1
ATOM 2872 C C . GLU A 1 368 ? -66.468 -10.398 91.591 1.00 63.41 368 GLU A C 1
ATOM 2874 O O . GLU A 1 368 ? -67.461 -9.676 91.523 1.00 63.41 368 GLU A O 1
ATOM 2879 N N . GLY A 1 369 ? -65.383 -9.969 92.239 1.00 62.28 369 GLY A N 1
ATOM 2880 C CA . GLY A 1 369 ? -65.305 -8.623 92.839 1.00 62.28 369 GLY A CA 1
ATOM 2881 C C . GLY A 1 369 ? -64.967 -7.471 91.872 1.00 62.28 369 GLY A C 1
ATOM 2882 O O . GLY A 1 369 ? -64.889 -6.321 92.301 1.00 62.28 369 GLY A O 1
ATOM 2883 N N . THR A 1 370 ? -64.699 -7.742 90.588 1.00 69.62 370 THR A N 1
ATOM 2884 C CA . THR A 1 370 ? -64.137 -6.746 89.648 1.00 69.62 370 THR A CA 1
ATOM 2885 C C . THR A 1 370 ? -65.027 -6.516 88.427 1.00 69.62 370 THR A C 1
ATOM 2887 O O . THR A 1 370 ? -65.486 -7.462 87.796 1.00 69.62 370 THR A O 1
ATOM 2890 N N . VAL A 1 371 ? -65.258 -5.245 88.072 1.00 76.06 371 VAL A N 1
ATOM 2891 C CA . VAL A 1 371 ? -66.138 -4.856 86.956 1.00 76.06 371 VAL A CA 1
ATOM 2892 C C . VAL A 1 371 ? -65.453 -5.132 85.614 1.00 76.06 371 VAL A C 1
ATOM 2894 O O . VAL A 1 371 ? -64.375 -4.606 85.341 1.00 76.06 371 VAL A O 1
ATOM 2897 N N . ALA A 1 372 ? -66.083 -5.934 84.756 1.00 79.31 372 ALA A N 1
ATOM 2898 C CA . ALA A 1 372 ? -65.678 -6.166 83.370 1.00 79.31 372 ALA A CA 1
ATOM 2899 C C . ALA A 1 372 ? -66.642 -5.432 82.431 1.00 79.31 372 ALA A C 1
ATOM 2901 O O . ALA A 1 372 ? -67.796 -5.832 82.288 1.00 79.31 372 ALA A O 1
ATOM 2902 N N . ASP A 1 373 ? -66.196 -4.351 81.799 1.00 81.81 373 ASP A N 1
ATOM 2903 C CA . ASP A 1 373 ? -67.079 -3.472 81.035 1.00 81.81 373 ASP A CA 1
ATOM 2904 C C . ASP A 1 373 ? -66.440 -3.000 79.720 1.00 81.81 373 ASP A C 1
ATOM 2906 O O . ASP A 1 373 ? -65.370 -3.450 79.296 1.00 81.81 373 ASP A O 1
ATOM 2910 N N . SER A 1 374 ? -67.140 -2.113 79.014 1.00 83.00 374 SER A N 1
ATOM 2911 C CA . SER A 1 374 ? -66.616 -1.480 77.803 1.00 83.00 374 SER A CA 1
ATOM 2912 C C . SER A 1 374 ? -65.485 -0.488 78.085 1.00 83.00 374 SER A C 1
ATOM 2914 O O . SER A 1 374 ? -64.718 -0.197 77.171 1.00 83.00 374 SER A O 1
ATOM 2916 N N . THR A 1 375 ? -65.377 0.020 79.315 1.00 80.19 375 THR A N 1
ATOM 2917 C CA . THR A 1 375 ? -64.365 1.001 79.729 1.00 80.19 375 THR A CA 1
ATOM 2918 C C . THR A 1 375 ? -62.989 0.352 79.808 1.00 80.19 375 THR A C 1
ATOM 2920 O O . THR A 1 375 ? -62.028 0.877 79.250 1.00 80.19 375 THR A O 1
ATOM 2923 N N . ASN A 1 376 ? -62.893 -0.822 80.439 1.00 81.50 376 ASN A N 1
ATOM 2924 C CA . ASN A 1 376 ? -61.649 -1.593 80.512 1.00 81.50 376 ASN A CA 1
ATOM 2925 C C . ASN A 1 376 ? -61.466 -2.597 79.364 1.00 81.50 376 ASN A C 1
ATOM 2927 O O . ASN A 1 376 ? -60.443 -3.275 79.316 1.00 81.50 376 ASN A O 1
ATOM 2931 N N . MET A 1 377 ? -62.423 -2.656 78.430 1.00 83.62 377 MET A N 1
ATOM 2932 C CA . MET A 1 377 ? -62.405 -3.502 77.230 1.00 83.62 377 MET A CA 1
ATOM 2933 C C . MET A 1 377 ? -62.403 -5.015 77.501 1.00 83.62 377 MET A C 1
ATOM 2935 O O . MET A 1 377 ? -62.001 -5.796 76.637 1.00 83.62 377 MET A O 1
ATOM 2939 N N . LEU A 1 378 ? -62.876 -5.447 78.672 1.00 83.81 378 LEU A N 1
ATOM 2940 C CA . LEU A 1 378 ? -62.825 -6.854 79.090 1.00 83.81 378 LEU A CA 1
ATOM 2941 C C . LEU A 1 378 ? -64.206 -7.519 79.153 1.00 83.81 378 LEU A C 1
ATOM 2943 O O . LEU A 1 378 ? -64.347 -8.591 79.736 1.00 83.81 378 LEU A O 1
ATOM 2947 N N . ASN A 1 379 ? -65.224 -6.902 78.549 1.00 84.81 379 ASN A N 1
ATOM 2948 C CA . ASN A 1 379 ? -66.518 -7.543 78.337 1.00 84.81 379 ASN A CA 1
ATOM 2949 C C . ASN A 1 379 ? -66.467 -8.591 77.203 1.00 84.81 379 ASN A C 1
ATOM 2951 O O . ASN A 1 379 ? -65.692 -8.473 76.247 1.00 84.81 379 ASN A O 1
ATOM 2955 N N . ASP A 1 380 ? -67.361 -9.581 77.261 1.00 84.25 380 ASP A N 1
ATOM 2956 C CA . ASP A 1 380 ? -67.417 -10.713 76.320 1.00 84.25 380 ASP A CA 1
ATOM 2957 C C . ASP A 1 380 ? -67.476 -10.271 74.847 1.00 84.25 380 ASP A C 1
ATOM 2959 O O . ASP A 1 380 ? -66.811 -10.845 73.985 1.00 84.25 380 ASP A O 1
ATOM 2963 N N . ALA A 1 381 ? -68.207 -9.192 74.549 1.00 85.81 381 ALA A N 1
ATOM 2964 C CA . ALA A 1 381 ? -68.309 -8.649 73.196 1.00 85.81 381 ALA A CA 1
ATOM 2965 C C . ALA A 1 381 ? -66.964 -8.127 72.651 1.00 85.81 381 ALA A C 1
ATOM 2967 O O . ALA A 1 381 ? -66.698 -8.219 71.450 1.00 85.81 381 ALA A O 1
ATOM 2968 N N . THR A 1 382 ? -66.094 -7.567 73.496 1.00 85.25 382 THR A N 1
ATOM 2969 C CA . THR A 1 382 ? -64.780 -7.066 73.059 1.00 85.25 382 THR A CA 1
ATOM 2970 C C . THR A 1 382 ? -63.779 -8.197 72.881 1.00 85.25 382 THR A C 1
ATOM 2972 O O . THR A 1 382 ? -63.072 -8.225 71.872 1.00 85.25 382 THR A O 1
ATOM 2975 N N . ILE A 1 383 ? -63.803 -9.186 73.772 1.00 85.75 383 ILE A N 1
ATOM 2976 C CA . ILE A 1 383 ? -62.983 -10.398 73.658 1.00 85.75 383 ILE A CA 1
ATOM 2977 C C . ILE A 1 383 ? -63.385 -11.193 72.408 1.00 85.75 383 ILE A C 1
ATOM 2979 O O . ILE A 1 383 ? -62.532 -11.533 71.587 1.00 85.75 383 ILE A O 1
ATOM 2983 N N . GLY A 1 384 ? -64.688 -11.372 72.174 1.00 84.44 384 GLY A N 1
ATOM 2984 C CA . GLY A 1 384 ? -65.216 -12.001 70.963 1.00 84.44 384 GLY A CA 1
ATOM 2985 C C . GLY A 1 384 ? -64.819 -11.274 69.672 1.00 84.44 384 GLY A C 1
ATOM 2986 O O . GLY A 1 384 ? -64.535 -11.922 68.666 1.00 84.44 384 GLY A O 1
ATOM 2987 N N . ARG A 1 385 ? -64.712 -9.935 69.681 1.00 84.50 385 ARG A N 1
ATOM 2988 C CA . ARG A 1 385 ? -64.193 -9.164 68.532 1.00 84.50 385 ARG A CA 1
ATOM 2989 C C . ARG A 1 385 ? -62.707 -9.423 68.272 1.00 84.50 385 ARG A C 1
ATOM 2991 O O . ARG A 1 385 ? -62.326 -9.541 67.107 1.00 84.50 385 ARG A O 1
ATOM 2998 N N . ALA A 1 386 ? -61.886 -9.522 69.319 1.00 82.69 386 ALA A N 1
ATOM 2999 C CA . ALA A 1 386 ? -60.465 -9.849 69.187 1.00 82.69 386 ALA A CA 1
ATOM 3000 C C . ALA A 1 386 ? -60.270 -11.261 68.610 1.00 82.69 386 ALA A C 1
ATOM 3002 O O . ALA A 1 386 ? -59.528 -11.432 67.644 1.00 82.69 386 ALA A O 1
ATOM 3003 N N . VAL A 1 387 ? -61.019 -12.245 69.119 1.00 83.81 387 VAL A N 1
ATOM 3004 C CA . VAL A 1 387 ? -61.020 -13.623 68.600 1.00 83.81 387 VAL A CA 1
ATOM 3005 C C . VAL A 1 387 ? -61.524 -13.675 67.155 1.00 83.81 387 VAL A C 1
ATOM 3007 O O . VAL A 1 387 ? -60.905 -14.319 66.313 1.00 83.81 387 VAL A O 1
ATOM 3010 N N . LYS A 1 388 ? -62.591 -12.942 66.814 1.00 84.25 388 LYS A N 1
ATOM 3011 C CA . LYS A 1 388 ? -63.116 -12.889 65.440 1.00 84.25 388 LYS A CA 1
ATOM 3012 C C . LYS A 1 388 ? -62.101 -12.312 64.449 1.00 84.25 388 LYS A C 1
ATOM 3014 O O . LYS A 1 388 ? -61.944 -12.855 63.359 1.00 84.25 388 LYS A O 1
ATOM 3019 N N . LYS A 1 389 ? -61.389 -11.240 64.820 1.00 81.31 389 LYS A N 1
ATOM 3020 C CA . LYS A 1 389 ? -60.283 -10.701 64.006 1.00 81.31 389 LYS A CA 1
ATOM 3021 C C . LYS A 1 389 ? -59.123 -11.688 63.888 1.00 81.31 389 LYS A C 1
ATOM 3023 O O . LYS A 1 389 ? -58.526 -11.793 62.820 1.00 81.31 389 LYS A O 1
ATOM 3028 N N . LEU A 1 390 ? -58.826 -12.428 64.955 1.00 82.12 390 LEU A N 1
ATOM 3029 C CA . LEU A 1 390 ? -57.816 -13.476 64.916 1.00 82.12 390 LEU A CA 1
ATOM 3030 C C . LEU A 1 390 ? -58.201 -14.581 63.930 1.00 82.12 390 LEU A C 1
ATOM 3032 O O . LEU A 1 390 ? -57.382 -14.951 63.104 1.00 82.12 390 LEU A O 1
ATOM 3036 N N . MET A 1 391 ? -59.437 -15.071 63.947 1.00 79.31 391 MET A N 1
ATOM 3037 C CA . MET A 1 391 ? -59.873 -16.118 63.016 1.00 79.31 391 MET A CA 1
ATOM 3038 C C . MET A 1 391 ? -59.841 -15.661 61.552 1.00 79.31 391 MET A C 1
ATOM 3040 O O . MET A 1 391 ? -59.493 -16.445 60.676 1.00 79.31 391 MET A O 1
ATOM 3044 N N . ALA A 1 392 ? -60.130 -14.385 61.285 1.00 79.00 392 ALA A N 1
ATOM 3045 C CA . ALA A 1 392 ? -60.228 -13.851 59.927 1.00 79.00 392 ALA A CA 1
ATOM 3046 C C . ALA A 1 392 ? -58.921 -13.881 59.109 1.00 79.00 392 ALA A C 1
ATOM 3048 O O . ALA A 1 392 ? -58.989 -13.794 57.893 1.00 79.00 392 ALA A O 1
ATOM 3049 N N . GLY A 1 393 ? -57.746 -13.995 59.735 1.00 67.31 393 GLY A N 1
ATOM 3050 C CA . GLY A 1 393 ? -56.465 -14.073 59.013 1.00 67.31 393 GLY A CA 1
ATOM 3051 C C . GLY A 1 393 ? -55.764 -15.432 59.113 1.00 67.31 393 GLY A C 1
ATOM 3052 O O . GLY A 1 393 ? -54.542 -15.485 58.999 1.00 67.31 393 GLY A O 1
ATOM 3053 N N . VAL A 1 394 ? -56.467 -16.495 59.524 1.00 56.28 394 VAL A N 1
ATOM 3054 C CA . VAL A 1 394 ? -55.925 -17.870 59.481 1.00 56.28 394 VAL A CA 1
ATOM 3055 C C . VAL A 1 394 ? -56.064 -18.452 58.065 1.00 56.28 394 VAL A C 1
ATOM 3057 O O . VAL A 1 394 ? -55.351 -19.388 57.730 1.00 56.28 394 VAL A O 1
ATOM 3060 N N . GLU A 1 395 ? -56.890 -17.839 57.208 1.00 48.41 395 GLU A N 1
ATOM 3061 C CA . GLU A 1 395 ? -57.116 -18.256 55.815 1.00 48.41 395 GLU A CA 1
ATOM 3062 C C . GLU A 1 395 ? -57.335 -17.070 54.840 1.00 48.41 395 GLU A C 1
ATOM 3064 O O . GLU A 1 395 ? -58.128 -17.180 53.908 1.00 48.41 395 GLU A O 1
ATOM 3069 N N . ALA A 1 396 ? -56.673 -15.922 55.047 1.00 42.00 396 ALA A N 1
ATOM 3070 C CA . ALA A 1 396 ? -56.748 -14.768 54.133 1.00 42.00 396 ALA A CA 1
ATOM 3071 C C . ALA A 1 396 ? -55.445 -14.547 53.360 1.00 42.00 396 ALA A C 1
ATOM 3073 O O . ALA A 1 396 ? -54.373 -14.620 54.007 1.00 42.00 396 ALA A O 1
#

Solvent-accessible surface area (backbone atoms only — not comparable to full-atom values): 21628 Å² total; per-residue (Å²): 134,86,74,86,56,61,53,62,46,38,61,90,44,83,85,23,86,4,53,32,22,46,56,47,43,56,49,46,53,54,52,51,53,39,40,75,69,66,76,42,52,74,72,56,45,53,52,53,48,53,53,48,52,54,52,43,48,55,50,36,53,50,50,54,50,49,55,49,50,54,54,50,51,45,51,51,52,52,52,51,43,52,54,50,51,52,49,49,53,50,51,50,54,50,53,55,51,52,52,51,53,52,53,52,53,54,54,53,49,52,52,51,53,52,51,52,53,50,52,52,52,52,51,52,52,51,52,52,52,53,52,51,54,49,51,53,50,52,52,51,51,52,51,50,54,53,50,54,51,53,53,50,53,53,52,54,52,54,52,50,54,51,53,52,50,53,52,51,50,53,50,51,53,50,52,51,49,53,49,51,52,51,52,52,54,50,49,68,65,43,75,79,68,71,94,78,79,73,82,78,70,57,63,65,60,56,55,54,52,55,56,53,52,54,55,50,54,51,53,54,51,52,52,51,52,53,52,52,53,51,53,53,52,52,54,53,50,52,52,51,53,54,53,50,56,53,50,53,53,52,53,52,50,53,51,52,53,50,52,53,51,52,52,52,50,51,53,51,50,52,53,51,53,53,53,50,50,53,51,50,53,52,47,54,54,49,53,50,53,53,50,53,52,52,52,52,50,49,54,52,51,52,51,50,48,52,52,52,54,51,51,47,52,58,56,44,46,74,79,38,80,75,90,50,50,64,87,37,74,67,28,43,50,52,51,48,54,50,52,50,53,52,46,52,52,49,50,52,51,50,53,52,37,45,53,46,51,51,52,50,52,50,54,77,74,43,88,82,90,69,93,62,34,84,87,79,52,62,26,69,72,49,45,51,50,45,46,52,58,55,59,61,63,77,83,107